Protein 4B1M (pdb70)

Structure (mmCIF, N/CA/C/O backbone):
data_4B1M
#
_entry.id   4B1M
#
_cell.length_a   66.897
_cell.length_b   36.909
_cell.length_c   87.355
_cell.angle_alpha   90.00
_cell.angle_beta   90.61
_cell.angle_gamma   90.00
#
_symmetry.space_group_name_H-M   'P 1 21 1'
#
loop_
_entity.id
_entity.type
_entity.pdbx_description
1 polymer LEVANASE
2 branched beta-D-fructofuranose-(2-6)-beta-D-fructofuranose
3 non-polymer 'SODIUM ION'
4 non-polymer 'SULFATE ION'
5 water water
#
loop_
_atom_site.group_PDB
_atom_site.id
_atom_site.type_symbol
_atom_site.label_atom_id
_atom_site.label_alt_id
_atom_site.label_comp_id
_atom_site.label_asym_id
_atom_site.label_entity_id
_atom_site.label_seq_id
_atom_site.pdbx_PDB_ins_code
_atom_site.Cartn_x
_atom_site.Cartn_y
_atom_site.Cartn_z
_atom_site.occupancy
_atom_site.B_iso_or_equiv
_atom_site.auth_seq_id
_atom_site.auth_comp_id
_atom_site.auth_asym_id
_atom_site.auth_atom_id
_atom_site.pdbx_PDB_model_num
ATOM 1 N N . HIS A 1 21 ? -4.832 19.178 21.317 1.00 21.74 513 HIS A N 1
ATOM 2 C CA . HIS A 1 21 ? -4.786 17.697 21.261 1.00 15.30 513 HIS A CA 1
ATOM 3 C C . HIS A 1 21 ? -3.496 17.269 20.656 1.00 14.67 513 HIS A C 1
ATOM 4 O O . HIS A 1 21 ? -2.910 18.023 19.903 1.00 18.71 513 HIS A O 1
ATOM 11 N N . MET A 1 22 ? -3.035 16.064 20.979 1.00 13.96 514 MET A N 1
ATOM 12 C CA . MET A 1 22 ? -1.793 15.543 20.425 1.00 14.17 514 MET A CA 1
ATOM 13 C C . MET A 1 22 ? -1.885 15.334 18.910 1.00 12.55 514 MET A C 1
ATOM 14 O O . MET A 1 22 ? -2.832 14.715 18.407 1.00 14.91 514 MET A O 1
ATOM 19 N N . THR A 1 23 ? -0.920 15.886 18.206 1.00 12.37 515 THR A N 1
ATOM 20 C CA . THR A 1 23 ? -0.762 15.656 16.770 1.00 12.08 515 THR A CA 1
ATOM 21 C C . THR A 1 23 ? 0.714 15.407 16.487 1.00 11.45 515 THR A C 1
ATOM 22 O O . THR A 1 23 ? 1.585 15.800 17.278 1.00 12.53 515 THR A O 1
ATOM 26 N N . THR A 1 24 ? 0.985 14.720 15.388 1.00 9.67 516 THR A N 1
ATOM 27 C CA . THR A 1 24 ? 2.358 14.545 14.934 1.00 9.80 516 THR A CA 1
ATOM 28 C C . THR A 1 24 ? 2.508 14.960 13.488 1.00 9.59 516 THR A C 1
ATOM 29 O O . THR A 1 24 ? 1.601 14.743 12.703 1.00 10.42 516 THR A O 1
ATOM 33 N N . PRO A 1 25 ? 3.653 15.549 13.129 1.00 9.40 517 PRO A N 1
ATOM 34 C CA . PRO A 1 25 ? 3.870 15.916 11.740 1.00 9.35 517 PRO A CA 1
ATOM 35 C C . PRO A 1 25 ? 4.161 14.714 10.859 1.00 8.55 517 PRO A C 1
ATOM 36 O O . PRO A 1 25 ? 4.216 14.862 9.632 1.00 10.34 517 PRO A O 1
ATOM 40 N N . PHE A 1 26 ? 4.395 13.547 11.455 1.00 8.72 518 PHE A N 1
ATOM 41 C CA . PHE A 1 26 ? 4.583 12.308 10.704 1.00 9.00 518 PHE A CA 1
ATOM 42 C C . PHE A 1 26 ? 3.273 11.820 10.142 1.00 8.69 518 PHE A C 1
ATOM 43 O O . PHE A 1 26 ? 2.324 11.602 10.915 1.00 9.47 518 PHE A O 1
ATOM 51 N N . MET A 1 27 ? 3.247 11.633 8.812 1.00 8.63 519 MET A N 1
ATOM 52 C CA A MET A 1 27 ? 2.023 11.198 8.157 0.50 7.96 519 MET A CA 1
ATOM 53 C CA B MET A 1 27 ? 2.077 11.241 8.047 0.50 8.72 519 MET A CA 1
ATOM 54 C C . MET A 1 27 ? 2.152 9.749 7.758 1.00 8.24 519 MET A C 1
ATOM 55 O O . MET A 1 27 ? 3.092 9.322 7.059 1.00 8.56 519 MET A O 1
ATOM 64 N N . SER A 1 28 ? 1.162 8.970 8.194 1.00 7.97 520 SER A N 1
ATOM 65 C CA . SER A 1 28 ? 1.135 7.538 8.031 1.00 8.25 520 SER A CA 1
ATOM 66 C C . SER A 1 28 ? -0.256 6.991 8.326 1.00 7.86 520 SER A C 1
ATOM 67 O O . SER A 1 28 ? -1.002 7.586 9.123 1.00 12.12 520 SER A O 1
ATOM 70 N N . ASN A 1 29 ? -0.595 5.835 7.781 1.00 7.82 521 ASN A N 1
ATOM 71 C CA . ASN A 1 29 ? -1.802 5.132 8.227 1.00 8.19 521 ASN A CA 1
ATOM 72 C C . ASN A 1 29 ? -1.517 3.968 9.166 1.00 8.27 521 ASN A C 1
ATOM 73 O O . ASN A 1 29 ? -2.365 3.081 9.322 1.00 10.05 521 ASN A O 1
ATOM 78 N N . MET A 1 30 ? -0.333 3.959 9.765 1.00 8.07 522 MET A N 1
ATOM 79 C CA A MET A 1 30 ? 0.119 2.904 10.652 0.50 8.26 522 MET A CA 1
ATOM 80 C CA B MET A 1 30 ? 0.009 2.903 10.703 0.50 9.01 522 MET A CA 1
ATOM 81 C C . MET A 1 30 ? 0.449 3.509 12.015 1.00 9.18 522 MET A C 1
ATOM 82 O O . MET A 1 30 ? 0.899 4.643 12.080 1.00 10.56 522 MET A O 1
ATOM 91 N N . THR A 1 31 ? 0.261 2.739 13.091 1.00 9.87 523 THR A N 1
ATOM 92 C CA . THR A 1 31 ? 0.421 3.210 14.465 1.00 11.55 523 THR A CA 1
ATOM 93 C C . THR A 1 31 ? 1.280 2.232 15.261 1.00 10.50 523 THR A C 1
ATOM 94 O O . THR A 1 31 ? 1.871 1.284 14.742 1.00 10.69 523 THR A O 1
ATOM 98 N N . GLY A 1 32 ? 1.371 2.468 16.561 1.00 11.19 524 GLY A N 1
ATOM 99 C CA . GLY A 1 32 ? 2.026 1.499 17.433 1.00 9.97 524 GLY A CA 1
ATOM 100 C C . GLY A 1 32 ? 3.516 1.384 17.236 1.00 10.11 524 GLY A C 1
ATOM 101 O O . GLY A 1 32 ? 4.086 0.295 17.389 1.00 12.41 524 GLY A O 1
ATOM 102 N N . TRP A 1 33 ? 4.161 2.484 16.854 1.00 9.77 525 TRP A N 1
ATOM 103 C CA . TRP A 1 33 ? 5.589 2.455 16.527 1.00 9.21 525 TRP A CA 1
ATOM 104 C C . TRP A 1 33 ? 6.452 2.197 17.740 1.00 9.43 525 TRP A C 1
ATOM 105 O O . TRP A 1 33 ? 6.398 2.933 18.703 1.00 11.47 525 TRP A O 1
ATOM 116 N N . THR A 1 34 ? 7.219 1.125 17.692 1.00 9.08 526 THR A N 1
ATOM 117 C CA . THR A 1 34 ? 8.043 0.701 18.792 1.00 8.97 526 THR A CA 1
ATOM 118 C C . THR A 1 34 ? 9.504 0.672 18.357 1.00 8.27 526 THR A C 1
ATOM 119 O O . THR A 1 34 ? 9.877 0.003 17.390 1.00 10.16 526 THR A O 1
ATOM 123 N N . THR A 1 35 ? 10.330 1.439 19.050 1.00 9.07 527 THR A N 1
ATOM 124 C CA . THR A 1 35 ? 11.757 1.552 18.756 1.00 11.37 527 THR A CA 1
ATOM 125 C C . THR A 1 35 ? 12.468 0.289 19.184 1.00 12.56 527 THR A C 1
ATOM 126 O O . THR A 1 35 ? 12.422 -0.082 20.363 1.00 18.94 527 THR A O 1
ATOM 130 N N . VAL A 1 36 ? 13.110 -0.391 18.239 1.00 10.16 528 VAL A N 1
ATOM 131 C CA . VAL A 1 36 ? 13.904 -1.568 18.559 1.00 9.62 528 VAL A CA 1
ATOM 132 C C . VAL A 1 36 ? 15.258 -1.117 19.101 1.00 9.46 528 VAL A C 1
ATOM 133 O O . VAL A 1 36 ? 15.717 -1.580 20.152 1.00 10.35 528 VAL A O 1
ATOM 137 N N . ASN A 1 37 ? 15.886 -0.228 18.334 1.00 9.00 529 ASN A N 1
ATOM 138 C CA . ASN A 1 37 ? 17.146 0.381 18.709 1.00 8.87 529 ASN A CA 1
ATOM 139 C C . ASN A 1 37 ? 17.351 1.631 17.861 1.00 8.51 529 ASN A C 1
ATOM 140 O O . ASN A 1 37 ? 16.503 1.972 17.049 1.00 9.84 529 ASN A O 1
ATOM 145 N N . GLY A 1 38 ? 18.456 2.313 18.075 1.00 9.67 530 GLY A N 1
ATOM 146 C CA . GLY A 1 38 ? 18.735 3.582 17.420 1.00 8.92 530 GLY A CA 1
ATOM 147 C C . GLY A 1 38 ? 18.016 4.740 18.064 1.00 8.56 530 GLY A C 1
ATOM 148 O O . GLY A 1 38 ? 17.549 4.640 19.187 1.00 13.10 530 GLY A O 1
ATOM 149 N N . THR A 1 39 ? 17.970 5.852 17.356 1.00 8.41 531 THR A N 1
ATOM 150 C CA . THR A 1 39 ? 17.340 7.084 17.818 1.00 8.37 531 THR A CA 1
ATOM 151 C C . THR A 1 39 ? 16.264 7.422 16.807 1.00 7.87 531 THR A C 1
ATOM 152 O O . THR A 1 39 ? 16.558 7.672 15.633 1.00 9.00 531 THR A O 1
ATOM 156 N N . TRP A 1 40 ? 15.002 7.439 17.251 1.00 8.30 532 TRP A N 1
ATOM 157 C CA . TRP A 1 40 ? 13.843 7.644 16.384 1.00 7.91 532 TRP A CA 1
ATOM 158 C C . TRP A 1 40 ? 12.930 8.692 16.945 1.00 7.42 532 TRP A C 1
ATOM 159 O O . TRP A 1 40 ? 12.597 8.657 18.129 1.00 9.34 532 TRP A O 1
ATOM 170 N N . ALA A 1 41 ? 12.509 9.636 16.118 1.00 7.97 533 ALA A N 1
ATOM 171 C CA . ALA A 1 41 ? 11.692 10.757 16.553 1.00 8.71 533 ALA A CA 1
ATOM 172 C C . ALA A 1 41 ? 10.757 11.189 15.463 1.00 7.85 533 ALA A C 1
ATOM 173 O O . ALA A 1 41 ? 11.027 10.908 14.281 1.00 9.52 533 ALA A O 1
ATOM 175 N N . ASP A 1 42 ? 9.703 11.904 15.802 1.00 7.81 534 ASP A N 1
ATOM 176 C CA . ASP A 1 42 ? 8.871 12.559 14.776 1.00 8.17 534 ASP A CA 1
ATOM 177 C C . ASP A 1 42 ? 9.246 14.014 14.772 1.00 8.40 534 ASP A C 1
ATOM 178 O O . ASP A 1 42 ? 9.145 14.703 15.805 1.00 10.40 534 ASP A O 1
ATOM 183 N N . THR A 1 43 ? 9.733 14.481 13.639 1.00 9.38 535 THR A N 1
ATOM 184 C CA . THR A 1 43 ? 10.127 15.870 13.474 1.00 10.39 535 THR A CA 1
ATOM 185 C C . THR A 1 43 ? 9.180 16.530 12.483 1.00 9.64 535 THR A C 1
ATOM 186 O O . THR A 1 43 ? 8.370 15.864 11.844 1.00 9.99 535 THR A O 1
ATOM 190 N N . ILE A 1 44 ? 9.347 17.832 12.281 1.00 12.13 536 ILE A N 1
ATOM 191 C CA . ILE A 1 44 ? 8.563 18.523 11.267 1.00 10.77 536 ILE A CA 1
ATOM 192 C C . ILE A 1 44 ? 8.714 17.925 9.869 1.00 10.57 536 ILE A C 1
ATOM 193 O O . ILE A 1 44 ? 7.840 18.107 9.015 1.00 12.25 536 ILE A O 1
ATOM 198 N N . GLU A 1 45 ? 9.804 17.207 9.622 1.00 10.11 537 GLU A N 1
ATOM 199 C CA . GLU A 1 45 ? 10.024 16.616 8.302 1.00 10.34 537 GLU A CA 1
ATOM 200 C C . GLU A 1 45 ? 9.464 15.229 8.145 1.00 9.27 537 GLU A C 1
ATOM 201 O O . GLU A 1 45 ? 9.381 14.750 7.009 1.00 10.71 537 GLU A O 1
ATOM 207 N N . GLY A 1 46 ? 9.068 14.583 9.240 1.00 9.29 538 GLY A N 1
ATOM 208 C CA . GLY A 1 46 ? 8.662 13.181 9.196 1.00 9.21 538 GLY A CA 1
ATOM 209 C C . GLY A 1 46 ? 9.275 12.386 10.325 1.00 8.69 538 GLY A C 1
ATOM 210 O O . GLY A 1 46 ? 9.709 12.981 11.304 1.00 12.91 538 GLY A O 1
ATOM 211 N N . LYS A 1 47 ? 9.280 11.068 10.220 1.00 7.91 539 LYS A N 1
ATOM 212 C CA . LYS A 1 47 ? 9.914 10.228 11.223 1.00 8.56 539 LYS A CA 1
ATOM 213 C C . LYS A 1 47 ? 11.395 10.117 10.884 1.00 8.26 539 LYS A C 1
ATOM 214 O O . LYS A 1 47 ? 11.734 9.688 9.779 1.00 8.77 539 LYS A O 1
ATOM 220 N N . GLN A 1 48 ? 12.250 10.534 11.791 1.00 7.99 540 GLN A N 1
ATOM 221 C CA . GLN A 1 48 ? 13.676 10.465 11.607 1.00 7.71 540 GLN A CA 1
ATOM 222 C C . GLN A 1 48 ? 14.243 9.319 12.409 1.00 7.49 540 GLN A C 1
ATOM 223 O O . GLN A 1 48 ? 13.934 9.147 13.589 1.00 9.85 540 GLN A O 1
ATOM 229 N N . GLY A 1 49 ? 15.142 8.575 11.775 1.00 7.55 541 GLY A N 1
ATOM 230 C CA . GLY A 1 49 ? 15.959 7.570 12.440 1.00 7.04 541 GLY A CA 1
ATOM 231 C C . GLY A 1 49 ? 17.436 7.871 12.247 1.00 7.35 541 GLY A C 1
ATOM 232 O O . GLY A 1 49 ? 17.823 8.407 11.196 1.00 7.48 541 GLY A O 1
ATOM 233 N N . ARG A 1 50 ? 18.245 7.495 13.210 1.00 7.23 542 ARG A N 1
ATOM 234 C CA . ARG A 1 50 ? 19.692 7.597 13.067 1.00 7.38 542 ARG A CA 1
ATOM 235 C C . ARG A 1 50 ? 20.387 6.538 13.886 1.00 6.87 542 ARG A C 1
ATOM 236 O O . ARG A 1 50 ? 20.036 6.262 15.018 1.00 7.54 542 ARG A O 1
ATOM 244 N N . SER A 1 51 ? 21.455 6.005 13.296 1.00 7.03 543 SER A N 1
ATOM 245 C CA . SER A 1 51 ? 22.362 5.069 13.923 1.00 6.98 543 SER A CA 1
ATOM 246 C C . SER A 1 51 ? 23.568 4.857 13.005 1.00 6.64 543 SER A C 1
ATOM 247 O O . SER A 1 51 ? 23.518 5.040 11.788 1.00 7.49 543 SER A O 1
ATOM 250 N N . ASP A 1 52 ? 24.662 4.419 13.628 1.00 7.07 544 ASP A N 1
ATOM 251 C CA . ASP A 1 52 ? 25.859 4.043 12.882 1.00 6.84 544 ASP A CA 1
ATOM 252 C C . ASP A 1 52 ? 25.746 2.655 12.300 1.00 6.49 544 ASP A C 1
ATOM 253 O O . ASP A 1 52 ? 26.197 2.435 11.164 1.00 8.45 544 ASP A O 1
ATOM 258 N N . GLY A 1 53 ? 25.180 1.706 13.038 1.00 7.96 545 GLY A N 1
ATOM 259 C CA . GLY A 1 53 ? 24.873 0.390 12.491 1.00 7.66 545 GLY A CA 1
ATOM 260 C C . GLY A 1 53 ? 23.453 0.377 11.971 1.00 7.58 545 GLY A C 1
ATOM 261 O O . GLY A 1 53 ? 22.901 1.415 11.655 1.00 7.50 545 GLY A O 1
ATOM 262 N N . ASP A 1 54 ? 22.883 -0.817 11.862 1.00 7.30 546 ASP A N 1
ATOM 263 C CA . ASP A 1 54 ? 21.480 -0.968 11.541 1.00 7.13 546 ASP A CA 1
ATOM 264 C C . ASP A 1 54 ? 20.621 -0.617 12.759 1.00 7.03 546 ASP A C 1
ATOM 265 O O . ASP A 1 54 ? 20.878 -1.073 13.883 1.00 9.50 546 ASP A O 1
ATOM 270 N N . SER A 1 55 ? 19.509 0.079 12.534 1.00 6.83 547 SER A N 1
ATOM 271 C CA . SER A 1 55 ? 18.519 0.278 13.597 1.00 6.99 547 SER A CA 1
ATOM 272 C C . SER A 1 55 ? 17.143 0.247 13.002 1.00 7.22 547 SER A C 1
ATOM 273 O O . SER A 1 55 ? 16.971 0.379 11.777 1.00 7.50 547 SER A O 1
ATOM 276 N N . PHE A 1 56 ? 16.154 0.013 13.872 1.00 7.48 548 PHE A N 1
ATOM 277 C CA . PHE A 1 56 ? 14.841 -0.388 13.417 1.00 7.92 548 PHE A CA 1
ATOM 278 C C . PHE A 1 56 ? 13.744 0.182 14.318 1.00 7.97 548 PHE A C 1
ATOM 279 O O . PHE A 1 56 ? 13.893 0.291 15.576 1.00 8.70 548 PHE A O 1
ATOM 287 N N . ILE A 1 57 ? 12.604 0.488 13.702 1.00 8.08 549 ILE A N 1
ATOM 288 C CA . ILE A 1 57 ? 11.364 0.779 14.417 1.00 8.63 549 ILE A CA 1
ATOM 289 C C . ILE A 1 57 ? 10.274 -0.027 13.723 1.00 8.32 549 ILE A C 1
ATOM 290 O O . ILE A 1 57 ? 10.289 -0.163 12.470 1.00 9.31 549 ILE A O 1
ATOM 295 N N . LEU A 1 58 ? 9.363 -0.622 14.514 1.00 8.91 550 LEU A N 1
ATOM 296 C CA . LEU A 1 58 ? 8.303 -1.462 13.972 1.00 8.35 550 LEU A CA 1
ATOM 297 C C . LEU A 1 58 ? 6.964 -0.908 14.349 1.00 7.90 550 LEU A C 1
ATOM 298 O O . LEU A 1 58 ? 6.736 -0.572 15.519 1.00 9.01 550 LEU A O 1
ATOM 303 N N . SER A 1 59 ? 6.036 -0.884 13.426 1.00 8.55 551 SER A N 1
ATOM 304 C CA . SER A 1 59 ? 4.637 -0.608 13.694 1.00 8.49 551 SER A CA 1
ATOM 305 C C . SER A 1 59 ? 3.974 -1.877 14.194 1.00 8.36 551 SER A C 1
ATOM 306 O O . SER A 1 59 ? 4.425 -2.993 13.969 1.00 10.39 551 SER A O 1
ATOM 309 N N . SER A 1 60 ? 2.856 -1.695 14.902 1.00 9.96 552 SER A N 1
ATOM 310 C CA . SER A 1 60 ? 2.010 -2.831 15.254 1.00 11.43 552 SER A CA 1
ATOM 311 C C . SER A 1 60 ? 1.299 -3.428 14.034 1.00 10.85 552 SER A C 1
ATOM 312 O O . SER A 1 60 ? 0.790 -4.547 14.107 1.00 13.91 552 SER A O 1
ATOM 315 N N . ALA A 1 61 ? 1.195 -2.662 12.949 1.00 9.83 553 ALA A N 1
ATOM 316 C CA . ALA A 1 61 ? 0.560 -3.142 11.731 1.00 10.58 553 ALA A CA 1
ATOM 317 C C . ALA A 1 61 ? 1.309 -4.359 11.186 1.00 10.71 553 ALA A C 1
ATOM 318 O O . ALA A 1 61 ? 2.533 -4.446 11.270 1.00 10.51 553 ALA A O 1
ATOM 320 N N . SER A 1 62 ? 0.551 -5.294 10.628 1.00 11.70 554 SER A N 1
ATOM 321 C CA . SER A 1 62 ? 1.090 -6.535 10.121 1.00 10.97 554 SER A CA 1
ATOM 322 C C . SER A 1 62 ? 0.326 -6.935 8.883 1.00 11.40 554 SER A C 1
ATOM 323 O O . SER A 1 62 ? -0.770 -6.454 8.600 1.00 13.30 554 SER A O 1
ATOM 326 N N . GLY A 1 63 ? 0.950 -7.798 8.098 1.00 11.48 555 GLY A N 1
ATOM 327 C CA . GLY A 1 63 ? 0.298 -8.251 6.878 1.00 12.05 555 GLY A CA 1
ATOM 328 C C . GLY A 1 63 ? 1.076 -9.316 6.153 1.00 10.87 555 GLY A C 1
ATOM 329 O O . GLY A 1 63 ? 2.177 -9.725 6.574 1.00 12.01 555 GLY A O 1
ATOM 330 N N . SER A 1 64 ? 0.492 -9.757 5.044 1.00 11.54 556 SER A N 1
ATOM 331 C CA . SER A 1 64 ? 1.090 -10.743 4.178 1.00 11.81 556 SER A CA 1
ATOM 332 C C . SER A 1 64 ? 1.340 -10.117 2.812 1.00 9.28 556 SER A C 1
ATOM 333 O O . SER A 1 64 ? 2.496 -9.959 2.411 1.00 9.63 556 SER A O 1
ATOM 336 N N . ASP A 1 65 ? 0.265 -9.751 2.111 1.00 8.69 557 ASP A N 1
ATOM 337 C CA . ASP A 1 65 ? 0.333 -9.154 0.777 1.00 8.12 557 ASP A CA 1
ATOM 338 C C . ASP A 1 65 ? -0.091 -7.699 0.893 1.00 8.39 557 ASP A C 1
ATOM 339 O O . ASP A 1 65 ? -1.066 -7.397 1.586 1.00 10.94 557 ASP A O 1
ATOM 344 N N . PHE A 1 66 ? 0.589 -6.807 0.177 1.00 7.70 558 PHE A N 1
ATOM 345 C CA . PHE A 1 66 ? 0.387 -5.389 0.388 1.00 8.24 558 PHE A CA 1
ATOM 346 C C . PHE A 1 66 ? 1.196 -4.568 -0.573 1.00 7.38 558 PHE A C 1
ATOM 347 O O . PHE A 1 66 ? 2.154 -5.069 -1.231 1.00 8.33 558 PHE A O 1
ATOM 355 N N . THR A 1 67 ? 0.864 -3.298 -0.636 1.00 7.51 559 THR A N 1
ATOM 356 C CA . THR A 1 67 ? 1.728 -2.241 -1.144 1.00 7.65 559 THR A CA 1
ATOM 357 C C . THR A 1 67 ? 2.159 -1.436 0.054 1.00 7.66 559 THR A C 1
ATOM 358 O O . THR A 1 67 ? 1.340 -0.979 0.861 1.00 11.10 559 THR A O 1
ATOM 362 N N . TYR A 1 68 ? 3.461 -1.250 0.182 1.00 7.21 560 TYR A N 1
ATOM 363 C CA . TYR A 1 68 ? 4.044 -0.526 1.318 1.00 7.02 560 TYR A CA 1
ATOM 364 C C . TYR A 1 68 ? 4.970 0.524 0.751 1.00 6.88 560 TYR A C 1
ATOM 365 O O . TYR A 1 68 ? 5.854 0.180 -0.101 1.00 7.97 560 TYR A O 1
ATOM 374 N N . GLU A 1 69 ? 4.851 1.785 1.104 1.00 7.40 561 GLU A N 1
ATOM 375 C CA . GLU A 1 69 ? 5.659 2.819 0.487 1.00 7.93 561 GLU A CA 1
ATOM 376 C C . GLU A 1 69 ? 5.961 3.943 1.420 1.00 7.01 561 GLU A C 1
ATOM 377 O O . GLU A 1 69 ? 5.288 4.113 2.475 1.00 8.21 561 GLU A O 1
ATOM 383 N N . SER A 1 70 ? 6.970 4.735 1.057 1.00 7.16 562 SER A N 1
ATOM 384 C CA . SER A 1 70 ? 7.365 5.871 1.874 1.00 7.09 562 SER A CA 1
ATOM 385 C C . SER A 1 70 ? 8.180 6.822 1.004 1.00 6.54 562 SER A C 1
ATOM 386 O O . SER A 1 70 ? 8.874 6.378 0.048 1.00 7.89 562 SER A O 1
ATOM 389 N N . ASP A 1 71 ? 8.161 8.096 1.338 1.00 6.96 563 ASP A N 1
ATOM 390 C CA . ASP A 1 71 ? 9.257 8.984 0.970 1.00 7.01 563 ASP A CA 1
ATOM 391 C C . ASP A 1 71 ? 10.433 8.753 1.908 1.00 7.08 563 ASP A C 1
ATOM 392 O O . ASP A 1 71 ? 10.241 8.588 3.142 1.00 7.75 563 ASP A O 1
ATOM 397 N N . ILE A 1 72 ? 11.655 8.732 1.360 1.00 7.21 564 ILE A N 1
ATOM 398 C CA . ILE A 1 72 ? 12.872 8.530 2.132 1.00 6.92 564 ILE A CA 1
ATOM 399 C C . ILE A 1 72 ? 13.878 9.576 1.693 1.00 6.70 564 ILE A C 1
ATOM 400 O O . ILE A 1 72 ? 14.157 9.709 0.491 1.00 7.60 564 ILE A O 1
ATOM 405 N N . THR A 1 73 ? 14.366 10.337 2.661 1.00 7.10 565 THR A N 1
ATOM 406 C CA . THR A 1 73 ? 15.420 11.312 2.430 1.00 8.16 565 THR A CA 1
ATOM 407 C C . THR A 1 73 ? 16.594 11.033 3.366 1.00 7.91 565 THR A C 1
ATOM 408 O O . THR A 1 73 ? 16.426 11.076 4.606 1.00 9.38 565 THR A O 1
ATOM 412 N N . ILE A 1 74 ? 17.765 10.732 2.807 1.00 7.86 566 ILE A N 1
ATOM 413 C CA . ILE A 1 74 ? 18.957 10.521 3.626 1.00 8.16 566 ILE A CA 1
ATOM 414 C C . ILE A 1 74 ? 19.559 11.888 3.905 1.00 8.34 566 ILE A C 1
ATOM 415 O O . ILE A 1 74 ? 19.689 12.702 2.980 1.00 11.03 566 ILE A O 1
ATOM 420 N N . LYS A 1 75 ? 19.888 12.155 5.162 1.00 8.71 567 LYS A N 1
ATOM 421 C CA . LYS A 1 75 ? 20.465 13.428 5.536 1.00 9.50 567 LYS A CA 1
ATOM 422 C C . LYS A 1 75 ? 21.993 13.337 5.684 1.00 12.17 567 LYS A C 1
ATOM 423 O O . LYS A 1 75 ? 22.590 12.323 5.354 1.00 12.12 567 LYS A O 1
ATOM 429 N N . ASP A 1 76 ? 22.612 14.420 6.135 1.00 13.78 568 ASP A N 1
ATOM 430 C CA . ASP A 1 76 ? 24.090 14.532 6.151 1.00 16.57 568 ASP A CA 1
ATOM 431 C C . ASP A 1 76 ? 24.814 13.704 7.217 1.00 15.92 568 ASP A C 1
ATOM 432 O O . ASP A 1 76 ? 26.027 13.484 7.135 1.00 19.40 568 ASP A O 1
ATOM 437 N N . GLY A 1 77 ? 24.092 13.288 8.244 1.00 15.47 569 GLY A N 1
ATOM 438 C CA . GLY A 1 77 ? 24.712 12.704 9.440 1.00 13.91 569 GLY A CA 1
ATOM 439 C C . GLY A 1 77 ? 25.265 11.299 9.285 1.00 11.67 569 GLY A C 1
ATOM 440 O O . GLY A 1 77 ? 25.071 10.615 8.273 1.00 11.70 569 GLY A O 1
ATOM 441 N N . ASN A 1 78 ? 25.954 10.854 10.329 1.00 10.49 570 ASN A N 1
ATOM 442 C CA . ASN A 1 78 ? 26.471 9.486 10.403 1.00 10.78 570 ASN A CA 1
ATOM 443 C C . ASN A 1 78 ? 27.320 9.207 9.142 1.00 9.55 570 ASN A C 1
ATOM 444 O O . ASN A 1 78 ? 28.138 10.048 8.778 1.00 13.69 570 ASN A O 1
ATOM 449 N N . GLY A 1 79 ? 27.148 8.065 8.488 1.00 9.44 571 GLY A N 1
ATOM 450 C CA . GLY A 1 79 ? 27.969 7.737 7.343 1.00 9.30 571 GLY A CA 1
ATOM 451 C C . GLY A 1 79 ? 27.262 7.892 6.022 1.00 8.47 571 GLY A C 1
ATOM 452 O O . GLY A 1 79 ? 27.740 7.340 5.031 1.00 10.35 571 GLY A O 1
ATOM 453 N N . ARG A 1 80 ? 26.118 8.624 5.993 1.00 8.99 572 ARG A N 1
ATOM 454 C CA . ARG A 1 80 ? 25.405 8.845 4.704 1.00 8.30 572 ARG A CA 1
ATOM 455 C C . ARG A 1 80 ? 25.122 7.511 4.014 1.00 8.01 572 ARG A C 1
ATOM 456 O O . ARG A 1 80 ? 25.294 7.348 2.803 1.00 9.14 572 ARG A O 1
ATOM 464 N N . GLY A 1 81 ? 24.565 6.591 4.813 1.00 7.36 573 GLY A N 1
ATOM 465 C CA . GLY A 1 81 ? 24.334 5.223 4.410 1.00 7.05 573 GLY A CA 1
ATOM 466 C C . GLY A 1 81 ? 23.024 4.984 3.713 1.00 6.74 573 GLY A C 1
ATOM 467 O O . GLY A 1 81 ? 22.811 5.445 2.591 1.00 8.88 573 GLY A O 1
ATOM 468 N N . ALA A 1 82 ? 22.076 4.317 4.406 1.00 6.48 574 ALA A N 1
ATOM 469 C CA . ALA A 1 82 ? 20.848 3.862 3.776 1.00 6.85 574 ALA A CA 1
ATOM 470 C C . ALA A 1 82 ? 19.643 4.091 4.653 1.00 6.57 574 ALA A C 1
ATOM 471 O O . ALA A 1 82 ? 19.715 4.124 5.916 1.00 6.64 574 ALA A O 1
ATOM 473 N N . GLY A 1 83 ? 18.483 4.217 4.016 1.00 6.37 575 GLY A N 1
ATOM 474 C CA . GLY A 1 83 ? 17.163 4.202 4.680 1.00 6.50 575 GLY A CA 1
ATOM 475 C C . GLY A 1 83 ? 16.290 3.166 4.013 1.00 6.70 575 GLY A C 1
ATOM 476 O O . GLY A 1 83 ? 16.368 3.012 2.766 1.00 7.53 575 GLY A O 1
ATOM 477 N N . ALA A 1 84 ? 15.474 2.455 4.822 1.00 7.09 576 ALA A N 1
ATOM 478 C CA . ALA A 1 84 ? 14.792 1.284 4.306 1.00 7.57 576 ALA A CA 1
ATOM 479 C C . ALA A 1 84 ? 13.388 1.140 4.822 1.00 7.13 576 ALA A C 1
ATOM 480 O O . ALA A 1 84 ? 13.048 1.461 5.998 1.00 7.39 576 ALA A O 1
ATOM 482 N N . LEU A 1 85 ? 12.536 0.544 3.995 1.00 7.67 577 LEU A N 1
ATOM 483 C CA . LEU A 1 85 ? 11.276 -0.121 4.408 1.00 7.07 577 LEU A CA 1
ATOM 484 C C . LEU A 1 85 ? 11.595 -1.512 4.910 1.00 7.60 577 LEU A C 1
ATOM 485 O O . LEU A 1 85 ? 12.401 -2.212 4.290 1.00 8.20 577 LEU A O 1
ATOM 490 N N . MET A 1 86 ? 10.995 -1.928 6.031 1.00 6.95 578 MET A N 1
ATOM 491 C CA . MET A 1 86 ? 11.096 -3.299 6.484 1.00 6.80 578 MET A CA 1
ATOM 492 C C . MET A 1 86 ? 9.699 -3.911 6.547 1.00 7.30 578 MET A C 1
ATOM 493 O O . MET A 1 86 ? 8.730 -3.209 6.905 1.00 7.35 578 MET A O 1
ATOM 498 N N . PHE A 1 87 ? 9.577 -5.162 6.192 1.00 6.73 579 PHE A N 1
ATOM 499 C CA . PHE A 1 87 ? 8.263 -5.792 6.087 1.00 7.19 579 PHE A CA 1
ATOM 500 C C . PHE A 1 87 ? 8.361 -7.287 6.271 1.00 7.09 579 PHE A C 1
ATOM 501 O O . PHE A 1 87 ? 9.412 -7.886 6.247 1.00 7.83 579 PHE A O 1
ATOM 509 N N . ARG A 1 88 ? 7.210 -7.884 6.545 1.00 7.89 580 ARG A N 1
ATOM 510 C CA . ARG A 1 88 ? 7.104 -9.273 6.982 1.00 7.96 580 ARG A CA 1
ATOM 511 C C . ARG A 1 88 ? 8.115 -9.584 8.103 1.00 8.07 580 ARG A C 1
ATOM 512 O O . ARG A 1 88 ? 8.753 -10.609 8.122 1.00 9.06 580 ARG A O 1
ATOM 520 N N . SER A 1 89 ? 8.159 -8.681 9.092 1.00 8.54 581 SER A N 1
ATOM 521 C CA . SER A 1 89 ? 9.133 -8.755 10.177 1.00 8.60 581 SER A CA 1
ATOM 522 C C . SER A 1 89 ? 8.603 -9.443 11.416 1.00 9.83 581 SER A C 1
ATOM 523 O O . SER A 1 89 ? 7.399 -9.380 11.728 1.00 10.82 581 SER A O 1
ATOM 526 N N . ASP A 1 90 ? 9.511 -10.075 12.145 1.00 9.78 582 ASP A N 1
ATOM 527 C CA . ASP A 1 90 ? 9.214 -10.484 13.504 1.00 11.72 582 ASP A CA 1
ATOM 528 C C . ASP A 1 90 ? 9.371 -9.303 14.456 1.00 11.74 582 ASP A C 1
ATOM 529 O O . ASP A 1 90 ? 9.706 -8.183 14.081 1.00 12.20 582 ASP A O 1
ATOM 534 N N . LYS A 1 91 ? 9.066 -9.543 15.719 1.00 16.23 583 LYS A N 1
ATOM 535 C CA . LYS A 1 91 ? 8.831 -8.433 16.669 1.00 15.79 583 LYS A CA 1
ATOM 536 C C . LYS A 1 91 ? 10.037 -7.566 17.002 1.00 14.95 583 LYS A C 1
ATOM 537 O O . LYS A 1 91 ? 9.896 -6.389 17.369 1.00 18.05 583 LYS A O 1
ATOM 543 N N . ASP A 1 92 ? 11.219 -8.168 16.920 1.00 12.11 584 ASP A N 1
ATOM 544 C CA . ASP A 1 92 ? 12.459 -7.470 17.206 1.00 11.64 584 ASP A CA 1
ATOM 545 C C . ASP A 1 92 ? 13.312 -7.235 15.970 1.00 10.68 584 ASP A C 1
ATOM 546 O O . ASP A 1 92 ? 14.485 -6.937 16.112 1.00 11.20 584 ASP A O 1
ATOM 551 N N . ALA A 1 93 ? 12.732 -7.356 14.783 1.00 10.14 585 ALA A N 1
ATOM 552 C CA . ALA A 1 93 ? 13.414 -7.057 13.539 1.00 9.78 585 ALA A CA 1
ATOM 553 C C . ALA A 1 93 ? 14.647 -7.925 13.277 1.00 9.01 585 ALA A C 1
ATOM 554 O O . ALA A 1 93 ? 15.597 -7.508 12.573 1.00 11.94 585 ALA A O 1
ATOM 556 N N . LYS A 1 94 ? 14.626 -9.152 13.779 1.00 8.85 586 LYS A N 1
ATOM 557 C CA . LYS A 1 94 ? 15.703 -10.118 13.526 1.00 9.41 586 LYS A CA 1
ATOM 558 C C . LYS A 1 94 ? 15.481 -10.971 12.277 1.00 8.84 586 LYS A C 1
ATOM 559 O O . LYS A 1 94 ? 16.407 -11.584 11.752 1.00 9.32 586 LYS A O 1
ATOM 565 N N . ASN A 1 95 ? 14.240 -11.019 11.837 1.00 8.83 587 ASN A N 1
ATOM 566 C CA . ASN A 1 95 ? 13.819 -11.783 10.693 1.00 8.87 587 ASN A CA 1
ATOM 567 C C . ASN A 1 95 ? 12.842 -10.940 9.918 1.00 9.04 587 ASN A C 1
ATOM 568 O O . ASN A 1 95 ? 11.863 -10.487 10.451 1.00 12.75 587 ASN A O 1
ATOM 573 N N . GLY A 1 96 ? 13.129 -10.707 8.639 1.00 8.56 588 GLY A N 1
ATOM 574 C CA . GLY A 1 96 ? 12.210 -9.962 7.805 1.00 8.16 588 GLY A CA 1
ATOM 575 C C . GLY A 1 96 ? 12.886 -9.512 6.521 1.00 7.67 588 GLY A C 1
ATOM 576 O O . GLY A 1 96 ? 14.075 -9.830 6.276 1.00 9.23 588 GLY A O 1
ATOM 577 N N . TYR A 1 97 ? 12.143 -8.812 5.681 1.00 7.70 589 TYR A N 1
ATOM 578 C CA . TYR A 1 97 ? 12.649 -8.278 4.407 1.00 7.56 589 TYR A CA 1
ATOM 579 C C . TYR A 1 97 ? 12.853 -6.801 4.523 1.00 7.20 589 TYR A C 1
ATOM 580 O O . TYR A 1 97 ? 12.114 -6.114 5.249 1.00 7.51 589 TYR A O 1
ATOM 589 N N . LEU A 1 98 ? 13.776 -6.264 3.724 1.00 7.58 590 LEU A N 1
ATOM 590 C CA . LEU A 1 98 ? 13.949 -4.834 3.596 1.00 7.33 590 LEU A CA 1
ATOM 591 C C . LEU A 1 98 ? 14.125 -4.439 2.150 1.00 7.23 590 LEU A C 1
ATOM 592 O O . LEU A 1 98 ? 14.718 -5.209 1.324 1.00 7.72 590 LEU A O 1
ATOM 597 N N . ALA A 1 99 ? 13.670 -3.236 1.837 1.00 6.99 591 ALA A N 1
ATOM 598 C CA . ALA A 1 99 ? 13.944 -2.591 0.548 1.00 6.90 591 ALA A CA 1
ATOM 599 C C . ALA A 1 99 ? 14.471 -1.229 0.883 1.00 6.68 591 ALA A C 1
ATOM 600 O O . ALA A 1 99 ? 13.875 -0.495 1.693 1.00 7.10 591 ALA A O 1
ATOM 602 N N . ASN A 1 100 ? 15.642 -0.868 0.326 1.00 7.06 592 ASN A N 1
ATOM 603 C CA . ASN A 1 100 ? 16.277 0.374 0.717 1.00 7.20 592 ASN A CA 1
ATOM 604 C C . ASN A 1 100 ? 16.747 1.246 -0.426 1.00 7.15 592 ASN A C 1
ATOM 605 O O . ASN A 1 100 ? 16.760 0.830 -1.625 1.00 7.38 592 ASN A O 1
ATOM 610 N N . VAL A 1 101 ? 17.090 2.465 -0.057 1.00 6.81 593 VAL A N 1
ATOM 611 C CA . VAL A 1 101 ? 17.945 3.306 -0.903 1.00 7.21 593 VAL A CA 1
ATOM 612 C C . VAL A 1 101 ? 19.230 3.519 -0.125 1.00 7.10 593 VAL A C 1
ATOM 613 O O . VAL A 1 101 ? 19.204 3.898 1.091 1.00 7.25 593 VAL A O 1
ATOM 617 N N . ASP A 1 102 ? 20.372 3.258 -0.793 1.00 6.93 594 ASP A N 1
ATOM 618 C CA . ASP A 1 102 ? 21.676 3.255 -0.127 1.00 6.93 594 ASP A CA 1
ATOM 619 C C . ASP A 1 102 ? 22.577 4.235 -0.841 1.00 6.93 594 ASP A C 1
ATOM 620 O O . ASP A 1 102 ? 23.031 3.944 -1.985 1.00 7.23 594 ASP A O 1
ATOM 625 N N . ALA A 1 103 ? 22.827 5.392 -0.257 1.00 6.42 595 ALA A N 1
ATOM 626 C CA . ALA A 1 103 ? 23.636 6.443 -0.880 1.00 7.13 595 ALA A CA 1
ATOM 627 C C . ALA A 1 103 ? 25.101 6.070 -0.864 1.00 7.80 595 ALA A C 1
ATOM 628 O O . ALA A 1 103 ? 25.829 6.395 -1.814 1.00 9.20 595 ALA A O 1
ATOM 630 N N . LYS A 1 104 ? 25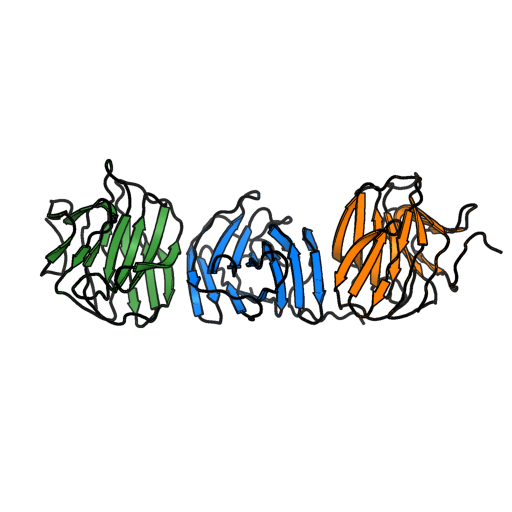.552 5.387 0.184 1.00 7.78 596 LYS A N 1
ATOM 631 C CA . LYS A 1 104 ? 26.961 5.018 0.288 1.00 7.83 596 LYS A CA 1
ATOM 632 C C . LYS A 1 104 ? 27.385 4.060 -0.825 1.00 7.95 596 LYS A C 1
ATOM 633 O O . LYS A 1 104 ? 28.458 4.225 -1.435 1.00 9.44 596 LYS A O 1
ATOM 639 N N . HIS A 1 105 ? 26.537 3.088 -1.108 1.00 7.70 597 HIS A N 1
ATOM 640 C CA . HIS A 1 105 ? 26.841 2.041 -2.100 1.00 8.12 597 HIS A CA 1
ATOM 641 C C . HIS A 1 105 ? 26.163 2.214 -3.440 1.00 8.23 597 HIS A C 1
ATOM 642 O O . HIS A 1 105 ? 26.403 1.431 -4.356 1.00 8.91 597 HIS A O 1
ATOM 649 N N . ASP A 1 106 ? 25.332 3.235 -3.584 1.00 8.04 598 ASP A N 1
ATOM 650 C CA . ASP A 1 106 ? 24.671 3.553 -4.856 1.00 8.32 598 ASP A CA 1
ATOM 651 C C . ASP A 1 106 ? 23.848 2.393 -5.381 1.00 8.02 598 ASP A C 1
ATOM 652 O O . ASP A 1 106 ? 24.096 1.828 -6.457 1.00 8.35 598 ASP A O 1
ATOM 657 N N . LEU A 1 107 ? 22.844 2.031 -4.580 1.00 8.74 599 LEU A N 1
ATOM 658 C CA . LEU A 1 107 ? 21.899 1.042 -5.013 1.00 9.27 599 LEU A CA 1
ATOM 659 C C . LEU A 1 107 ? 20.603 1.067 -4.272 1.00 7.37 599 LEU A C 1
ATOM 660 O O . LEU A 1 107 ? 20.485 1.706 -3.214 1.00 8.03 599 LEU A O 1
ATOM 665 N N . VAL A 1 108 ? 19.669 0.361 -4.867 1.00 7.78 600 VAL A N 1
ATOM 666 C CA . VAL A 1 108 ? 18.414 -0.060 -4.211 1.00 7.75 600 VAL A CA 1
ATOM 667 C C . VAL A 1 108 ? 18.583 -1.527 -3.935 1.00 7.11 600 VAL A C 1
ATOM 668 O O . VAL A 1 108 ? 18.823 -2.321 -4.876 1.00 7.62 600 VAL A O 1
ATOM 672 N N . LYS A 1 109 ? 18.505 -1.896 -2.642 1.00 7.89 601 LYS A N 1
ATOM 673 C CA . LYS A 1 109 ? 18.709 -3.259 -2.239 1.00 7.71 601 LYS A CA 1
ATOM 674 C C . LYS A 1 109 ? 17.413 -3.893 -1.725 1.00 7.38 601 LYS A C 1
ATOM 675 O O . LYS A 1 109 ? 16.658 -3.277 -0.931 1.00 10.47 601 LYS A O 1
ATOM 681 N N . PHE A 1 110 ? 17.139 -5.113 -2.126 1.00 7.55 602 PHE A N 1
ATOM 682 C CA . PHE A 1 110 ? 16.110 -5.976 -1.542 1.00 6.84 602 PHE A CA 1
ATOM 683 C C . PHE A 1 110 ? 16.873 -7.081 -0.832 1.00 6.76 602 PHE A C 1
ATOM 684 O O . PHE A 1 110 ? 17.650 -7.835 -1.481 1.00 7.50 602 PHE A O 1
ATOM 692 N N . PHE A 1 111 ? 16.687 -7.185 0.492 1.00 6.98 603 PHE A N 1
ATOM 693 C CA . PHE A 1 111 ? 17.441 -8.141 1.241 1.00 6.95 603 PHE A CA 1
ATOM 694 C C . PHE A 1 111 ? 16.610 -8.677 2.405 1.00 7.06 603 PHE A C 1
ATOM 695 O O . PHE A 1 111 ? 15.499 -8.228 2.645 1.00 7.94 603 PHE A O 1
ATOM 703 N N . LYS A 1 112 ? 17.148 -9.642 3.105 1.00 7.75 604 LYS A N 1
ATOM 704 C CA . LYS A 1 112 ? 16.507 -10.233 4.263 1.00 8.44 604 LYS A CA 1
ATOM 705 C C . LYS A 1 112 ? 17.488 -10.281 5.419 1.00 7.98 604 LYS A C 1
ATOM 706 O O . LYS A 1 112 ? 18.704 -10.343 5.248 1.00 9.30 604 LYS A O 1
ATOM 712 N N . PHE A 1 113 ? 16.921 -10.240 6.616 1.00 8.54 605 PHE A N 1
ATOM 713 C CA . PHE A 1 113 ? 17.584 -10.680 7.837 1.00 8.59 605 PHE A CA 1
ATOM 714 C C . PHE A 1 113 ? 17.026 -12.034 8.237 1.00 8.52 605 PHE A C 1
ATOM 715 O O . PHE A 1 113 ? 15.822 -12.219 8.190 1.00 9.80 605 PHE A O 1
ATOM 723 N N . GLU A 1 114 ? 17.916 -12.960 8.553 1.00 9.16 606 GLU A N 1
ATOM 724 C CA . GLU A 1 114 ? 17.549 -14.231 9.128 1.00 10.04 606 GLU A CA 1
ATOM 725 C C . GLU A 1 114 ? 18.356 -14.359 10.393 1.00 10.39 606 GLU A C 1
ATOM 726 O O . GLU A 1 114 ? 19.577 -14.388 10.363 1.00 11.45 606 GLU A O 1
ATOM 732 N N . ASN A 1 115 ? 17.668 -14.376 11.516 1.00 9.84 607 ASN A N 1
ATOM 733 C CA . ASN A 1 115 ? 18.292 -14.401 12.845 1.00 10.23 607 ASN A CA 1
ATOM 734 C C . ASN A 1 115 ? 19.404 -13.365 12.969 1.00 10.17 607 ASN A C 1
ATOM 735 O O . ASN A 1 115 ? 20.508 -13.638 13.433 1.00 12.32 607 ASN A O 1
ATOM 740 N N . GLY A 1 116 ? 19.112 -12.155 12.505 1.00 10.29 608 GLY A N 1
ATOM 741 C CA . GLY A 1 116 ? 20.005 -11.034 12.673 1.00 10.80 608 GLY A CA 1
ATOM 742 C C . GLY A 1 116 ? 21.132 -10.940 11.651 1.00 11.07 608 GLY A C 1
ATOM 743 O O . GLY A 1 116 ? 21.933 -10.014 11.721 1.00 14.55 608 GLY A O 1
ATOM 744 N N . ALA A 1 117 ? 21.184 -11.862 10.698 1.00 10.28 609 ALA A N 1
ATOM 745 C CA . ALA A 1 117 ? 22.218 -11.876 9.652 1.00 11.08 609 ALA A CA 1
ATOM 746 C C . ALA A 1 117 ? 21.608 -11.509 8.309 1.00 9.68 609 ALA A C 1
ATOM 747 O O . ALA A 1 117 ? 20.613 -12.087 7.917 1.00 10.93 609 ALA A O 1
ATOM 749 N N . ALA A 1 118 ? 22.209 -10.555 7.601 1.00 10.30 610 ALA A N 1
ATOM 750 C CA . ALA A 1 118 ? 21.702 -10.068 6.327 1.00 10.53 610 ALA A CA 1
ATOM 751 C C . ALA A 1 118 ? 22.193 -10.863 5.141 1.00 10.81 610 ALA A C 1
ATOM 752 O O . ALA A 1 118 ? 23.348 -11.255 5.106 1.00 13.02 610 ALA A O 1
ATOM 754 N N . SER A 1 119 ? 21.327 -11.039 4.159 1.00 10.23 611 SER A N 1
ATOM 755 C CA A SER A 1 119 ? 21.743 -11.532 2.862 0.50 11.87 611 SER A CA 1
ATOM 756 C CA B SER A 1 119 ? 21.624 -11.642 2.872 0.50 10.21 611 SER A CA 1
ATOM 757 C C . SER A 1 119 ? 20.921 -10.846 1.805 1.00 9.40 611 SER A C 1
ATOM 758 O O . SER A 1 119 ? 19.741 -10.629 1.899 1.00 9.24 611 SER A O 1
ATOM 763 N N . VAL A 1 120 ? 21.596 -10.497 0.725 1.00 9.13 612 VAL A N 1
ATOM 764 C CA . VAL A 1 120 ? 20.998 -9.782 -0.388 1.00 8.37 612 VAL A CA 1
ATOM 765 C C . VAL A 1 120 ? 20.193 -10.758 -1.243 1.00 7.95 612 VAL A C 1
ATOM 766 O O . VAL A 1 120 ? 20.580 -11.904 -1.454 1.00 10.27 612 VAL A O 1
ATOM 770 N N . ILE A 1 121 ? 19.038 -10.300 -1.695 1.00 7.10 613 ILE A N 1
ATOM 771 C CA . ILE A 1 121 ? 18.188 -11.018 -2.635 1.00 6.77 613 ILE A CA 1
ATOM 772 C C . ILE A 1 121 ? 18.305 -10.415 -4.047 1.00 6.97 613 ILE A C 1
ATOM 773 O O . ILE A 1 121 ? 18.496 -11.157 -5.033 1.00 8.35 613 ILE A O 1
ATOM 778 N N . ALA A 1 122 ? 18.164 -9.108 -4.184 1.00 8.03 614 ALA A N 1
ATOM 779 C CA . ALA A 1 122 ? 18.236 -8.477 -5.489 1.00 7.49 614 ALA A CA 1
ATOM 780 C C . ALA A 1 122 ? 18.706 -7.053 -5.314 1.00 7.65 614 ALA A C 1
ATOM 781 O O . ALA A 1 122 ? 18.573 -6.482 -4.203 1.00 8.02 614 ALA A O 1
ATOM 783 N N . GLU A 1 123 ? 19.278 -6.474 -6.383 1.00 7.43 615 GLU A N 1
ATOM 784 C CA A GLU A 1 123 ? 19.738 -5.092 -6.390 0.70 7.34 615 GLU A CA 1
ATOM 785 C CA B GLU A 1 123 ? 19.572 -5.065 -6.344 0.30 6.60 615 GLU A CA 1
ATOM 786 C C . GLU A 1 123 ? 19.409 -4.423 -7.701 1.00 6.60 615 GLU A C 1
ATOM 787 O O . GLU A 1 123 ? 19.390 -5.100 -8.739 1.00 7.51 615 GLU A O 1
ATOM 798 N N . TYR A 1 124 ? 19.286 -3.110 -7.657 1.00 7.21 616 TYR A N 1
ATOM 799 C CA . TYR A 1 124 ? 19.345 -2.242 -8.821 1.00 6.84 616 TYR A CA 1
ATOM 800 C C . TYR A 1 124 ? 20.417 -1.197 -8.508 1.00 6.66 616 TYR A C 1
ATOM 801 O O . TYR A 1 124 ? 20.346 -0.558 -7.454 1.00 8.21 616 TYR A O 1
ATOM 810 N N . LYS A 1 125 ? 21.393 -1.045 -9.418 1.00 7.26 617 LYS A N 1
ATOM 811 C CA . LYS A 1 125 ? 22.540 -0.182 -9.166 1.00 8.23 617 LYS A CA 1
ATOM 812 C C . LYS A 1 125 ? 22.294 1.150 -9.835 1.00 8.18 617 LYS A C 1
ATOM 813 O O . LYS A 1 125 ? 22.036 1.198 -11.030 1.00 11.07 617 LYS A O 1
ATOM 819 N N . THR A 1 126 ? 22.369 2.226 -9.068 1.00 8.52 618 THR A N 1
ATOM 820 C CA . THR A 1 126 ? 22.164 3.560 -9.575 1.00 9.76 618 THR A CA 1
ATOM 821 C C . THR A 1 126 ? 22.717 4.548 -8.561 1.00 8.61 618 THR A C 1
ATOM 822 O O . THR A 1 126 ? 22.685 4.287 -7.386 1.00 8.79 618 THR A O 1
ATOM 826 N N . PRO A 1 127 ? 23.235 5.696 -9.018 1.00 9.09 619 PRO A N 1
ATOM 827 C CA . PRO A 1 127 ? 23.661 6.665 -8.006 1.00 8.31 619 PRO A CA 1
ATOM 828 C C . PRO A 1 127 ? 22.516 7.157 -7.102 1.00 8.51 619 PRO A C 1
ATOM 829 O O . PRO A 1 127 ? 21.499 7.585 -7.606 1.00 10.00 619 PRO A O 1
ATOM 833 N N . ILE A 1 128 ? 22.710 7.066 -5.785 1.00 8.11 620 ILE A N 1
ATOM 834 C CA . ILE A 1 128 ? 21.737 7.492 -4.769 1.00 7.85 620 ILE A CA 1
ATOM 835 C C . ILE A 1 128 ? 22.391 8.568 -3.923 1.00 8.02 620 ILE A C 1
ATOM 836 O O . ILE A 1 128 ? 23.541 8.437 -3.509 1.00 8.23 620 ILE A O 1
ATOM 841 N N . ASP A 1 129 ? 21.648 9.644 -3.701 1.00 8.37 621 ASP A N 1
ATOM 842 C CA . ASP A 1 129 ? 22.171 10.853 -3.097 1.00 8.87 621 ASP A CA 1
ATOM 843 C C . ASP A 1 129 ? 21.649 11.092 -1.724 1.00 8.05 621 ASP A C 1
ATOM 844 O O . ASP A 1 129 ? 20.539 10.677 -1.385 1.00 9.38 621 ASP A O 1
ATOM 849 N N . VAL A 1 130 ? 22.397 11.859 -0.955 1.00 8.40 622 VAL A N 1
ATOM 850 C CA A VAL A 1 130 ? 21.951 12.484 0.271 0.50 8.70 622 VAL A CA 1
ATOM 851 C CA C VAL A 1 130 ? 21.832 12.444 0.270 0.50 8.71 622 VAL A CA 1
ATOM 852 C C . VAL A 1 130 ? 21.173 13.765 -0.079 1.00 8.24 622 VAL A C 1
ATOM 853 O O . VAL A 1 130 ? 21.458 14.385 -1.103 1.00 10.02 622 VAL A O 1
ATOM 860 N N . ASN A 1 131 ? 20.233 14.155 0.783 1.00 9.36 623 ASN A N 1
ATOM 861 C CA . ASN A 1 131 ? 19.424 15.393 0.623 1.00 10.28 623 ASN A CA 1
ATOM 862 C C . ASN A 1 131 ? 18.616 15.450 -0.659 1.00 11.48 623 ASN A C 1
ATOM 863 O O . ASN A 1 131 ? 18.463 16.491 -1.268 1.00 14.04 623 ASN A O 1
ATOM 868 N N . LYS A 1 132 ? 18.078 14.305 -1.036 1.00 10.00 624 LYS A N 1
ATOM 869 C CA . LYS A 1 132 ? 17.189 14.167 -2.156 1.00 10.43 624 LYS A CA 1
ATOM 870 C C . LYS A 1 132 ? 16.054 13.222 -1.740 1.00 9.79 624 LYS A C 1
ATOM 871 O O . LYS A 1 132 ? 16.288 12.097 -1.318 1.00 11.14 624 LYS A O 1
ATOM 877 N N . LYS A 1 133 ? 14.824 13.674 -1.878 1.00 9.17 625 LYS A N 1
ATOM 878 C CA . LYS A 1 133 ? 13.669 12.843 -1.552 1.00 9.33 625 LYS A CA 1
ATOM 879 C C . LYS A 1 133 ? 13.509 11.768 -2.615 1.00 9.89 625 LYS A C 1
ATOM 880 O O . LYS A 1 133 ? 13.475 12.060 -3.812 1.00 13.35 625 LYS A O 1
ATOM 886 N N . TYR A 1 134 ? 13.456 10.530 -2.163 1.00 7.88 626 TYR A N 1
ATOM 887 C CA . TYR A 1 134 ? 13.122 9.394 -2.999 1.00 8.12 626 TYR A CA 1
ATOM 888 C C . TYR A 1 134 ? 11.768 8.849 -2.583 1.00 7.97 626 TYR A C 1
ATOM 889 O O . TYR A 1 134 ? 11.436 8.901 -1.415 1.00 10.07 626 TYR A O 1
ATOM 898 N N . HIS A 1 135 ? 11.026 8.306 -3.527 1.00 7.75 627 HIS A N 1
ATOM 899 C CA . HIS A 1 135 ? 9.845 7.548 -3.214 1.00 7.85 627 HIS A CA 1
ATOM 900 C C . HIS A 1 135 ? 10.129 6.104 -3.453 1.00 7.46 627 HIS A C 1
ATOM 901 O O . HIS A 1 135 ? 10.583 5.741 -4.549 1.00 10.66 627 HIS A O 1
ATOM 908 N N . LEU A 1 136 ? 9.927 5.259 -2.447 1.00 7.37 628 LEU A N 1
ATOM 909 C CA . LEU A 1 136 ? 10.186 3.825 -2.577 1.00 7.69 628 LEU A CA 1
ATOM 910 C C . LEU A 1 136 ? 8.914 3.084 -2.290 1.00 6.92 628 LEU A C 1
ATOM 911 O O . LEU A 1 136 ? 8.270 3.327 -1.253 1.00 8.35 628 LEU A O 1
ATOM 916 N N . LYS A 1 137 ? 8.556 2.176 -3.161 1.00 7.80 629 LYS A N 1
ATOM 917 C CA . LYS A 1 137 ? 7.348 1.396 -3.061 1.00 8.22 629 LYS A CA 1
ATOM 918 C C . LYS A 1 137 ? 7.621 -0.073 -3.235 1.00 7.38 629 LYS A C 1
ATOM 919 O O . LYS A 1 137 ? 8.316 -0.426 -4.211 1.00 8.75 629 LYS A O 1
ATOM 925 N N . THR A 1 138 ? 7.151 -0.927 -2.315 1.00 7.96 630 THR A N 1
ATOM 926 C CA . THR A 1 138 ? 7.199 -2.361 -2.450 1.00 8.21 630 THR A CA 1
ATOM 927 C C . THR A 1 138 ? 5.812 -2.953 -2.614 1.00 7.47 630 THR A C 1
ATOM 928 O O . THR A 1 138 ? 4.917 -2.630 -1.815 1.00 8.67 630 THR A O 1
ATOM 932 N N . GLU A 1 139 ? 5.599 -3.792 -3.605 1.00 7.72 631 GLU A N 1
ATOM 933 C CA A GLU A 1 139 ? 4.394 -4.593 -3.712 0.70 7.68 631 GLU A CA 1
ATOM 934 C CA B GLU A 1 139 ? 4.399 -4.609 -3.741 0.30 7.51 631 GLU A CA 1
ATOM 935 C C . GLU A 1 139 ? 4.827 -6.023 -3.429 1.00 7.28 631 GLU A C 1
ATOM 936 O O . GLU A 1 139 ? 5.629 -6.596 -4.199 1.00 8.73 631 GLU A O 1
ATOM 947 N N . ALA A 1 140 ? 4.333 -6.582 -2.325 1.00 7.43 632 ALA A N 1
ATOM 948 C CA . ALA A 1 140 ? 4.650 -7.931 -1.870 1.00 7.81 632 ALA A CA 1
ATOM 949 C C . ALA A 1 140 ? 3.401 -8.769 -2.131 1.00 7.66 632 ALA A C 1
ATOM 950 O O . ALA A 1 140 ? 2.330 -8.490 -1.574 1.00 8.38 632 ALA A O 1
ATOM 952 N N . GLU A 1 141 ? 3.514 -9.757 -2.998 1.00 7.45 633 GLU A N 1
ATOM 953 C CA . GLU A 1 141 ? 2.360 -10.578 -3.403 1.00 7.17 633 GLU A CA 1
ATOM 954 C C . GLU A 1 141 ? 2.819 -12.020 -3.375 1.00 7.14 633 GLU A C 1
ATOM 955 O O . GLU A 1 141 ? 3.568 -12.481 -4.283 1.00 7.67 633 GLU A O 1
ATOM 961 N N . GLY A 1 142 ? 2.461 -12.753 -2.337 1.00 8.04 634 GLY A N 1
ATOM 962 C CA . GLY A 1 142 ? 2.937 -14.106 -2.222 1.00 8.31 634 GLY A CA 1
ATOM 963 C C . GLY A 1 142 ? 4.454 -14.106 -2.084 1.00 7.97 634 GLY A C 1
ATOM 964 O O . GLY A 1 142 ? 4.985 -13.429 -1.224 1.00 11.66 634 GLY A O 1
ATOM 965 N N . ASP A 1 143 ? 5.127 -14.847 -2.954 1.00 8.04 635 ASP A N 1
ATOM 966 C CA . ASP A 1 143 ? 6.586 -14.927 -2.963 1.00 8.52 635 ASP A CA 1
ATOM 967 C C . ASP A 1 143 ? 7.240 -13.961 -3.938 1.00 7.95 635 ASP A C 1
ATOM 968 O O . ASP A 1 143 ? 8.413 -14.135 -4.260 1.00 9.67 635 ASP A O 1
ATOM 973 N N . ARG A 1 144 ? 6.514 -12.985 -4.451 1.00 7.87 636 ARG A N 1
ATOM 974 C CA . ARG A 1 144 ? 7.047 -12.074 -5.449 1.00 7.76 636 ARG A CA 1
ATOM 975 C C . ARG A 1 144 ? 7.014 -10.656 -4.941 1.00 7.64 636 ARG A C 1
ATOM 976 O O . ARG A 1 144 ? 6.009 -10.215 -4.354 1.00 8.98 636 ARG A O 1
ATOM 984 N N . PHE A 1 145 ? 8.101 -9.930 -5.215 1.00 7.73 637 PHE A N 1
ATOM 985 C CA . PHE A 1 145 ? 8.332 -8.599 -4.666 1.00 8.01 637 PHE A CA 1
ATOM 986 C C . PHE A 1 145 ? 8.716 -7.654 -5.779 1.00 7.75 637 PHE A C 1
ATOM 987 O O . PHE A 1 145 ? 9.730 -7.887 -6.507 1.00 9.10 637 PHE A O 1
ATOM 995 N N . LYS A 1 146 ? 7.918 -6.631 -6.019 1.00 7.59 638 LYS A N 1
ATOM 996 C CA . LYS A 1 146 ? 8.204 -5.574 -7.008 1.00 7.43 638 LYS A CA 1
ATOM 997 C C . LYS A 1 146 ? 8.546 -4.295 -6.292 1.00 7.54 638 LYS A C 1
ATOM 998 O O . LYS A 1 146 ? 7.769 -3.867 -5.408 1.00 9.62 638 LYS A O 1
ATOM 1004 N N . ILE A 1 147 ? 9.707 -3.713 -6.571 1.00 7.64 639 ILE A N 1
ATOM 1005 C CA . ILE A 1 147 ? 10.155 -2.509 -5.877 1.00 7.42 639 ILE A CA 1
ATOM 1006 C C . ILE A 1 147 ? 10.331 -1.414 -6.917 1.00 7.53 639 ILE A C 1
ATOM 1007 O O . ILE A 1 147 ? 10.934 -1.632 -7.992 1.00 7.34 639 ILE A O 1
ATOM 1012 N N . TYR A 1 148 ? 9.737 -0.263 -6.629 1.00 7.43 640 TYR A N 1
ATOM 1013 C CA . TYR A 1 148 ? 9.714 0.883 -7.493 1.00 7.39 640 TYR A CA 1
ATOM 1014 C C . TYR A 1 148 ? 10.464 2.022 -6.835 1.00 7.30 640 TYR A C 1
ATOM 1015 O O . TYR A 1 148 ? 10.241 2.299 -5.643 1.00 8.92 640 TYR A O 1
ATOM 1024 N N . LEU A 1 149 ? 11.309 2.688 -7.606 1.00 7.98 641 LEU A N 1
ATOM 1025 C CA . LEU A 1 149 ? 12.026 3.867 -7.180 1.00 7.88 641 LEU A CA 1
ATOM 1026 C C . LEU A 1 149 ? 11.498 5.030 -7.988 1.00 8.20 641 LEU A C 1
ATOM 1027 O O . LEU A 1 149 ? 11.594 5.008 -9.239 1.00 9.23 641 LEU A O 1
ATOM 1032 N N . ASP A 1 150 ? 10.911 6.023 -7.315 1.00 9.49 642 ASP A N 1
ATOM 1033 C CA . ASP A 1 150 ? 10.339 7.188 -8.028 1.00 9.92 642 ASP A CA 1
ATOM 1034 C C . ASP A 1 150 ? 9.444 6.742 -9.202 1.00 10.92 642 ASP A C 1
ATOM 1035 O O . ASP A 1 150 ? 9.501 7.256 -10.302 1.00 11.56 642 ASP A O 1
ATOM 1040 N N . ASP A 1 151 ? 8.622 5.757 -8.896 1.00 10.61 643 ASP A N 1
ATOM 1041 C CA . ASP A 1 151 ? 7.568 5.246 -9.772 1.00 11.75 643 ASP A CA 1
ATOM 1042 C C . ASP A 1 151 ? 8.032 4.433 -10.957 1.00 10.52 643 ASP A C 1
ATOM 1043 O O . ASP A 1 151 ? 7.252 4.125 -11.832 1.00 14.80 643 ASP A O 1
ATOM 1048 N N . ARG A 1 152 ? 9.282 4.023 -10.939 1.00 8.59 644 ARG A N 1
ATOM 1049 C CA . ARG A 1 152 ? 9.810 3.123 -11.956 1.00 9.17 644 ARG A CA 1
ATOM 1050 C C . ARG A 1 152 ? 10.189 1.798 -11.345 1.00 8.51 644 ARG A C 1
ATOM 1051 O O . ARG A 1 152 ? 10.889 1.768 -10.352 1.00 8.23 644 ARG A O 1
ATOM 1059 N N . LEU A 1 153 ? 9.761 0.706 -11.961 1.00 7.97 645 LEU A N 1
ATOM 1060 C CA . LEU A 1 153 ? 10.052 -0.627 -11.482 1.00 8.48 645 LEU A CA 1
ATOM 1061 C C . LEU A 1 153 ? 11.550 -0.902 -11.617 1.00 7.70 645 LEU A C 1
ATOM 1062 O O . LEU A 1 153 ? 12.114 -0.766 -12.730 1.00 7.93 645 LEU A O 1
ATOM 1067 N N . VAL A 1 154 ? 12.199 -1.339 -10.548 1.00 7.50 646 VAL A N 1
ATOM 1068 C CA . VAL A 1 154 ? 13.638 -1.612 -10.572 1.00 7.73 646 VAL A CA 1
ATOM 1069 C C . VAL A 1 154 ? 14.012 -3.010 -10.126 1.00 7.60 646 VAL A C 1
ATOM 1070 O O . VAL A 1 154 ? 15.129 -3.460 -10.473 1.00 8.02 646 VAL A O 1
ATOM 1074 N N . ILE A 1 155 ? 13.152 -3.672 -9.332 1.00 7.66 647 ILE A N 1
ATOM 1075 C CA . ILE A 1 155 ? 13.370 -5.014 -8.825 1.00 7.58 647 ILE A CA 1
ATOM 1076 C C . ILE A 1 155 ? 12.103 -5.790 -8.984 1.00 7.52 647 ILE A C 1
ATOM 1077 O O . ILE A 1 155 ? 11.022 -5.264 -8.643 1.00 7.95 647 ILE A O 1
ATOM 1082 N N . ASP A 1 156 ? 12.160 -7.013 -9.474 1.00 8.08 648 ASP A N 1
ATOM 1083 C CA . ASP A 1 156 ? 10.992 -7.899 -9.516 1.00 7.92 648 ASP A CA 1
ATOM 1084 C C . ASP A 1 156 ? 11.483 -9.327 -9.301 1.00 7.78 648 ASP A C 1
ATOM 1085 O O . ASP A 1 156 ? 11.901 -10.002 -10.247 1.00 9.44 648 ASP A O 1
ATOM 1090 N N . ALA A 1 157 ? 11.528 -9.731 -8.035 1.00 8.62 649 ALA A N 1
ATOM 1091 C CA . ALA A 1 157 ? 12.246 -10.905 -7.615 1.00 8.98 649 ALA A CA 1
ATOM 1092 C C . ALA A 1 157 ? 11.348 -11.833 -6.835 1.00 8.08 649 ALA A C 1
ATOM 1093 O O . ALA A 1 157 ? 10.310 -11.422 -6.318 1.00 9.37 649 ALA A O 1
ATOM 1095 N N . HIS A 1 158 ? 11.709 -13.082 -6.727 1.00 8.13 650 HIS A N 1
ATOM 1096 C CA . HIS A 1 158 ? 11.016 -14.042 -5.903 1.00 8.22 650 HIS A CA 1
ATOM 1097 C C . HIS A 1 158 ? 11.823 -14.474 -4.700 1.00 8.07 650 HIS A C 1
ATOM 1098 O O . HIS A 1 158 ? 13.048 -14.551 -4.770 1.00 9.30 650 HIS A O 1
ATOM 1105 N N . ASP A 1 159 ? 11.149 -14.730 -3.585 1.00 8.69 651 ASP A N 1
ATOM 1106 C CA . ASP A 1 159 ? 11.782 -15.283 -2.394 1.00 8.57 651 ASP A CA 1
ATOM 1107 C C . ASP A 1 159 ? 10.706 -15.908 -1.515 1.00 8.99 651 ASP A C 1
ATOM 1108 O O . ASP A 1 159 ? 9.635 -15.346 -1.405 1.00 10.37 651 ASP A O 1
ATOM 1113 N N . SER A 1 160 ? 11.013 -17.070 -0.939 1.00 9.56 652 SER A N 1
ATOM 1114 C CA . SER A 1 160 ? 10.023 -17.860 -0.225 1.00 11.11 652 SER A CA 1
ATOM 1115 C C . SER A 1 160 ? 10.185 -17.905 1.280 1.00 9.99 652 SER A C 1
ATOM 1116 O O . SER A 1 160 ? 9.438 -18.603 1.943 1.00 12.08 652 SER A O 1
ATOM 1119 N N . VAL A 1 161 ? 11.143 -17.199 1.845 1.00 8.62 653 VAL A N 1
ATOM 1120 C CA . VAL A 1 161 ? 11.512 -17.399 3.253 1.00 8.85 653 VAL A CA 1
ATOM 1121 C C . VAL A 1 161 ? 10.433 -16.928 4.246 1.00 8.96 653 VAL A C 1
ATOM 1122 O O . VAL A 1 161 ? 10.107 -17.660 5.157 1.00 10.74 653 VAL A O 1
ATOM 1126 N N . PHE A 1 162 ? 9.921 -15.710 4.085 1.00 8.96 654 PHE A N 1
ATOM 1127 C CA . PHE A 1 162 ? 8.946 -15.114 5.015 1.00 9.27 654 PHE A CA 1
ATOM 1128 C C . PHE A 1 162 ? 7.643 -14.833 4.300 1.00 9.36 654 PHE A C 1
ATOM 1129 O O . PHE A 1 162 ? 7.634 -14.279 3.194 1.00 10.18 654 PHE A O 1
ATOM 1137 N N . SER A 1 163 ? 6.550 -15.146 4.979 1.00 11.39 655 SER A N 1
ATOM 1138 C CA . SER A 1 163 ? 5.234 -14.979 4.396 1.00 11.86 655 SER A CA 1
ATOM 1139 C C . SER A 1 163 ? 4.405 -13.850 5.032 1.00 11.08 655 SER A C 1
ATOM 1140 O O . SER A 1 163 ? 3.476 -13.344 4.381 1.00 13.11 655 SER A O 1
ATOM 1143 N N . GLU A 1 164 ? 4.678 -13.468 6.278 1.00 11.18 656 GLU A N 1
ATOM 1144 C CA . GLU A 1 164 ? 3.852 -12.469 6.970 1.00 11.05 656 GLU A CA 1
ATOM 1145 C C . GLU A 1 164 ? 4.643 -11.821 8.102 1.00 10.40 656 GLU A C 1
ATOM 1146 O O . GLU A 1 164 ? 5.683 -12.341 8.503 1.00 12.67 656 GLU A O 1
ATOM 1152 N N . GLY A 1 165 ? 4.214 -10.646 8.511 1.00 9.65 657 GLY A N 1
ATOM 1153 C CA . GLY A 1 165 ? 4.732 -10.031 9.715 1.00 9.23 657 GLY A CA 1
ATOM 1154 C C . GLY A 1 165 ? 4.516 -8.555 9.760 1.00 8.90 657 GLY A C 1
ATOM 1155 O O . GLY A 1 165 ? 3.698 -8.014 9.041 1.00 9.57 657 GLY A O 1
ATOM 1156 N N . GLN A 1 166 ? 5.257 -7.910 10.651 1.00 8.66 658 GLN A N 1
ATOM 1157 C CA . GLN A 1 166 ? 5.113 -6.495 10.895 1.00 8.92 658 GLN A CA 1
ATOM 1158 C C . GLN A 1 166 ? 5.808 -5.624 9.849 1.00 8.19 658 GLN A C 1
ATOM 1159 O O . GLN A 1 166 ? 6.785 -6.045 9.227 1.00 9.31 658 GLN A O 1
ATOM 1165 N N . PHE A 1 167 ? 5.310 -4.407 9.721 1.00 7.89 659 PHE A N 1
ATOM 1166 C CA . PHE A 1 167 ? 5.919 -3.346 8.925 1.00 7.96 659 PHE A CA 1
ATOM 1167 C C . PHE A 1 167 ? 6.790 -2.485 9.811 1.00 8.61 659 PHE A C 1
ATOM 1168 O O . PHE A 1 167 ? 6.482 -2.255 10.983 1.00 10.61 659 PHE A O 1
ATOM 1176 N N . GLY A 1 168 ? 7.889 -1.974 9.261 1.00 8.38 660 GLY A N 1
ATOM 1177 C CA . GLY A 1 168 ? 8.670 -1.024 9.983 1.00 8.86 660 GLY A CA 1
ATOM 1178 C C . GLY A 1 168 ? 9.604 -0.260 9.082 1.00 7.47 660 GLY A C 1
ATOM 1179 O O . GLY A 1 168 ? 9.464 -0.261 7.829 1.00 7.93 660 GLY A O 1
ATOM 1180 N N . LEU A 1 169 ? 10.578 0.380 9.690 1.00 7.53 661 LEU A N 1
ATOM 1181 C CA . LEU A 1 169 ? 11.560 1.236 9.005 1.00 6.99 661 LEU A CA 1
ATOM 1182 C C . LEU A 1 169 ? 12.917 0.954 9.602 1.00 6.79 661 LEU A C 1
ATOM 1183 O O . LEU A 1 169 ? 13.042 0.507 10.755 1.00 7.63 661 LEU A O 1
ATOM 1188 N N . ASN A 1 170 ? 13.968 1.198 8.802 1.00 6.83 662 ASN A N 1
ATOM 1189 C CA . ASN A 1 170 ? 15.330 0.983 9.210 1.00 6.70 662 ASN A CA 1
ATOM 1190 C C . ASN A 1 170 ? 16.211 2.085 8.680 1.00 6.59 662 ASN A C 1
ATOM 1191 O O . ASN A 1 170 ? 15.929 2.697 7.620 1.00 6.54 662 ASN A O 1
ATOM 1196 N N . VAL A 1 171 ? 17.303 2.325 9.375 1.00 6.73 663 VAL A N 1
ATOM 1197 C CA . VAL A 1 171 ? 18.420 3.084 8.790 1.00 6.60 663 VAL A CA 1
ATOM 1198 C C . VAL A 1 171 ? 19.664 2.290 9.038 1.00 5.97 663 VAL A C 1
ATOM 1199 O O . VAL A 1 171 ? 19.767 1.500 10.005 1.00 7.09 663 VAL A O 1
ATOM 1203 N N . TRP A 1 172 ? 20.658 2.456 8.128 1.00 6.34 664 TRP A N 1
ATOM 1204 C CA . TRP A 1 172 ? 21.984 1.884 8.304 1.00 6.43 664 TRP A CA 1
ATOM 1205 C C . TRP A 1 172 ? 23.013 2.965 8.123 1.00 6.65 664 TRP A C 1
ATOM 1206 O O . TRP A 1 172 ? 23.087 3.567 7.063 1.00 7.11 664 TRP A O 1
ATOM 1217 N N . ASP A 1 173 ? 23.788 3.243 9.138 1.00 6.90 665 ASP A N 1
ATOM 1218 C CA . ASP A 1 173 ? 24.873 4.219 9.095 1.00 6.90 665 ASP A CA 1
ATOM 1219 C C . ASP A 1 173 ? 24.432 5.533 8.469 1.00 6.95 665 ASP A C 1
ATOM 1220 O O . ASP A 1 173 ? 25.091 6.092 7.590 1.00 7.47 665 ASP A O 1
ATOM 1225 N N . ALA A 1 174 ? 23.312 6.052 8.954 1.00 7.45 666 ALA A N 1
ATOM 1226 C CA . ALA A 1 174 ? 22.633 7.199 8.333 1.00 7.16 666 ALA A CA 1
ATOM 1227 C C . ALA A 1 174 ? 21.726 7.859 9.352 1.00 6.69 666 ALA A C 1
ATOM 1228 O O . ALA A 1 174 ? 21.301 7.237 10.329 1.00 7.77 666 ALA A O 1
ATOM 1230 N N . THR A 1 175 ? 21.439 9.104 9.071 1.00 6.67 667 THR A N 1
ATOM 1231 C CA . THR A 1 175 ? 20.225 9.775 9.529 1.00 7.29 667 THR A CA 1
ATOM 1232 C C . THR A 1 175 ? 19.306 9.854 8.324 1.00 7.11 667 THR A C 1
ATOM 1233 O O . THR A 1 175 ? 19.741 10.308 7.251 1.00 7.91 667 THR A O 1
ATOM 1237 N N . ALA A 1 176 ? 18.068 9.415 8.457 1.00 7.57 668 ALA A N 1
ATOM 1238 C CA . ALA A 1 176 ? 17.138 9.486 7.313 1.00 7.32 668 ALA A CA 1
ATOM 1239 C C . ALA A 1 176 ? 15.758 9.833 7.823 1.00 7.31 668 ALA A C 1
ATOM 1240 O O . ALA A 1 176 ? 15.415 9.523 8.995 1.00 9.03 668 ALA A O 1
ATOM 1242 N N . VAL A 1 177 ? 14.987 10.522 6.998 1.00 7.88 669 VAL A N 1
ATOM 1243 C CA . VAL A 1 177 ? 13.613 10.928 7.306 1.00 8.28 669 VAL A CA 1
ATOM 1244 C C . VAL A 1 177 ? 12.632 10.223 6.368 1.00 7.45 669 VAL A C 1
ATOM 1245 O O . VAL A 1 177 ? 12.822 10.186 5.132 1.00 7.90 669 VAL A O 1
ATOM 1249 N N . PHE A 1 178 ? 11.576 9.684 6.975 1.00 7.24 670 PHE A N 1
ATOM 1250 C CA . PHE A 1 178 ? 10.534 8.940 6.307 1.00 7.09 670 PHE A CA 1
ATOM 1251 C C . PHE A 1 178 ? 9.254 9.737 6.437 1.00 7.14 670 PHE A C 1
ATOM 1252 O O . PHE A 1 178 ? 8.912 10.216 7.543 1.00 7.94 670 PHE A O 1
ATOM 1260 N N . GLN A 1 179 ? 8.535 9.899 5.346 1.00 7.27 671 GLN A N 1
ATOM 1261 C CA . GLN A 1 179 ? 7.282 10.661 5.386 1.00 7.28 671 GLN A CA 1
ATOM 1262 C C . GLN A 1 179 ? 6.276 9.990 4.474 1.00 7.02 671 GLN A C 1
ATOM 1263 O O . GLN A 1 179 ? 6.666 9.441 3.410 1.00 7.70 671 GLN A O 1
ATOM 1269 N N . ASN A 1 180 ? 4.980 10.088 4.796 1.00 7.20 672 ASN A N 1
ATOM 1270 C CA . ASN A 1 180 ? 3.905 9.416 4.040 1.00 7.60 672 ASN A CA 1
ATOM 1271 C C . ASN A 1 180 ? 4.191 7.916 3.969 1.00 6.93 672 ASN A C 1
ATOM 1272 O O . ASN A 1 180 ? 4.283 7.318 2.903 1.00 7.78 672 ASN A O 1
ATOM 1277 N N . VAL A 1 181 ? 4.296 7.320 5.150 1.00 7.36 673 VAL A N 1
ATOM 1278 C CA . VAL A 1 181 ? 4.601 5.903 5.273 1.00 7.69 673 VAL A CA 1
ATOM 1279 C C . VAL A 1 181 ? 3.265 5.166 5.308 1.00 6.77 673 VAL A C 1
ATOM 1280 O O . VAL A 1 181 ? 2.487 5.332 6.272 1.00 7.86 673 VAL A O 1
ATOM 1284 N N . THR A 1 182 ? 2.968 4.360 4.305 1.00 6.81 674 THR A N 1
ATOM 1285 C CA . THR A 1 182 ? 1.638 3.792 4.167 1.00 7.27 674 THR A CA 1
ATOM 1286 C C . THR A 1 182 ? 1.657 2.371 3.725 1.00 7.08 674 THR A C 1
ATOM 1287 O O . THR A 1 182 ? 2.550 1.930 2.969 1.00 7.84 674 THR A O 1
ATOM 1291 N N . LYS A 1 183 ? 0.643 1.619 4.126 1.00 8.37 675 LYS A N 1
ATOM 1292 C CA . LYS A 1 183 ? 0.429 0.285 3.627 1.00 9.20 675 LYS A CA 1
ATOM 1293 C C . LYS A 1 183 ? -1.026 0.160 3.188 1.00 9.50 675 LYS A C 1
ATOM 1294 O O . LYS A 1 183 ? -1.953 0.747 3.789 1.00 11.56 675 LYS A O 1
ATOM 1300 N N . GLU A 1 184 ? -1.233 -0.668 2.178 1.00 11.09 676 GLU A N 1
ATOM 1301 C CA . GLU A 1 184 ? -2.570 -1.014 1.678 1.00 11.73 676 GLU A CA 1
ATOM 1302 C C . GLU A 1 184 ? -2.560 -2.507 1.481 1.00 9.38 676 GLU A C 1
ATOM 1303 O O . GLU A 1 184 ? -1.746 -3.022 0.725 1.00 12.23 676 GLU A O 1
ATOM 1309 N N . SER A 1 185 ? -3.487 -3.216 2.112 1.00 12.14 677 SER A N 1
ATOM 1310 C CA . SER A 1 185 ? -3.560 -4.657 1.956 1.00 14.39 677 SER A CA 1
ATOM 1311 C C . SER A 1 185 ? -4.824 -5.048 1.219 1.00 13.88 677 SER A C 1
ATOM 1312 O O . SER A 1 185 ? -5.595 -4.201 0.772 1.00 17.87 677 SER A O 1
ATOM 1316 N N . THR B 1 23 ? 4.660 23.873 55.967 1.00 28.20 515 THR B N 1
ATOM 1317 C CA . THR B 1 23 ? 6.092 23.807 55.565 1.00 19.08 515 THR B CA 1
ATOM 1318 C C . THR B 1 23 ? 6.406 22.453 54.947 1.00 15.28 515 THR B C 1
ATOM 1319 O O . THR B 1 23 ? 5.736 21.454 55.201 1.00 18.43 515 THR B O 1
ATOM 1323 N N . THR B 1 24 ? 7.443 22.432 54.130 1.00 13.28 516 THR B N 1
ATOM 1324 C CA . THR B 1 24 ? 7.844 21.220 53.451 1.00 13.22 516 THR B CA 1
ATOM 1325 C C . THR B 1 24 ? 9.357 21.116 53.356 1.00 10.99 516 THR B C 1
ATOM 1326 O O . THR B 1 24 ? 10.050 22.121 53.189 1.00 12.67 516 THR B O 1
ATOM 1330 N N . PRO B 1 25 ? 9.881 19.890 53.390 1.00 11.74 517 PRO B N 1
ATOM 1331 C CA . PRO B 1 25 ? 11.290 19.653 53.062 1.00 11.05 517 PRO B CA 1
ATOM 1332 C C . PRO B 1 25 ? 11.588 19.643 51.571 1.00 9.64 517 PRO B C 1
ATOM 1333 O O . PRO B 1 25 ? 12.743 19.525 51.197 1.00 11.47 517 PRO B O 1
ATOM 1337 N N . PHE B 1 26 ? 10.558 19.708 50.745 1.00 10.09 518 PHE B N 1
ATOM 1338 C CA . PHE B 1 26 ? 10.726 19.685 49.292 1.00 9.25 518 PHE B CA 1
ATOM 1339 C C . PHE B 1 26 ? 11.088 21.082 48.822 1.00 10.04 518 PHE B C 1
ATOM 1340 O O . PHE B 1 26 ? 10.329 22.044 49.017 1.00 12.23 518 PHE B O 1
ATOM 1348 N N . MET B 1 27 ? 12.242 21.177 48.161 1.00 9.59 519 MET B N 1
ATOM 1349 C CA . MET B 1 27 ? 12.729 22.412 47.558 1.00 9.35 519 MET B CA 1
ATOM 1350 C C . MET B 1 27 ? 12.522 22.460 46.066 1.00 9.71 519 MET B C 1
ATOM 1351 O O . MET B 1 27 ? 13.002 21.628 45.337 1.00 10.49 519 MET B O 1
ATOM 1356 N N . SER B 1 28 ? 11.731 23.443 45.662 1.00 9.71 520 SER B N 1
ATOM 1357 C CA . SER B 1 28 ? 11.431 23.674 44.254 1.00 9.32 520 SER B CA 1
ATOM 1358 C C . SER B 1 28 ? 11.072 25.144 44.040 1.00 9.45 520 SER B C 1
ATOM 1359 O O . SER B 1 28 ? 10.597 25.800 44.958 1.00 11.56 520 SER B O 1
ATOM 1362 N N . ASN B 1 29 ? 11.268 25.664 42.838 1.00 9.12 521 ASN B N 1
ATOM 1363 C CA . ASN B 1 29 ? 10.811 26.997 42.501 1.00 9.85 521 ASN B CA 1
ATOM 1364 C C . ASN B 1 29 ? 9.479 27.007 41.783 1.00 10.18 521 ASN B C 1
ATOM 1365 O O . ASN B 1 29 ? 9.098 28.005 41.174 1.00 12.50 521 ASN B O 1
ATOM 1370 N N . MET B 1 30 ? 8.780 25.891 41.887 1.00 9.18 522 MET B N 1
ATOM 1371 C CA A MET B 1 30 ? 7.493 25.701 41.274 0.70 9.71 522 MET B CA 1
ATOM 1372 C CA B MET B 1 30 ? 7.477 25.698 41.273 0.30 9.62 522 MET B CA 1
ATOM 1373 C C . MET B 1 30 ? 6.452 25.267 42.305 1.00 10.00 522 MET B C 1
ATOM 1374 O O . MET B 1 30 ? 6.797 24.599 43.280 1.00 10.89 522 MET B O 1
ATOM 1383 N N . THR B 1 31 ? 5.185 25.594 42.032 1.00 11.03 523 THR B N 1
ATOM 1384 C CA . THR B 1 31 ? 4.091 25.278 42.927 1.00 11.18 523 THR B CA 1
ATOM 1385 C C . THR B 1 31 ? 3.016 24.474 42.193 1.00 10.35 523 THR B C 1
ATOM 1386 O O . THR B 1 31 ? 3.155 24.094 41.024 1.00 12.29 523 THR B O 1
ATOM 1390 N N . GLY B 1 32 ? 1.919 24.224 42.904 1.00 10.82 524 GLY B N 1
ATOM 1391 C CA . GLY B 1 32 ? 0.800 23.447 42.378 1.00 11.55 524 GLY B CA 1
ATOM 1392 C C . GLY B 1 32 ? 1.054 21.962 42.184 1.00 11.11 524 GLY B C 1
ATOM 1393 O O . GLY B 1 32 ? 0.387 21.324 41.390 1.00 11.83 524 GLY B O 1
ATOM 1394 N N . TRP B 1 33 ? 2.026 21.414 42.909 1.00 10.91 525 TRP B N 1
ATOM 1395 C CA . TRP B 1 33 ? 2.368 20.005 42.807 1.00 10.25 525 TRP B CA 1
ATOM 1396 C C . TRP B 1 33 ? 1.193 19.163 43.216 1.00 10.66 525 TRP B C 1
ATOM 1397 O O . TRP B 1 33 ? 0.750 19.250 44.372 1.00 14.61 525 TRP B O 1
ATOM 1408 N N . THR B 1 34 ? 0.703 18.327 42.298 1.00 10.94 526 THR B N 1
ATOM 1409 C CA . THR B 1 34 ? -0.553 17.585 42.453 1.00 11.14 526 THR B CA 1
ATOM 1410 C C . THR B 1 34 ? -0.419 16.180 41.854 1.00 10.53 526 THR B C 1
ATOM 1411 O O . THR B 1 34 ? -0.102 16.017 40.665 1.00 11.04 526 THR B O 1
ATOM 1415 N N . THR B 1 35 ? -0.644 15.163 42.672 1.00 11.05 527 THR B N 1
ATOM 1416 C CA . THR B 1 35 ? -0.599 13.776 42.229 1.00 10.54 527 THR B CA 1
ATOM 1417 C C . THR B 1 35 ? -1.560 13.516 41.092 1.00 10.98 527 THR B C 1
ATOM 1418 O O . THR B 1 35 ? -2.724 13.886 41.142 1.00 12.71 527 THR B O 1
ATOM 1422 N N . VAL B 1 36 ? -1.063 12.906 40.020 1.00 10.35 528 VAL B N 1
ATOM 1423 C CA . VAL B 1 36 ? -1.916 12.319 38.998 1.00 10.19 528 VAL B CA 1
ATOM 1424 C C . VAL B 1 36 ? -2.244 10.868 39.397 1.00 10.46 528 VAL B C 1
ATOM 1425 O O . VAL B 1 36 ? -3.433 10.500 39.540 1.00 11.88 528 VAL B O 1
ATOM 1429 N N . ASN B 1 37 ? -1.225 10.073 39.663 1.00 10.16 529 ASN B N 1
ATOM 1430 C CA . ASN B 1 37 ? -1.374 8.702 40.134 1.00 9.79 529 ASN B CA 1
ATOM 1431 C C . ASN B 1 37 ? -0.088 8.301 40.845 1.00 9.62 529 ASN B C 1
ATOM 1432 O O . ASN B 1 37 ? 0.804 9.129 41.054 1.00 10.39 529 ASN B O 1
ATOM 1437 N N . GLY B 1 38 ? -0.047 7.057 41.332 1.00 9.83 530 GLY B N 1
ATOM 1438 C CA . GLY B 1 38 ? 1.022 6.629 42.221 1.00 8.97 530 GLY B CA 1
ATOM 1439 C C . GLY B 1 38 ? 0.842 7.239 43.606 1.00 9.22 530 GLY B C 1
ATOM 1440 O O . GLY B 1 38 ? -0.251 7.686 43.988 1.00 10.92 530 GLY B O 1
ATOM 1441 N N . THR B 1 39 ? 1.957 7.297 44.323 1.00 9.67 531 THR B N 1
ATOM 1442 C CA . THR B 1 39 ? 2.000 7.828 45.686 1.00 10.06 531 THR B CA 1
ATOM 1443 C C . THR B 1 39 ? 3.150 8.819 45.766 1.00 9.92 531 THR B C 1
ATOM 1444 O O . THR B 1 39 ? 4.294 8.449 45.523 1.00 12.22 531 THR B O 1
ATOM 1448 N N . TRP B 1 40 ? 2.833 10.072 46.086 1.00 9.7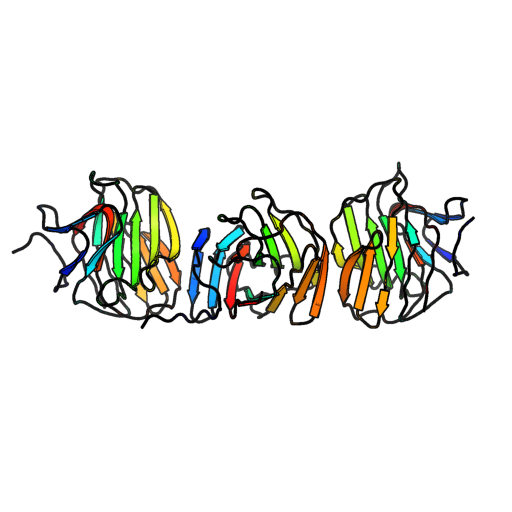5 532 TRP B N 1
ATOM 1449 C CA . TRP B 1 40 ? 3.818 11.138 46.191 1.00 9.71 532 TRP B CA 1
ATOM 1450 C C . TRP B 1 40 ? 3.692 11.741 47.553 1.00 10.68 532 TRP B C 1
ATOM 1451 O O . TRP B 1 40 ? 2.599 12.134 47.983 1.00 14.70 532 TRP B O 1
ATOM 1462 N N . ALA B 1 41 ? 4.803 11.811 48.277 1.00 10.79 533 ALA B N 1
ATOM 1463 C CA . ALA B 1 41 ? 4.802 12.304 49.659 1.00 12.41 533 ALA B CA 1
ATOM 1464 C C . ALA B 1 41 ? 6.146 12.941 49.982 1.00 11.46 533 ALA B C 1
ATOM 1465 O O . ALA B 1 41 ? 7.182 12.434 49.561 1.00 12.99 533 ALA B O 1
ATOM 1467 N N . ASP B 1 42 ? 6.130 14.034 50.750 1.00 11.69 534 ASP B N 1
ATOM 1468 C CA . ASP B 1 42 ? 7.380 14.606 51.214 1.00 12.21 534 ASP B CA 1
ATOM 1469 C C . ASP B 1 42 ? 7.992 13.684 52.269 1.00 13.01 534 ASP B C 1
ATOM 1470 O O . ASP B 1 42 ? 7.277 13.077 53.091 1.00 17.95 534 ASP B O 1
ATOM 1475 N N . THR B 1 43 ? 9.315 13.622 52.273 1.00 12.71 535 THR B N 1
ATOM 1476 C CA . THR B 1 43 ? 10.056 12.866 53.244 1.00 12.89 535 THR B CA 1
ATOM 1477 C C . THR B 1 43 ? 11.179 13.762 53.752 1.00 13.02 535 THR B C 1
ATOM 1478 O O . THR B 1 43 ? 11.355 14.879 53.259 1.00 13.83 535 THR B O 1
ATOM 1482 N N . ILE B 1 44 ? 11.949 13.237 54.700 1.00 14.48 536 ILE B N 1
ATOM 1483 C CA . ILE B 1 44 ? 13.146 13.879 55.223 1.00 16.52 536 ILE B CA 1
ATOM 1484 C C . ILE B 1 44 ? 14.108 14.352 54.143 1.00 14.12 536 ILE B C 1
ATOM 1485 O O . ILE B 1 44 ? 14.870 15.276 54.384 1.00 13.52 536 ILE B O 1
ATOM 1490 N N . GLU B 1 45 ? 14.086 13.707 52.983 1.00 12.97 537 GLU B N 1
ATOM 1491 C CA . GLU B 1 45 ? 15.028 13.938 51.905 1.00 12.99 537 GLU B CA 1
ATOM 1492 C C . GLU B 1 45 ? 14.534 14.800 50.738 1.00 12.15 537 GLU B C 1
ATOM 1493 O O . GLU B 1 45 ? 15.314 15.189 49.871 1.00 12.65 537 GLU B O 1
ATOM 1499 N N . GLY B 1 46 ? 13.232 15.080 50.685 1.00 10.86 538 GLY B N 1
ATOM 1500 C CA . GLY B 1 46 ? 12.662 15.751 49.508 1.00 10.32 538 GLY B CA 1
ATOM 1501 C C . GLY B 1 46 ? 11.264 15.259 49.233 1.00 10.01 538 GLY B C 1
ATOM 1502 O O . GLY B 1 46 ? 10.512 15.084 50.149 1.00 13.52 538 GLY B O 1
ATOM 1503 N N . LYS B 1 47 ? 10.907 15.073 47.972 1.00 9.61 539 LYS B N 1
ATOM 1504 C CA . LYS B 1 47 ? 9.616 14.510 47.586 1.00 10.37 539 LYS B CA 1
ATOM 1505 C C . LYS B 1 47 ? 9.844 13.118 47.028 1.00 8.82 539 LYS B C 1
ATOM 1506 O O . LYS B 1 47 ? 10.625 12.944 46.073 1.00 10.94 539 LYS B O 1
ATOM 1512 N N . GLN B 1 48 ? 9.164 12.127 47.580 1.00 9.60 540 GLN B N 1
ATOM 1513 C CA . GLN B 1 48 ? 9.277 10.749 47.139 1.00 9.13 540 GLN B CA 1
ATOM 1514 C C . GLN B 1 48 ? 8.101 10.303 46.302 1.00 9.43 540 GLN B C 1
ATOM 1515 O O . GLN B 1 48 ? 6.947 10.562 46.664 1.00 10.61 540 GLN B O 1
ATOM 1521 N N . GLY B 1 49 ? 8.370 9.631 45.193 1.00 8.55 541 GLY B N 1
ATOM 1522 C CA . GLY B 1 49 ? 7.361 8.948 44.402 1.00 8.54 541 GLY B CA 1
ATOM 1523 C C . GLY B 1 49 ? 7.573 7.465 44.480 1.00 8.60 541 GLY B C 1
ATOM 1524 O O . GLY B 1 49 ? 8.714 7.023 44.642 1.00 9.72 541 GLY B O 1
ATOM 1525 N N . ARG B 1 50 ? 6.492 6.704 44.357 1.00 8.91 542 ARG B N 1
ATOM 1526 C CA . ARG B 1 50 ? 6.572 5.257 44.405 1.00 9.65 542 ARG B CA 1
ATOM 1527 C C . ARG B 1 50 ? 5.416 4.649 43.636 1.00 9.83 542 ARG B C 1
ATOM 1528 O O . ARG B 1 50 ? 4.262 4.994 43.871 1.00 10.60 542 ARG B O 1
ATOM 1536 N N . SER B 1 51 ? 5.732 3.730 42.729 1.00 9.49 543 SER B N 1
ATOM 1537 C CA . SER B 1 51 ? 4.716 2.963 42.006 1.00 9.15 543 SER B CA 1
ATOM 1538 C C . SER B 1 51 ? 5.339 1.732 41.368 1.00 9.13 543 SER B C 1
ATOM 1539 O O . SER B 1 51 ? 6.514 1.740 41.040 1.00 11.06 543 SER B O 1
ATOM 1542 N N . ASP B 1 52 ? 4.534 0.714 41.102 1.00 12.27 544 ASP B N 1
ATOM 1543 C CA . ASP B 1 52 ? 5.001 -0.455 40.349 1.00 12.96 544 ASP B CA 1
ATOM 1544 C C . ASP B 1 52 ? 5.125 -0.285 38.830 1.00 14.73 544 ASP B C 1
ATOM 1545 O O . ASP B 1 52 ? 5.977 -0.885 38.185 1.00 18.24 544 ASP B O 1
ATOM 1550 N N . GLY B 1 53 ? 4.263 0.524 38.259 1.00 16.19 545 GLY B N 1
ATOM 1551 C CA . GLY B 1 53 ? 4.373 0.917 36.842 1.00 12.67 545 GLY B CA 1
ATOM 1552 C C . GLY B 1 53 ? 4.713 2.384 36.821 1.00 10.50 545 GLY B C 1
ATOM 1553 O O . GLY B 1 53 ? 5.407 2.865 37.707 1.00 10.06 545 GLY B O 1
ATOM 1554 N N . ASP B 1 54 ? 4.241 3.097 35.802 1.00 9.80 546 ASP B N 1
ATOM 1555 C CA . ASP B 1 54 ? 4.499 4.536 35.666 1.00 9.36 546 ASP B CA 1
ATOM 1556 C C . ASP B 1 54 ? 3.538 5.319 36.554 1.00 8.96 546 ASP B C 1
ATOM 1557 O O . ASP B 1 54 ? 2.329 5.054 36.556 1.00 11.36 546 ASP B O 1
ATOM 1562 N N . SER B 1 55 ? 4.060 6.329 37.216 1.00 8.97 547 SER B N 1
ATOM 1563 C CA . SER B 1 55 ? 3.198 7.274 37.918 1.00 9.20 547 SER B CA 1
ATOM 1564 C C . SER B 1 55 ? 3.752 8.677 37.777 1.00 8.17 547 SER B C 1
ATOM 1565 O O . SER B 1 55 ? 4.948 8.855 37.433 1.00 8.60 547 SER B O 1
ATOM 1568 N N . PHE B 1 56 ? 2.920 9.666 38.070 1.00 8.39 548 PHE B N 1
ATOM 1569 C CA . PHE B 1 56 ? 3.163 11.038 37.695 1.00 8.37 548 PHE B CA 1
ATOM 1570 C C . PHE B 1 56 ? 2.636 12.015 38.734 1.00 8.05 548 PHE B C 1
ATOM 1571 O O . PHE B 1 56 ? 1.550 11.794 39.324 1.00 9.05 548 PHE B O 1
ATOM 1579 N N . ILE B 1 57 ? 3.348 13.111 38.911 1.00 8.94 549 ILE B N 1
ATOM 1580 C CA . ILE B 1 57 ? 2.904 14.288 39.636 1.00 8.95 549 ILE B CA 1
ATOM 1581 C C . ILE B 1 57 ? 3.167 15.511 38.782 1.00 8.15 549 ILE B C 1
ATOM 1582 O O . ILE B 1 57 ? 4.189 15.562 38.047 1.00 9.01 549 ILE B O 1
ATOM 1587 N N . LEU B 1 58 ? 2.241 16.450 38.706 1.00 8.77 550 LEU B N 1
ATOM 1588 C CA . LEU B 1 58 ? 2.377 17.640 37.859 1.00 8.31 550 LEU B CA 1
ATOM 1589 C C . LEU B 1 58 ? 2.412 18.887 38.701 1.00 8.57 550 LEU B C 1
ATOM 1590 O O . LEU B 1 58 ? 1.752 18.951 39.735 1.00 10.90 550 LEU B O 1
ATOM 1595 N N . SER B 1 59 ? 3.127 19.891 38.232 1.00 9.10 551 SER B N 1
ATOM 1596 C CA . SER B 1 59 ? 3.129 21.247 38.752 1.00 9.08 551 SER B CA 1
ATOM 1597 C C . SER B 1 59 ? 2.221 22.080 37.851 1.00 10.41 551 SER B C 1
ATOM 1598 O O . SER B 1 59 ? 1.952 21.697 36.699 1.00 12.10 551 SER B O 1
ATOM 1601 N N . SER B 1 60 ? 1.773 23.219 38.374 1.00 11.21 552 SER B N 1
ATOM 1602 C CA . SER B 1 60 ? 1.056 24.213 37.589 1.00 12.29 552 SER B CA 1
ATOM 1603 C C . SER B 1 60 ? 1.987 24.946 36.636 1.00 12.16 552 SER B C 1
ATOM 1604 O O . SER B 1 60 ? 1.514 25.585 35.681 1.00 15.61 552 SER B O 1
ATOM 1607 N N . ALA B 1 61 ? 3.289 24.923 36.913 1.00 11.64 553 ALA B N 1
ATOM 1608 C CA . ALA B 1 61 ? 4.246 25.608 36.057 1.00 12.17 553 ALA B CA 1
ATOM 1609 C C . ALA B 1 61 ? 4.160 25.033 34.645 1.00 11.66 553 ALA B C 1
ATOM 1610 O O . ALA B 1 61 ? 3.978 23.844 34.461 1.00 11.31 553 ALA B O 1
ATOM 1612 N N . SER B 1 62 ? 4.315 25.900 33.652 1.00 12.30 554 SER B N 1
ATOM 1613 C CA . SER B 1 62 ? 4.223 25.503 32.248 1.00 11.85 554 SER B CA 1
ATOM 1614 C C . SER B 1 62 ? 5.169 26.340 31.418 1.00 13.03 554 SER B C 1
ATOM 1615 O O . SER B 1 62 ? 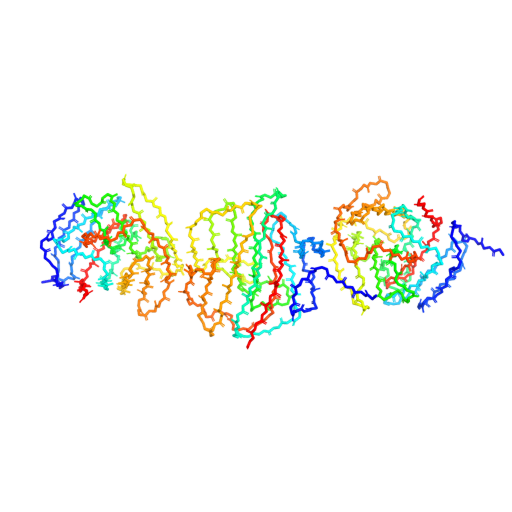5.647 27.412 31.814 1.00 16.59 554 SER B O 1
ATOM 1618 N N . GLY B 1 63 ? 5.434 25.858 30.228 1.00 12.08 555 GLY B N 1
ATOM 1619 C CA . GLY B 1 63 ? 6.313 26.584 29.356 1.00 12.15 555 GLY B CA 1
ATOM 1620 C C . GLY B 1 63 ? 6.545 25.877 28.069 1.00 11.76 555 GLY B C 1
ATOM 1621 O O . GLY B 1 63 ? 6.005 24.803 27.806 1.00 12.10 555 GLY B O 1
ATOM 1622 N N . SER B 1 64 ? 7.380 26.512 27.264 1.00 11.73 556 SER B N 1
ATOM 1623 C CA . SER B 1 64 ? 7.803 26.003 25.964 1.00 11.67 556 SER B CA 1
ATOM 1624 C C . SER B 1 64 ? 9.306 25.758 25.969 1.00 11.48 556 SER B C 1
ATOM 1625 O O . SER B 1 64 ? 9.751 24.614 25.950 1.00 11.60 556 SER B O 1
ATOM 1628 N N . ASP B 1 65 ? 10.092 26.832 25.983 1.00 10.42 557 ASP B N 1
ATOM 1629 C CA . ASP B 1 65 ? 11.548 26.735 26.061 1.00 10.04 557 ASP B CA 1
ATOM 1630 C C . ASP B 1 65 ? 11.997 26.998 27.485 1.00 9.19 557 ASP B C 1
ATOM 1631 O O . ASP B 1 65 ? 11.496 27.918 28.160 1.00 11.14 557 ASP B O 1
ATOM 1636 N N . PHE B 1 66 ? 12.950 26.218 27.967 1.00 9.31 558 PHE B N 1
ATOM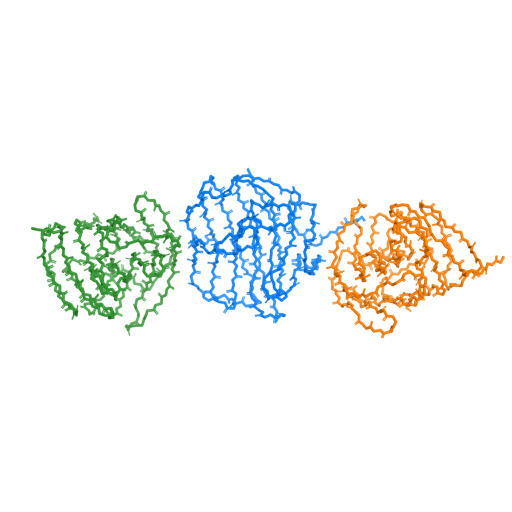 1637 C CA . PHE B 1 66 ? 13.300 26.262 29.396 1.00 9.13 558 PHE B CA 1
ATOM 1638 C C . PHE B 1 66 ? 14.513 25.397 29.698 1.00 9.10 558 PHE B C 1
ATOM 1639 O O . PHE B 1 66 ? 14.930 24.610 28.854 1.00 10.66 558 PHE B O 1
ATOM 1647 N N . THR B 1 67 ? 15.071 25.594 30.887 1.00 9.13 559 THR B N 1
ATOM 1648 C CA A THR B 1 67 ? 15.903 24.592 31.538 0.50 8.92 559 THR B CA 1
ATOM 1649 C CA B THR B 1 67 ? 15.881 24.584 31.520 0.50 9.10 559 THR B CA 1
ATOM 1650 C C . THR B 1 67 ? 15.072 24.018 32.685 1.00 8.96 559 THR B C 1
ATOM 1651 O O . THR B 1 67 ? 14.352 24.773 33.367 1.00 11.91 559 THR B O 1
ATOM 1658 N N . TYR B 1 68 ? 15.161 22.708 32.899 1.00 8.30 560 TYR B N 1
ATOM 1659 C CA . TYR B 1 68 ? 14.415 22.025 33.968 1.00 7.70 560 TYR B CA 1
ATOM 1660 C C . TYR B 1 68 ? 15.314 20.983 34.547 1.00 7.76 560 TYR B C 1
ATOM 1661 O O . TYR B 1 68 ? 15.933 20.212 33.814 1.00 8.79 560 TYR B O 1
ATOM 1670 N N . GLU B 1 69 ? 15.411 20.926 35.876 1.00 8.29 561 GLU B N 1
ATOM 1671 C CA . GLU B 1 69 ? 16.355 20.024 36.480 1.00 7.88 561 GLU B CA 1
ATOM 1672 C C . GLU B 1 69 ? 15.928 19.570 37.859 1.00 7.91 561 GLU B C 1
ATOM 1673 O O . GLU B 1 69 ? 15.079 20.188 38.538 1.00 8.36 561 GLU B O 1
ATOM 1679 N N . SER B 1 70 ? 16.537 18.490 38.305 1.00 7.75 562 SER B N 1
ATOM 1680 C CA . SER B 1 70 ? 16.279 17.919 39.622 1.00 7.29 562 SER B CA 1
ATOM 1681 C C . SER B 1 70 ? 17.415 17.023 40.050 1.00 7.53 562 SER B C 1
ATOM 1682 O O . SER B 1 70 ? 18.068 16.381 39.217 1.00 8.76 562 SER B O 1
ATOM 1685 N N . ASP B 1 71 ? 17.604 16.911 41.358 1.00 7.83 563 ASP B N 1
ATOM 1686 C CA . ASP B 1 71 ? 18.318 15.772 41.917 1.00 7.98 563 ASP B CA 1
ATOM 1687 C C . ASP B 1 71 ? 17.356 14.590 41.947 1.00 7.91 563 ASP B C 1
ATOM 1688 O O . ASP B 1 71 ? 16.152 14.772 42.291 1.00 8.52 563 ASP B O 1
ATOM 1693 N N . ILE B 1 72 ? 17.819 13.395 41.621 1.00 8.41 564 ILE B N 1
ATOM 1694 C CA . ILE B 1 72 ? 17.010 12.189 41.577 1.00 8.30 564 ILE B CA 1
ATOM 1695 C C . ILE B 1 72 ? 17.826 11.074 42.170 1.00 8.76 564 ILE B C 1
ATOM 1696 O O . ILE B 1 72 ? 18.988 10.872 41.768 1.00 8.96 564 ILE B O 1
ATOM 1701 N N . THR B 1 73 ? 17.263 10.385 43.165 1.00 8.74 565 THR B N 1
ATOM 1702 C CA . THR B 1 73 ? 17.878 9.221 43.788 1.00 9.72 565 THR B CA 1
ATOM 1703 C C . THR B 1 73 ? 16.875 8.075 43.708 1.00 8.95 565 THR B C 1
ATOM 1704 O O . THR B 1 73 ? 15.760 8.183 44.213 1.00 10.27 565 THR B O 1
ATOM 1708 N N . ILE B 1 74 ? 17.244 6.955 43.124 1.00 9.09 566 ILE B N 1
ATOM 1709 C CA . ILE B 1 74 ? 16.432 5.757 43.108 1.00 9.79 566 ILE B CA 1
ATOM 1710 C C . ILE B 1 74 ? 16.726 5.002 44.408 1.00 9.87 566 ILE B C 1
ATOM 1711 O O . ILE B 1 74 ? 17.877 4.709 44.704 1.00 13.04 566 ILE B O 1
ATOM 1716 N N . LYS B 1 75 ? 15.695 4.686 45.172 1.00 10.55 567 LYS B N 1
ATOM 1717 C CA . LYS B 1 75 ? 15.854 4.026 46.463 1.00 12.73 567 LYS B CA 1
ATOM 1718 C C . LYS B 1 75 ? 15.655 2.510 46.294 1.00 16.19 567 LYS B C 1
ATOM 1719 O O . LYS B 1 75 ? 15.449 2.028 45.188 1.00 16.25 567 LYS B O 1
ATOM 1725 N N . ASP B 1 76 ? 15.669 1.763 47.398 1.00 20.28 568 ASP B N 1
ATOM 1726 C CA . ASP B 1 76 ? 15.551 0.281 47.345 1.00 24.11 568 ASP B CA 1
ATOM 1727 C C . ASP B 1 76 ? 14.166 -0.347 47.063 1.00 26.36 568 ASP B C 1
ATOM 1728 O O . ASP B 1 76 ? 14.098 -1.552 46.788 1.00 32.89 568 ASP B O 1
ATOM 1733 N N . GLY B 1 77 ? 13.084 0.430 47.118 1.00 28.11 569 GLY B N 1
ATOM 1734 C CA . GLY B 1 77 ? 11.710 -0.125 47.016 1.00 26.29 569 GLY B CA 1
ATOM 1735 C C . GLY B 1 77 ? 11.255 -0.551 45.621 1.00 28.27 569 GLY B C 1
ATOM 1736 O O . GLY B 1 77 ? 11.992 -0.393 44.656 1.00 29.69 569 GLY B O 1
ATOM 1737 N N . ASN B 1 78 ? 10.036 -1.088 45.526 1.00 27.49 570 ASN B N 1
ATOM 1738 C CA . ASN B 1 78 ? 9.459 -1.545 44.248 1.00 27.06 570 ASN B CA 1
ATOM 1739 C C . ASN B 1 78 ? 10.495 -2.286 43.387 1.00 26.31 570 ASN B C 1
ATOM 1740 O O . ASN B 1 78 ? 11.211 -3.144 43.910 1.00 35.90 570 ASN B O 1
ATOM 1745 N N . GLY B 1 79 ? 10.606 -1.972 42.100 1.00 23.53 571 GLY B N 1
ATOM 1746 C CA . GLY B 1 79 ? 11.540 -2.685 41.270 1.00 18.61 571 GLY B CA 1
ATOM 1747 C C . GLY B 1 79 ? 12.863 -1.994 40.992 1.00 15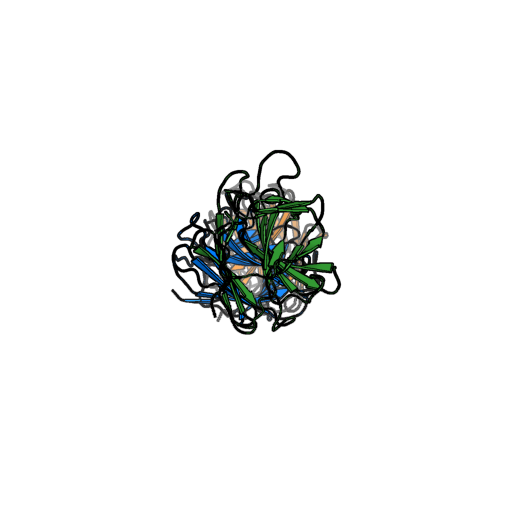.55 571 GLY B C 1
ATOM 1748 O O . GLY B 1 79 ? 13.508 -2.363 40.044 1.00 17.74 571 GLY B O 1
ATOM 1749 N N . ARG B 1 80 ? 13.286 -1.020 41.804 1.00 14.66 572 ARG B N 1
ATOM 1750 C CA . ARG B 1 80 ? 14.584 -0.351 41.553 1.00 15.40 572 ARG B CA 1
ATOM 1751 C C . ARG B 1 80 ? 14.713 0.128 40.077 1.00 14.48 572 ARG B C 1
ATOM 1752 O O . ARG B 1 80 ? 15.745 0.012 39.425 1.00 15.40 572 ARG B O 1
ATOM 1760 N N . GLY B 1 81 ? 13.653 0.771 39.635 1.00 11.70 573 GLY B N 1
ATOM 1761 C CA . GLY B 1 81 ? 13.448 1.224 38.288 1.00 9.76 573 GLY B CA 1
ATOM 1762 C C . GLY B 1 81 ? 13.972 2.615 38.016 1.00 9.20 573 GLY B C 1
ATOM 1763 O O . GLY B 1 81 ? 15.189 2.864 38.089 1.00 10.55 573 GLY B O 1
ATOM 1764 N N . ALA B 1 82 ? 13.070 3.521 37.652 1.00 8.66 574 ALA B N 1
ATOM 1765 C CA . ALA B 1 82 ? 13.464 4.828 37.119 1.00 8.45 574 ALA B CA 1
ATOM 1766 C C . ALA B 1 82 ? 12.758 5.988 37.807 1.00 7.98 574 ALA B C 1
ATOM 1767 O O . ALA B 1 82 ? 11.641 5.840 38.345 1.00 8.48 574 ALA B O 1
ATOM 1769 N N . GLY B 1 83 ? 13.386 7.145 37.738 1.00 8.22 575 GLY B N 1
ATOM 1770 C CA . GLY B 1 83 ? 12.795 8.413 38.134 1.00 8.11 575 GLY B CA 1
ATOM 1771 C C . GLY B 1 83 ? 13.024 9.438 37.042 1.00 7.02 575 GLY B C 1
ATOM 1772 O O . GLY B 1 83 ? 14.128 9.442 36.391 1.00 7.80 575 GLY B O 1
ATOM 1773 N N . ALA B 1 84 ? 12.080 10.312 36.769 1.00 7.20 576 ALA B N 1
ATOM 1774 C CA . ALA B 1 84 ? 12.102 11.125 35.573 1.00 7.28 576 ALA B CA 1
ATOM 1775 C C . ALA B 1 84 ? 11.615 12.550 35.799 1.00 6.90 576 ALA B C 1
ATOM 1776 O O . ALA B 1 84 ? 10.691 12.799 36.631 1.00 7.44 576 ALA B O 1
ATOM 1778 N N . LEU B 1 85 ? 12.158 13.455 34.979 1.00 7.26 577 LEU B N 1
ATOM 1779 C CA . LEU B 1 85 ? 11.554 14.717 34.665 1.00 7.20 577 LEU B CA 1
ATOM 1780 C C . LEU B 1 85 ? 10.511 14.524 33.598 1.00 6.76 577 LEU B C 1
ATOM 1781 O O . LEU B 1 85 ? 10.736 13.790 32.639 1.00 8.16 577 LEU B O 1
ATOM 1786 N N . MET B 1 86 ? 9.374 15.205 33.729 1.00 7.18 578 MET B N 1
ATOM 1787 C CA . MET B 1 86 ? 8.357 15.275 32.679 1.00 7.34 578 MET B CA 1
ATOM 1788 C C . MET B 1 86 ? 8.147 16.727 32.319 1.00 6.70 578 MET B C 1
ATOM 1789 O O . MET B 1 86 ? 8.153 17.610 33.159 1.00 7.43 578 MET B O 1
ATOM 1794 N N . PHE B 1 87 ? 7.933 16.989 31.031 1.00 7.11 579 PHE B N 1
ATOM 1795 C CA . PHE B 1 87 ? 7.823 18.375 30.587 1.00 7.17 579 PHE B CA 1
ATOM 1796 C C . PHE B 1 87 ? 7.034 18.444 29.268 1.00 7.32 579 PHE B C 1
ATOM 1797 O O . PHE B 1 87 ? 6.828 17.434 28.588 1.00 7.59 579 PHE B O 1
ATOM 1805 N N . ARG B 1 88 ? 6.520 19.632 29.000 1.00 7.72 580 ARG B N 1
ATOM 1806 C CA . ARG B 1 88 ? 5.546 19.894 27.901 1.00 7.64 580 ARG B CA 1
ATOM 1807 C C . ARG B 1 88 ? 4.371 18.942 27.992 1.00 7.76 580 ARG B C 1
ATOM 1808 O O . ARG B 1 88 ? 3.882 18.435 26.993 1.00 9.02 580 ARG B O 1
ATOM 1816 N N . SER B 1 89 ? 3.919 18.723 29.230 1.00 8.11 581 SER B N 1
ATOM 1817 C CA . SER B 1 89 ? 2.869 17.775 29.472 1.00 8.12 581 SER B CA 1
ATOM 1818 C C . SER B 1 89 ? 1.468 18.386 29.336 1.00 8.48 581 SER B C 1
ATOM 1819 O O . SER B 1 89 ? 1.244 19.542 29.674 1.00 9.56 581 SER B O 1
ATOM 1822 N N . ASP B 1 90 ? 0.515 17.558 28.940 1.00 8.69 582 ASP B N 1
ATOM 1823 C CA . ASP B 1 90 ? -0.883 17.929 29.089 1.00 9.70 582 ASP B CA 1
ATOM 1824 C C . ASP B 1 90 ? -1.319 17.801 30.541 1.00 10.49 582 ASP B C 1
ATOM 1825 O O . ASP B 1 90 ? -0.551 17.390 31.424 1.00 10.86 582 ASP B O 1
ATOM 1830 N N . LYS B 1 91 ? -2.565 18.186 30.794 1.00 11.24 583 LYS B N 1
ATOM 1831 C CA . LYS B 1 91 ? -3.024 18.362 32.160 1.00 11.01 583 LYS B CA 1
ATOM 1832 C C . LYS B 1 91 ? -3.144 17.046 32.951 1.00 11.63 583 LYS B C 1
ATOM 1833 O O . LYS B 1 91 ? -3.297 17.096 34.185 1.00 13.70 583 LYS B O 1
ATOM 1839 N N . ASP B 1 92 ? -3.170 15.893 32.284 1.00 12.55 584 ASP B N 1
ATOM 1840 C CA A ASP B 1 92 ? -3.185 14.648 33.072 0.50 13.18 584 ASP B CA 1
ATOM 1841 C CA B ASP B 1 92 ? -3.350 14.548 32.826 0.50 12.78 584 ASP B CA 1
ATOM 1842 C C . ASP B 1 92 ? -2.097 13.659 32.742 1.00 10.96 584 ASP B C 1
ATOM 1843 O O . ASP B 1 92 ? -2.182 12.471 33.058 1.00 12.64 584 ASP B O 1
ATOM 1852 N N . ALA B 1 93 ? -1.004 14.199 32.220 1.00 10.12 585 ALA B N 1
ATOM 1853 C CA . ALA B 1 93 ? 0.236 13.436 32.019 1.00 10.89 585 ALA B CA 1
ATOM 1854 C C . ALA B 1 93 ? 0.053 12.254 31.069 1.00 10.42 585 ALA B C 1
ATOM 1855 O O . ALA B 1 93 ? 0.790 11.271 31.148 1.00 13.66 585 ALA B O 1
ATOM 1857 N N . LYS B 1 94 ? -0.894 12.376 30.130 1.00 10.64 586 LYS B N 1
ATOM 1858 C CA . LYS B 1 94 ? -1.060 11.389 29.066 1.00 10.18 586 LYS B CA 1
ATOM 1859 C C . LYS B 1 94 ? -0.228 11.718 27.813 1.00 9.49 586 LYS B C 1
ATOM 1860 O O . LYS B 1 94 ? -0.040 10.881 26.941 1.00 10.17 586 LYS B O 1
ATOM 1866 N N . ASN B 1 95 ? 0.242 12.952 27.747 1.00 9.21 587 ASN B N 1
ATOM 1867 C CA . ASN B 1 95 ? 0.998 13.450 26.618 1.00 8.65 587 ASN B CA 1
ATOM 1868 C C . ASN B 1 95 ? 2.114 14.305 27.145 1.00 9.08 587 ASN B C 1
ATOM 1869 O O . ASN B 1 95 ? 1.858 15.177 27.962 1.00 11.40 587 ASN B O 1
ATOM 1874 N N . GLY B 1 96 ? 3.340 14.059 26.678 1.00 8.24 588 GLY B N 1
ATOM 1875 C CA . GLY B 1 96 ? 4.475 14.863 27.096 1.00 8.02 588 GLY B CA 1
ATOM 1876 C C . GLY B 1 96 ? 5.775 14.152 26.889 1.00 7.59 588 GLY B C 1
ATOM 1877 O O . GLY B 1 96 ? 5.785 13.005 26.437 1.00 8.43 588 GLY B O 1
ATOM 1878 N N . TYR B 1 97 ? 6.855 14.829 27.265 1.00 6.95 589 TYR B N 1
ATOM 1879 C CA . TYR B 1 97 ? 8.207 14.278 27.158 1.00 6.83 589 TYR B CA 1
ATOM 1880 C C . TYR B 1 97 ? 8.694 13.911 28.552 1.00 6.96 589 TYR B C 1
ATOM 1881 O O . TYR B 1 97 ? 8.359 14.562 29.541 1.00 7.56 589 TYR B O 1
ATOM 1890 N N . LEU B 1 98 ? 9.577 12.936 28.619 1.00 7.44 590 LEU B N 1
ATOM 1891 C CA . LEU B 1 98 ? 10.263 12.555 29.852 1.00 7.32 590 LEU B CA 1
ATOM 1892 C C . LEU B 1 98 ? 11.749 12.322 29.581 1.00 7.27 590 LEU B C 1
ATOM 1893 O O . LEU B 1 98 ? 12.152 11.846 28.479 1.00 7.58 590 LEU B O 1
ATOM 1898 N N . ALA B 1 99 ? 12.556 12.657 30.555 1.00 7.28 591 ALA B N 1
ATOM 1899 C CA . ALA B 1 99 ? 13.967 12.309 30.606 1.00 7.05 591 ALA B CA 1
ATOM 1900 C C . ALA B 1 99 ? 14.184 11.634 31.951 1.00 7.09 591 ALA B C 1
ATOM 1901 O O . ALA B 1 99 ? 13.784 12.197 32.984 1.00 7.90 591 ALA B O 1
ATOM 1903 N N . ASN B 1 100 ? 14.795 10.465 31.988 1.00 7.47 592 ASN B N 1
ATOM 1904 C CA . ASN B 1 100 ? 14.941 9.727 33.232 1.00 7.17 592 ASN B CA 1
ATOM 1905 C C . ASN B 1 100 ? 16.345 9.254 33.535 1.00 7.05 592 ASN B C 1
ATOM 1906 O O . ASN B 1 100 ? 17.277 9.330 32.690 1.00 7.70 592 ASN B O 1
ATOM 1911 N N . VAL B 1 101 ? 16.509 8.786 34.757 1.00 7.56 593 VAL B N 1
ATOM 1912 C CA . VAL B 1 101 ? 17.612 7.886 35.138 1.00 7.55 593 VAL B CA 1
ATOM 1913 C C . VAL B 1 101 ? 16.961 6.546 35.499 1.00 7.19 593 VAL B C 1
ATOM 1914 O O . VAL B 1 101 ? 15.984 6.505 36.293 1.00 8.11 593 VAL B O 1
ATOM 1918 N N . ASP B 1 102 ? 17.452 5.457 34.927 1.00 7.98 594 ASP B N 1
ATOM 1919 C CA . ASP B 1 102 ? 16.844 4.144 35.059 1.00 7.89 594 ASP B CA 1
ATOM 1920 C C . ASP B 1 102 ? 17.899 3.203 35.576 1.00 8.09 594 ASP B C 1
ATOM 1921 O O . ASP B 1 102 ? 18.844 2.847 34.858 1.00 8.84 594 ASP B O 1
ATOM 1926 N N . ALA B 1 103 ? 17.784 2.865 36.862 1.00 9.06 595 ALA B N 1
ATOM 1927 C CA . ALA B 1 103 ? 18.764 2.013 37.524 1.00 9.27 595 ALA B CA 1
ATOM 1928 C C . ALA B 1 103 ? 18.675 0.566 37.047 1.00 9.85 595 ALA B C 1
ATOM 1929 O O . ALA B 1 103 ? 19.720 -0.084 36.872 1.00 14.08 595 ALA B O 1
ATOM 1931 N N . LYS B 1 104 ? 17.454 0.076 36.822 1.00 10.01 596 LYS B N 1
ATOM 1932 C CA . LYS B 1 104 ? 17.256 -1.274 36.388 1.00 11.01 596 LYS B CA 1
ATOM 1933 C C . LYS B 1 104 ? 17.976 -1.530 35.055 1.00 10.22 596 LYS B C 1
ATOM 1934 O O . LYS B 1 104 ? 18.615 -2.570 34.854 1.00 12.90 596 LYS B O 1
ATOM 1940 N N . HIS B 1 105 ? 17.831 -0.578 34.133 1.00 9.41 597 HIS B N 1
ATOM 1941 C CA . HIS B 1 105 ? 18.319 -0.737 32.765 1.00 9.76 597 HIS B CA 1
ATOM 1942 C C . HIS B 1 105 ? 19.646 -0.059 32.487 1.00 9.38 597 HIS B C 1
ATOM 1943 O O . HIS B 1 105 ? 20.176 -0.202 31.396 1.00 11.18 597 HIS B O 1
ATOM 1950 N N . ASP B 1 106 ? 20.189 0.670 33.467 1.00 9.38 598 ASP B N 1
ATOM 1951 C CA . ASP B 1 106 ? 21.409 1.460 33.270 1.00 9.47 598 ASP B CA 1
ATOM 1952 C C . ASP B 1 106 ? 21.306 2.374 32.048 1.00 9.27 598 ASP B C 1
ATOM 1953 O O . ASP B 1 106 ? 22.115 2.277 31.082 1.00 9.84 598 ASP B O 1
ATOM 1958 N N . LEU B 1 107 ? 20.343 3.294 32.113 1.00 9.25 599 LEU B N 1
ATOM 1959 C CA . LEU B 1 107 ? 20.026 4.201 30.989 1.00 9.19 599 LEU B CA 1
ATOM 1960 C C . LEU B 1 107 ? 19.708 5.565 31.517 1.00 7.71 599 LEU B C 1
ATOM 1961 O O . LEU B 1 107 ? 19.080 5.684 32.586 1.00 8.56 599 LEU B O 1
ATOM 1966 N N . VAL B 1 108 ? 20.001 6.573 30.725 1.00 7.63 600 VAL B N 1
ATOM 1967 C CA . VAL B 1 108 ? 19.244 7.799 30.680 1.00 7.84 600 VAL B CA 1
ATOM 1968 C C . VAL B 1 108 ? 18.380 7.674 29.435 1.00 7.87 600 VAL B C 1
ATOM 1969 O O . VAL B 1 108 ? 18.925 7.474 28.331 1.00 8.58 600 VAL B O 1
ATOM 1973 N N . LYS B 1 109 ? 17.065 7.760 29.591 1.00 7.69 601 LYS B N 1
ATOM 1974 C CA . LYS B 1 109 ? 16.133 7.645 28.493 1.00 8.09 601 LYS B CA 1
ATOM 1975 C C . LYS B 1 109 ? 15.383 8.931 28.240 1.00 7.71 601 LYS B C 1
ATOM 1976 O O . LYS B 1 109 ? 14.941 9.613 29.161 1.00 9.67 601 LYS B O 1
ATOM 1982 N N . PHE B 1 110 ? 15.295 9.285 26.941 1.00 8.07 602 PHE B N 1
ATOM 1983 C CA . PHE B 1 110 ? 14.428 10.380 26.469 1.00 7.62 602 PHE B CA 1
ATOM 1984 C C . PHE B 1 110 ? 13.283 9.768 25.706 1.00 7.68 602 PHE B C 1
ATOM 1985 O O . PHE B 1 110 ? 13.487 8.997 24.740 1.00 7.89 602 PHE B O 1
ATOM 1993 N N . PHE B 1 111 ? 12.059 10.045 26.162 1.00 7.59 603 PHE B N 1
ATOM 1994 C CA . PHE B 1 111 ? 10.904 9.410 25.591 1.00 8.08 603 PHE B CA 1
ATOM 1995 C C . PHE B 1 111 ? 9.689 10.314 25.683 1.00 7.72 603 PHE B C 1
ATOM 1996 O O . PHE B 1 111 ? 9.751 11.414 26.224 1.00 8.06 603 PHE B O 1
ATOM 2004 N N . LYS B 1 112 ? 8.586 9.841 25.132 1.00 8.71 604 LYS B N 1
ATOM 2005 C CA . LYS B 1 112 ? 7.339 10.569 25.214 1.00 9.09 604 LYS B CA 1
ATOM 2006 C C . LYS B 1 112 ? 6.189 9.631 25.540 1.00 8.82 604 LYS B C 1
ATOM 2007 O O . LYS B 1 112 ? 6.288 8.422 25.328 1.00 9.02 604 LYS B O 1
ATOM 2013 N N . PHE B 1 113 ? 5.115 10.213 26.065 1.00 7.99 605 PHE B N 1
ATOM 2014 C CA . PHE B 1 113 ? 3.813 9.571 26.033 1.00 7.54 605 PHE B CA 1
ATOM 2015 C C . PHE B 1 113 ? 2.937 10.311 25.033 1.00 8.58 605 PHE B C 1
ATOM 2016 O O . PHE B 1 113 ? 2.973 11.531 24.928 1.00 8.98 605 PHE B O 1
ATOM 2024 N N . GLU B 1 114 ? 2.199 9.521 24.258 1.00 9.15 606 GLU B N 1
ATOM 2025 C CA A GLU B 1 114 ? 1.255 10.062 23.302 0.50 9.50 606 GLU B CA 1
ATOM 2026 C CA B GLU B 1 114 ? 1.254 10.034 23.285 0.50 9.60 606 GLU B CA 1
ATOM 2027 C C . GLU B 1 114 ? -0.056 9.331 23.524 1.00 10.99 606 GLU B C 1
ATOM 2028 O O . GLU B 1 114 ? -0.136 8.130 23.374 1.00 11.35 606 GLU B O 1
ATOM 2039 N N . ASN B 1 115 ? -1.054 10.087 23.955 1.00 12.44 607 ASN B N 1
ATOM 2040 C CA . ASN B 1 115 ? -2.321 9.529 24.379 1.00 14.98 607 ASN B CA 1
ATOM 2041 C C . ASN B 1 115 ? -2.123 8.258 25.226 1.00 13.68 607 ASN B C 1
ATOM 2042 O O . ASN B 1 115 ? -2.736 7.215 24.999 1.00 16.95 607 ASN B O 1
ATOM 2047 N N . GLY B 1 116 ? -1.219 8.389 26.201 1.00 12.19 608 GLY B N 1
ATOM 2048 C CA . GLY B 1 116 ? -0.938 7.381 27.208 1.00 12.50 608 GLY B CA 1
ATOM 2049 C C . GLY B 1 116 ? -0.017 6.237 26.852 1.00 13.57 608 GLY B C 1
ATOM 2050 O O . GLY B 1 116 ? 0.230 5.379 27.680 1.00 14.71 608 GLY B O 1
ATOM 2051 N N . ALA B 1 117 ? 0.511 6.235 25.627 1.00 11.89 609 ALA B N 1
ATOM 2052 C CA . ALA B 1 117 ? 1.410 5.187 25.141 1.00 12.66 609 ALA B CA 1
ATOM 2053 C C . ALA B 1 117 ? 2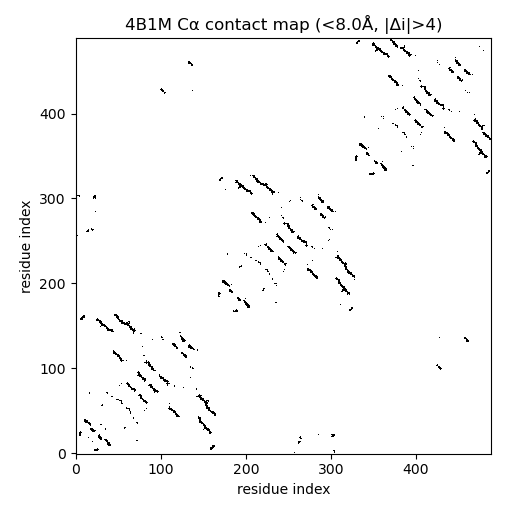.828 5.730 25.007 1.00 10.52 609 ALA B C 1
ATOM 2054 O O . ALA B 1 117 ? 3.052 6.769 24.426 1.00 10.31 609 ALA B O 1
ATOM 2056 N N . ALA B 1 118 ? 3.798 5.002 25.543 1.00 11.08 610 ALA B N 1
ATOM 2057 C CA . ALA B 1 118 ? 5.209 5.408 25.477 1.00 9.66 610 ALA B CA 1
ATOM 2058 C C . ALA B 1 118 ? 5.801 5.154 24.097 1.00 10.11 610 ALA B C 1
ATOM 2059 O O . ALA B 1 118 ? 5.502 4.158 23.443 1.00 10.84 610 ALA B O 1
ATOM 2061 N N . SER B 1 119 ? 6.698 6.058 23.704 1.00 8.37 611 SER B N 1
ATOM 2062 C CA . SER B 1 119 ? 7.536 5.934 22.504 1.00 8.97 611 SER B CA 1
ATOM 2063 C C . SER B 1 119 ? 8.918 6.427 22.893 1.00 9.29 611 SER B C 1
ATOM 2064 O O . SER B 1 119 ? 9.052 7.566 23.353 1.00 10.77 611 SER B O 1
ATOM 2067 N N . VAL B 1 120 ? 9.942 5.585 22.715 1.00 8.65 612 VAL B N 1
ATOM 2068 C CA . VAL B 1 120 ? 11.308 5.966 23.065 1.00 8.49 612 VAL B CA 1
ATOM 2069 C C . VAL B 1 120 ? 11.939 6.759 21.923 1.00 8.60 612 VAL B C 1
ATOM 2070 O O . VAL B 1 120 ? 11.819 6.399 20.734 1.00 10.48 612 VAL B O 1
ATOM 2074 N N . ILE B 1 121 ? 12.596 7.848 22.278 1.00 8.27 613 ILE B N 1
ATOM 2075 C CA . ILE B 1 121 ? 13.349 8.664 21.313 1.00 7.78 613 ILE B CA 1
ATOM 2076 C C . ILE B 1 121 ? 14.821 8.282 21.322 1.00 8.30 613 ILE B C 1
ATOM 2077 O O . ILE B 1 121 ? 15.388 7.951 20.264 1.00 8.65 613 ILE B O 1
ATOM 2082 N N . ALA B 1 122 ? 15.468 8.363 22.469 1.00 8.24 614 ALA B N 1
ATOM 2083 C CA . ALA B 1 122 ? 16.904 8.112 22.556 1.00 7.85 614 ALA B CA 1
ATOM 2084 C C . ALA B 1 122 ? 17.219 7.464 23.890 1.00 8.19 614 ALA B C 1
ATOM 2085 O O . ALA B 1 122 ? 16.516 7.686 24.924 1.00 9.22 614 ALA B O 1
ATOM 2087 N N . GLU B 1 123 ? 18.331 6.718 23.919 1.00 8.79 615 GLU B N 1
ATOM 2088 C CA . GLU B 1 123 ? 18.831 6.059 25.149 1.00 10.01 615 GLU B CA 1
ATOM 2089 C C . GLU B 1 123 ? 20.332 6.292 25.219 1.00 8.57 615 GLU B C 1
ATOM 2090 O O . GLU B 1 123 ? 21.032 6.118 24.226 1.00 12.95 615 GLU B O 1
ATOM 2096 N N . TYR B 1 124 ? 20.839 6.593 26.402 1.00 7.99 616 TYR B N 1
ATOM 2097 C CA . TYR B 1 124 ? 22.265 6.684 26.679 1.00 7.67 616 TYR B CA 1
ATOM 2098 C C . TYR B 1 124 ? 22.571 5.652 27.723 1.00 7.50 616 TYR B C 1
ATOM 2099 O O . TYR B 1 124 ? 21.975 5.659 28.822 1.00 8.78 616 TYR B O 1
ATOM 2108 N N . LYS B 1 125 ? 23.480 4.738 27.433 1.00 7.73 617 LYS B N 1
ATOM 2109 C CA . LYS B 1 125 ? 23.789 3.631 28.332 1.00 7.89 617 LYS B CA 1
ATOM 2110 C C . LYS B 1 125 ? 24.884 4.034 29.278 1.00 7.96 617 LYS B C 1
ATOM 2111 O O . LYS B 1 125 ? 25.977 4.434 28.858 1.00 8.62 617 LYS B O 1
ATOM 2117 N N . THR B 1 126 ? 24.632 3.910 30.578 1.00 8.37 618 THR B N 1
ATOM 2118 C CA . THR B 1 126 ? 25.591 4.314 31.570 1.00 9.23 618 THR B CA 1
ATOM 2119 C C . THR B 1 126 ? 25.164 3.699 32.897 1.00 9.24 618 THR B C 1
ATOM 2120 O O . THR B 1 126 ? 23.973 3.507 33.124 1.00 9.73 618 THR B O 1
ATOM 2124 N N . PRO B 1 127 ? 26.111 3.383 33.804 1.00 9.80 619 PRO B N 1
ATOM 2125 C CA . PRO B 1 127 ? 25.662 2.869 35.120 1.00 10.26 619 PRO B CA 1
ATOM 2126 C C . PRO B 1 127 ? 24.813 3.868 35.879 1.00 10.06 619 PRO B C 1
ATOM 2127 O O . PRO B 1 127 ? 25.173 5.015 36.062 1.00 11.13 619 PRO B O 1
ATOM 2131 N N . ILE B 1 128 ? 23.664 3.392 36.331 1.00 9.65 620 ILE B N 1
ATOM 2132 C CA . ILE B 1 128 ? 22.783 4.131 37.222 1.00 9.64 620 ILE B CA 1
ATOM 2133 C C . ILE B 1 128 ? 22.569 3.245 38.438 1.00 9.93 620 ILE B C 1
ATOM 2134 O O . ILE B 1 128 ? 21.964 2.189 38.321 1.00 10.96 620 ILE B O 1
ATOM 2139 N N . ASP B 1 129 ? 23.140 3.672 39.556 1.00 10.58 621 ASP B N 1
ATOM 2140 C CA . ASP B 1 129 ? 23.131 2.898 40.790 1.00 11.52 621 ASP B CA 1
ATOM 2141 C C . ASP B 1 129 ? 21.999 3.328 41.704 1.00 11.09 621 ASP B C 1
ATOM 2142 O O . ASP B 1 129 ? 21.695 4.512 41.833 1.00 13.40 621 ASP B O 1
ATOM 2147 N N . VAL B 1 130 ? 21.423 2.373 42.413 1.00 12.07 622 VAL B N 1
ATOM 2148 C CA . VAL B 1 130 ? 20.499 2.714 43.476 1.00 11.78 622 VAL B CA 1
ATOM 2149 C C . VAL B 1 130 ? 21.237 3.440 44.600 1.00 11.35 622 VAL B C 1
ATOM 2150 O O . VAL B 1 130 ? 22.409 3.195 44.856 1.00 13.71 622 VAL B O 1
ATOM 2154 N N . ASN B 1 131 ? 20.503 4.312 45.285 1.00 12.04 623 ASN B N 1
ATOM 2155 C CA . ASN B 1 131 ? 20.983 5.091 46.437 1.00 12.68 623 ASN B CA 1
ATOM 2156 C C . ASN B 1 131 ? 22.142 6.017 46.099 1.00 13.15 623 ASN B C 1
ATOM 2157 O O . ASN B 1 131 ? 22.937 6.351 46.960 1.00 19.05 623 ASN B O 1
ATOM 2162 N N . LYS B 1 132 ? 22.253 6.425 44.848 1.00 13.09 624 LYS B N 1
ATOM 2163 C CA . LYS B 1 132 ? 23.222 7.425 44.422 1.00 12.65 624 LYS B CA 1
ATOM 2164 C C . LYS B 1 132 ? 22.472 8.612 43.848 1.00 11.44 624 LYS B C 1
ATOM 2165 O O . LYS B 1 132 ? 21.605 8.467 43.006 1.00 12.09 624 LYS B O 1
ATOM 2171 N N . LYS B 1 133 ? 22.773 9.795 44.323 1.00 10.89 625 LYS B N 1
ATOM 2172 C CA . LYS B 1 133 ? 22.106 10.973 43.818 1.00 11.10 625 LYS B CA 1
ATOM 2173 C C . LYS B 1 133 ? 22.659 11.371 42.463 1.00 10.76 625 LYS B C 1
ATOM 2174 O O . LYS B 1 133 ? 23.873 11.544 42.298 1.00 13.59 625 LYS B O 1
ATOM 2180 N N . TYR B 1 134 ? 21.771 11.541 41.491 1.00 9.71 626 TYR B N 1
ATOM 2181 C CA . TYR B 1 134 ? 22.097 12.044 40.176 1.00 9.26 626 TYR B CA 1
ATOM 2182 C C . TYR B 1 134 ? 21.465 13.389 39.992 1.00 9.18 626 TYR B C 1
ATOM 2183 O O . TYR B 1 134 ? 20.411 13.652 40.524 1.00 11.86 626 TYR B O 1
ATOM 2192 N N . HIS B 1 135 ? 22.092 14.276 39.240 1.00 9.16 627 HIS B N 1
ATOM 2193 C CA . HIS B 1 135 ? 21.488 15.504 38.795 1.00 8.87 627 HIS B CA 1
ATOM 2194 C C . HIS B 1 135 ? 21.146 15.408 37.343 1.00 8.67 627 HIS B C 1
ATOM 2195 O O . HIS B 1 135 ? 22.016 15.166 36.531 1.00 10.91 627 HIS B O 1
ATOM 2202 N N . LEU B 1 136 ? 19.896 15.566 37.002 1.00 7.94 628 LEU B N 1
ATOM 2203 C CA . LEU B 1 136 ? 19.418 15.446 35.647 1.00 7.35 628 LEU B CA 1
ATOM 2204 C C . LEU B 1 136 ? 18.837 16.777 35.224 1.00 7.52 628 LEU B C 1
ATOM 2205 O O . LEU B 1 136 ? 18.043 17.371 35.988 1.00 8.43 628 LEU B O 1
ATOM 2210 N N . LYS B 1 137 ? 19.234 17.274 34.045 1.00 7.93 629 LYS B N 1
ATOM 2211 C CA . LYS B 1 137 ? 18.795 18.553 33.557 1.00 8.14 629 LYS B CA 1
ATOM 2212 C C . LYS B 1 137 ? 18.411 18.436 32.088 1.00 8.04 629 LYS B C 1
ATOM 2213 O O . LYS B 1 137 ? 19.128 17.769 31.304 1.00 9.01 629 LYS B O 1
ATOM 2219 N N . THR B 1 138 ? 17.310 19.053 31.703 1.00 8.09 630 THR B N 1
ATOM 2220 C CA A THR B 1 138 ? 16.922 19.190 30.307 0.50 7.78 630 THR B CA 1
ATOM 2221 C CA B THR B 1 138 ? 16.989 19.177 30.279 0.50 8.05 630 THR B CA 1
ATOM 2222 C C . THR B 1 138 ? 16.894 20.649 29.904 1.00 7.44 630 THR B C 1
ATOM 2223 O O . THR B 1 138 ? 16.315 21.477 30.620 1.00 10.70 630 THR B O 1
ATOM 2230 N N . GLU B 1 139 ? 17.505 20.961 28.765 1.00 8.05 631 GLU B N 1
ATOM 2231 C CA . GLU B 1 139 ? 17.366 22.242 28.123 1.00 8.45 631 GLU B CA 1
ATOM 2232 C C . GLU B 1 139 ? 16.563 22.004 26.872 1.00 8.81 631 GLU B C 1
ATOM 2233 O O . GLU B 1 139 ? 16.994 21.284 25.979 1.00 10.78 631 GLU B O 1
ATOM 2239 N N . ALA B 1 140 ? 15.377 22.594 26.831 1.00 9.42 632 ALA B N 1
ATOM 2240 C CA . ALA B 1 140 ? 14.448 22.453 25.712 1.00 10.03 632 ALA B CA 1
ATOM 2241 C C . ALA B 1 140 ? 14.438 23.770 24.957 1.00 10.52 632 ALA B C 1
ATOM 2242 O O . ALA B 1 140 ? 14.121 24.795 25.588 1.00 12.45 632 ALA B O 1
ATOM 2244 N N . GLU B 1 141 ? 14.736 23.740 23.660 1.00 10.01 633 GLU B N 1
ATOM 2245 C CA . GLU B 1 141 ? 14.694 24.932 22.846 1.00 11.68 633 GLU B CA 1
ATOM 2246 C C . GLU B 1 141 ? 14.114 24.568 21.500 1.00 9.81 633 GLU B C 1
ATOM 2247 O O . GLU B 1 141 ? 14.750 23.848 20.732 1.00 11.22 633 GLU B O 1
ATOM 2253 N N . GLY B 1 142 ? 12.884 25.027 21.269 1.00 10.39 634 GLY B N 1
ATOM 2254 C CA . GLY B 1 142 ? 12.145 24.643 20.088 1.00 11.28 634 GLY B CA 1
ATOM 2255 C C . GLY B 1 142 ? 11.981 23.146 20.103 1.00 9.37 634 GLY B C 1
ATOM 2256 O O . GLY B 1 142 ? 11.473 22.609 21.086 1.00 10.52 634 GLY B O 1
ATOM 2257 N N . ASP B 1 143 ? 12.405 22.457 19.043 1.00 9.08 635 ASP B N 1
ATOM 2258 C CA . ASP B 1 143 ? 12.291 21.004 19.027 1.00 8.70 635 ASP B CA 1
ATOM 2259 C C . ASP B 1 143 ? 13.588 20.276 19.371 1.00 8.55 635 ASP B C 1
ATOM 2260 O O . ASP B 1 143 ? 13.704 19.086 19.139 1.00 9.56 635 ASP B O 1
ATOM 2265 N N . ARG B 1 144 ? 14.531 20.996 19.951 1.00 8.40 636 ARG B N 1
ATOM 2266 C CA . ARG B 1 144 ? 15.808 20.398 20.341 1.00 8.26 636 ARG B CA 1
ATOM 2267 C C . ARG B 1 144 ? 15.871 20.227 21.861 1.00 8.24 636 ARG B C 1
ATOM 2268 O O . ARG B 1 144 ? 15.606 21.180 22.597 1.00 9.11 636 ARG B O 1
ATOM 2276 N N . PHE B 1 145 ? 16.303 19.048 22.283 1.00 7.90 637 PHE B N 1
ATOM 2277 C CA . PHE B 1 145 ? 16.362 18.682 23.702 1.00 8.11 637 PHE B CA 1
ATOM 2278 C C . PHE B 1 145 ? 17.781 18.216 24.016 1.00 7.96 637 PHE B C 1
ATOM 2279 O O . PHE B 1 145 ? 18.296 17.286 23.386 1.00 9.93 637 PHE B O 1
ATOM 2287 N N . LYS B 1 146 ? 18.402 18.916 24.951 1.00 8.02 638 LYS B N 1
ATOM 2288 C CA . LYS B 1 146 ? 19.725 18.572 25.436 1.00 8.36 638 LYS B CA 1
ATOM 2289 C C . LYS B 1 146 ? 19.567 18.095 26.876 1.00 8.29 638 LYS B C 1
ATOM 2290 O O . LYS B 1 146 ? 19.033 18.830 27.734 1.00 9.31 638 LYS B O 1
ATOM 2296 N N . ILE B 1 147 ? 19.964 16.876 27.155 1.00 7.29 639 ILE B N 1
ATOM 2297 C CA . ILE B 1 147 ? 19.788 16.279 28.461 1.00 7.34 639 ILE B CA 1
ATOM 2298 C C . ILE B 1 147 ? 21.152 16.030 29.057 1.00 7.28 639 ILE B C 1
ATOM 2299 O O . ILE B 1 147 ? 22.039 15.447 28.388 1.00 7.94 639 ILE B O 1
ATOM 2304 N N . TYR B 1 148 ? 21.363 16.484 30.285 1.00 7.55 640 TYR B N 1
ATOM 2305 C CA . TYR B 1 148 ? 22.631 16.423 30.977 1.00 7.92 640 TYR B CA 1
ATOM 2306 C C . TYR B 1 148 ? 22.486 15.556 32.225 1.00 7.72 640 TYR B C 1
ATOM 2307 O O . TYR B 1 148 ? 21.496 15.692 32.998 1.00 9.38 640 TYR B O 1
ATOM 2316 N N . LEU B 1 149 ? 23.478 14.707 32.463 1.00 7.70 641 LEU B N 1
ATOM 2317 C CA . LEU B 1 149 ? 23.558 13.874 33.667 1.00 7.53 641 LEU B CA 1
ATOM 2318 C C . LEU B 1 149 ? 24.795 14.329 34.404 1.00 8.40 641 LEU B C 1
ATOM 2319 O O . LEU B 1 149 ? 25.918 14.256 33.832 1.00 9.19 641 LEU B O 1
ATOM 2324 N N . ASP B 1 150 ? 24.665 14.806 35.631 1.00 8.74 642 ASP B N 1
ATOM 2325 C CA . ASP B 1 150 ? 25.789 15.288 36.399 1.00 9.39 642 ASP B CA 1
ATOM 2326 C C . ASP B 1 150 ? 26.670 16.225 35.548 1.00 9.71 642 ASP B C 1
ATOM 2327 O O . ASP B 1 150 ? 27.916 16.133 35.548 1.00 11.67 642 ASP B O 1
ATOM 2332 N N . ASP B 1 151 ? 25.995 17.147 34.857 1.00 9.98 643 ASP B N 1
ATOM 2333 C CA . ASP B 1 151 ? 26.586 18.222 34.079 1.00 12.13 643 ASP B CA 1
ATOM 2334 C C . ASP B 1 151 ? 27.289 17.798 32.795 1.00 11.60 643 ASP B C 1
ATOM 2335 O O . ASP B 1 151 ? 27.895 18.630 32.152 1.00 16.95 643 ASP B O 1
ATOM 2340 N N . ARG B 1 152 ? 27.148 16.544 32.390 1.00 8.73 644 ARG B N 1
ATOM 2341 C CA . ARG B 1 152 ? 27.652 16.039 31.104 1.00 9.43 644 ARG B CA 1
ATOM 2342 C C . ARG B 1 152 ? 26.518 15.965 30.118 1.00 8.83 644 ARG B C 1
ATOM 2343 O O . ARG B 1 152 ? 25.485 15.406 30.456 1.00 8.47 644 ARG B O 1
ATOM 2351 N N . LEU B 1 153 ? 26.660 16.485 28.902 1.00 8.37 645 LEU B N 1
ATOM 2352 C CA . LEU B 1 153 ? 25.634 16.343 27.899 1.00 8.13 645 LEU B CA 1
ATOM 2353 C C . LEU B 1 153 ? 25.594 14.897 27.456 1.00 7.91 645 LEU B C 1
ATOM 2354 O O . LEU B 1 153 ? 26.621 14.365 27.001 1.00 10.41 645 LEU B O 1
ATOM 2359 N N . VAL B 1 154 ? 24.441 14.243 27.587 1.00 7.68 646 VAL B N 1
ATOM 2360 C CA . VAL B 1 154 ? 24.337 12.835 27.268 1.00 7.87 646 VAL B CA 1
ATOM 2361 C C . VAL B 1 154 ? 23.401 12.487 26.117 1.00 7.83 646 VAL B C 1
ATOM 2362 O O . VAL B 1 154 ? 23.602 11.468 25.441 1.00 9.15 646 VAL B O 1
ATOM 2366 N N . ILE B 1 155 ? 22.403 13.321 25.881 1.00 7.87 647 ILE B N 1
ATOM 2367 C CA . ILE B 1 155 ? 21.477 13.180 24.764 1.00 7.75 647 ILE B CA 1
ATOM 2368 C C . ILE B 1 155 ? 21.226 14.549 24.168 1.00 7.93 647 ILE B C 1
ATOM 2369 O O . ILE B 1 155 ? 21.054 15.523 24.897 1.00 8.05 647 ILE B O 1
ATOM 2374 N N . ASP B 1 156 ? 21.275 14.624 22.832 1.00 8.23 648 ASP B N 1
ATOM 2375 C CA . ASP B 1 156 ? 20.983 15.852 22.126 1.00 8.09 648 ASP B CA 1
ATOM 2376 C C . ASP B 1 156 ? 20.142 15.399 20.938 1.00 8.38 648 ASP B C 1
ATOM 2377 O O . ASP B 1 156 ? 20.669 14.867 19.945 1.00 9.69 648 ASP B O 1
ATOM 2382 N N . ALA B 1 157 ? 18.837 15.617 20.991 1.00 8.42 649 ALA B N 1
ATOM 2383 C CA . ALA B 1 157 ? 17.909 15.009 20.083 1.00 8.70 649 ALA B CA 1
ATOM 2384 C C . ALA B 1 157 ? 16.775 15.964 19.731 1.00 8.61 649 ALA B C 1
ATOM 2385 O O . ALA B 1 157 ? 16.406 16.804 20.532 1.00 10.82 649 ALA B O 1
ATOM 2387 N N . HIS B 1 158 ? 16.201 15.780 18.547 1.00 8.60 650 HIS B N 1
ATOM 2388 C CA . HIS B 1 158 ? 15.055 16.550 18.083 1.00 8.99 650 HIS B CA 1
ATOM 2389 C C . HIS B 1 158 ? 13.793 15.717 18.023 1.00 9.36 650 HIS B C 1
ATOM 2390 O O . HIS B 1 158 ? 13.806 14.556 17.588 1.00 10.58 650 HIS B O 1
ATOM 2397 N N . ASP B 1 159 ? 12.689 16.333 18.413 1.00 8.11 651 ASP B N 1
ATOM 2398 C CA . ASP B 1 159 ? 11.351 15.775 18.242 1.00 8.35 651 ASP B CA 1
ATOM 2399 C C . ASP B 1 159 ? 10.397 16.947 18.273 1.00 7.84 651 ASP B C 1
ATOM 2400 O O . ASP B 1 159 ? 10.534 17.815 19.130 1.00 9.24 651 ASP B O 1
ATOM 2405 N N . SER B 1 160 ? 9.406 16.952 17.383 1.00 8.26 652 SER B N 1
ATOM 2406 C CA A SER B 1 160 ? 8.553 18.127 17.255 0.50 8.50 652 SER B CA 1
ATOM 2407 C CA B SER B 1 160 ? 8.537 18.079 17.152 0.50 8.12 652 SER B CA 1
ATOM 2408 C C . SER B 1 160 ? 7.093 17.879 17.658 1.00 8.05 652 SER B C 1
ATOM 2409 O O . SER B 1 160 ? 6.245 18.727 17.419 1.00 10.24 652 SER B O 1
ATOM 2414 N N . VAL B 1 161 ? 6.815 16.764 18.340 1.00 8.02 653 VAL B N 1
ATOM 2415 C CA . VAL B 1 161 ? 5.405 16.432 18.685 1.00 8.52 653 VAL B CA 1
ATOM 2416 C C . VAL B 1 161 ? 4.775 17.427 19.678 1.00 8.64 653 VAL B C 1
ATOM 2417 O O . VAL B 1 161 ? 3.663 17.876 19.436 1.00 10.20 653 VAL B O 1
ATOM 2421 N N . PHE B 1 162 ? 5.497 17.794 20.729 1.00 8.35 654 PHE B N 1
ATOM 2422 C CA . PHE B 1 162 ? 4.936 18.701 21.737 1.00 9.17 654 PHE B CA 1
ATOM 2423 C C . PHE B 1 162 ? 5.735 19.987 21.811 1.00 9.59 654 PHE B C 1
ATOM 2424 O O . PHE B 1 162 ? 6.964 19.957 21.926 1.00 9.43 654 PHE B O 1
ATOM 2432 N N . SER B 1 163 ? 5.030 21.111 21.798 1.00 10.01 655 SER B N 1
ATOM 2433 C CA . SER B 1 163 ? 5.682 22.410 21.866 1.00 10.87 655 SER B CA 1
ATOM 2434 C C . SER B 1 163 ? 5.585 23.118 23.216 1.00 10.24 655 SER B C 1
ATOM 2435 O O . SER B 1 163 ? 6.370 24.028 23.480 1.00 12.83 655 SER B O 1
ATOM 2438 N N . GLU B 1 164 ? 4.617 22.762 24.071 1.00 10.61 656 GLU B N 1
ATOM 2439 C CA . GLU B 1 164 ? 4.390 23.471 25.310 1.00 10.92 656 GLU B CA 1
ATOM 2440 C C . GLU B 1 164 ? 3.674 22.564 26.284 1.00 9.82 656 GLU B C 1
ATOM 2441 O O . GLU B 1 164 ? 3.055 21.589 25.874 1.00 11.56 656 GLU B O 1
ATOM 2447 N N . GLY B 1 165 ? 3.731 22.924 27.554 1.00 9.64 657 GLY B N 1
ATOM 2448 C CA . GLY B 1 165 ? 2.883 22.289 28.544 1.00 9.45 657 GLY B CA 1
ATOM 2449 C C . GLY B 1 165 ? 3.473 22.342 29.937 1.00 8.88 657 GLY B C 1
ATOM 2450 O O . GLY B 1 165 ? 4.419 23.105 30.191 1.00 10.23 657 GLY B O 1
ATOM 2451 N N . GLN B 1 166 ? 2.896 21.534 30.827 1.00 8.81 658 GLN B N 1
ATOM 2452 C CA . GLN B 1 166 ? 3.263 21.508 32.251 1.00 8.38 658 GLN B CA 1
ATOM 2453 C C . GLN B 1 166 ? 4.527 20.708 32.505 1.00 8.60 658 GLN B C 1
ATOM 2454 O O . GLN B 1 166 ? 4.873 19.789 31.758 1.00 8.57 658 GLN B O 1
ATOM 2460 N N . PHE B 1 167 ? 5.151 21.060 33.613 1.00 8.37 659 PHE B N 1
ATOM 2461 C CA . PHE B 1 167 ? 6.285 20.343 34.170 1.00 7.62 659 PHE B CA 1
ATOM 2462 C C . PHE B 1 167 ? 5.772 19.340 35.199 1.00 7.59 659 PHE B C 1
ATOM 2463 O O . PHE B 1 167 ? 4.767 19.618 35.917 1.00 10.14 659 PHE B O 1
ATOM 2471 N N . GLY B 1 168 ? 6.429 18.216 35.344 1.00 7.65 660 GLY B N 1
ATOM 2472 C CA . GLY B 1 168 ? 6.133 17.255 36.368 1.00 8.00 660 GLY B CA 1
ATOM 2473 C C . GLY B 1 168 ? 7.251 16.307 36.648 1.00 7.38 660 GLY B C 1
ATOM 2474 O O . GLY B 1 168 ? 8.399 16.533 36.179 1.00 8.12 660 GLY B O 1
ATOM 2475 N N . LEU B 1 169 ? 6.959 15.210 37.335 1.00 7.29 661 LEU B N 1
ATOM 2476 C CA . LEU B 1 169 ? 7.946 14.202 37.687 1.00 7.50 661 LEU B CA 1
ATOM 2477 C C . LEU B 1 169 ? 7.290 12.845 37.513 1.00 7.54 661 LEU B C 1
ATOM 2478 O O . LEU B 1 169 ? 6.048 12.738 37.596 1.00 8.38 661 LEU B O 1
ATOM 2483 N N . ASN B 1 170 ? 8.063 11.790 37.369 1.00 7.91 662 ASN B N 1
ATOM 2484 C CA . ASN B 1 170 ? 7.561 10.451 37.202 1.00 7.58 662 ASN B CA 1
ATOM 2485 C C . ASN B 1 170 ? 8.458 9.467 37.885 1.00 7.29 662 ASN B C 1
ATOM 2486 O O . ASN B 1 170 ? 9.648 9.723 38.074 1.00 7.55 662 ASN B O 1
ATOM 2491 N N . VAL B 1 171 ? 7.862 8.352 38.305 1.00 7.84 663 VAL B N 1
ATOM 2492 C CA . VAL B 1 171 ? 8.634 7.179 38.655 1.00 9.10 663 VAL B CA 1
ATOM 2493 C C . VAL B 1 171 ? 8.092 5.995 37.891 1.00 8.55 663 VAL B C 1
ATOM 2494 O O . VAL B 1 171 ? 6.924 5.987 37.495 1.00 9.26 663 VAL B O 1
ATOM 2498 N N . TRP B 1 172 ? 8.946 4.994 37.692 1.00 8.65 664 TRP B N 1
ATOM 2499 C CA . TRP B 1 172 ? 8.581 3.770 37.013 1.00 9.03 664 TRP B CA 1
ATOM 2500 C C . TRP B 1 172 ? 9.149 2.611 37.795 1.00 8.38 664 TRP B C 1
ATOM 2501 O O . TRP B 1 172 ? 10.353 2.504 37.966 1.00 9.10 664 TRP B O 1
ATOM 2512 N N . ASP B 1 173 ? 8.279 1.751 38.343 1.00 9.31 665 ASP B N 1
ATOM 2513 C CA . ASP B 1 173 ? 8.720 0.561 39.060 1.00 9.69 665 ASP B CA 1
ATOM 2514 C C . ASP B 1 173 ? 9.837 0.877 40.049 1.00 9.27 665 ASP B C 1
ATOM 2515 O O . ASP B 1 173 ? 10.845 0.173 40.127 1.00 11.30 665 ASP B O 1
ATOM 2520 N N . ALA B 1 174 ? 9.595 1.878 40.891 1.00 9.88 666 ALA B N 1
ATOM 2521 C CA . ALA B 1 174 ? 10.626 2.413 41.751 1.00 9.81 666 ALA B CA 1
ATOM 2522 C C . ALA B 1 174 ? 10.000 3.177 42.905 1.00 9.78 666 ALA B C 1
ATOM 2523 O O . ALA B 1 174 ? 8.853 3.637 42.812 1.00 10.82 666 ALA B O 1
ATOM 2525 N N . THR B 1 175 ? 10.817 3.332 43.933 1.00 10.01 667 THR B N 1
ATOM 2526 C CA . THR B 1 175 ? 10.731 4.437 44.855 1.00 9.84 667 THR B CA 1
ATOM 2527 C C . THR B 1 175 ? 11.880 5.390 44.525 1.00 9.52 667 THR B C 1
ATOM 2528 O O . THR B 1 175 ? 13.027 4.959 44.429 1.00 10.58 667 THR B O 1
ATOM 2532 N N . ALA B 1 176 ? 11.588 6.672 44.349 1.00 8.65 668 ALA B N 1
ATOM 2533 C CA . ALA B 1 176 ? 12.632 7.660 44.028 1.00 8.94 668 ALA B CA 1
ATOM 2534 C C . ALA B 1 176 ? 12.384 8.958 44.763 1.00 8.38 668 ALA B C 1
ATOM 2535 O O . ALA B 1 176 ? 11.234 9.355 44.985 1.00 9.64 668 ALA B O 1
ATOM 2537 N N . VAL B 1 177 ? 13.449 9.626 45.151 1.00 8.74 669 VAL B N 1
ATOM 2538 C CA . VAL B 1 177 ? 13.378 10.912 45.798 1.00 8.97 669 VAL B CA 1
ATOM 2539 C C . VAL B 1 177 ? 13.895 12.009 44.885 1.00 8.04 669 VAL B C 1
ATOM 2540 O O . VAL B 1 177 ? 15.008 11.906 44.304 1.00 9.37 669 VAL B O 1
ATOM 2544 N N . PHE B 1 178 ? 13.129 13.067 44.791 1.00 8.30 670 PHE B N 1
ATOM 2545 C CA . PHE B 1 178 ? 13.427 14.232 43.976 1.00 7.42 670 PHE B CA 1
ATOM 2546 C C . PHE B 1 178 ? 13.632 15.431 44.892 1.00 7.41 670 PHE B C 1
ATOM 2547 O O . PHE B 1 178 ? 12.903 15.625 45.892 1.00 8.81 670 PHE B O 1
ATOM 2555 N N . GLN B 1 179 ? 14.604 16.264 44.573 1.00 7.62 671 GLN B N 1
ATOM 2556 C CA . GLN B 1 179 ? 14.863 17.449 45.355 1.00 7.60 671 GLN B CA 1
ATOM 2557 C C . GLN B 1 179 ? 15.474 18.515 44.489 1.00 7.52 671 GLN B C 1
ATOM 2558 O O . GLN B 1 179 ? 16.186 18.220 43.510 1.00 8.43 671 GLN B O 1
ATOM 2564 N N . ASN B 1 180 ? 15.245 19.769 44.871 1.00 8.13 672 ASN B N 1
ATOM 2565 C CA . ASN B 1 180 ? 15.790 20.899 44.102 1.00 8.55 672 ASN B CA 1
ATOM 2566 C C . ASN B 1 180 ? 15.285 20.884 42.672 1.00 8.39 672 ASN B C 1
ATOM 2567 O O . ASN B 1 180 ? 16.041 20.899 41.684 1.00 9.66 672 ASN B O 1
ATOM 2572 N N . VAL B 1 181 ? 13.969 20.829 42.561 1.00 8.24 673 VAL B N 1
ATOM 2573 C CA . VAL B 1 181 ? 13.300 20.755 41.271 1.00 7.65 673 VAL B CA 1
ATOM 2574 C C . VAL B 1 181 ? 13.052 22.171 40.809 1.00 7.75 673 VAL B C 1
ATOM 2575 O O . VAL B 1 181 ? 12.245 22.915 41.391 1.00 9.39 673 VAL B O 1
ATOM 2579 N N . THR B 1 182 ? 13.798 22.573 39.767 1.00 8.53 674 THR B N 1
ATOM 2580 C CA A THR B 1 182 ? 13.744 23.964 39.336 0.50 8.49 674 THR B CA 1
ATOM 2581 C CA B THR B 1 182 ? 13.884 23.956 39.342 0.50 8.74 674 THR B CA 1
ATOM 2582 C C . THR B 1 182 ? 13.670 24.102 37.839 1.00 8.63 674 THR B C 1
ATOM 2583 O O . THR B 1 182 ? 14.272 23.348 37.068 1.00 9.46 674 THR B O 1
ATOM 2590 N N . LYS B 1 183 ? 12.897 25.091 37.441 1.00 9.12 675 LYS B N 1
ATOM 2591 C CA . LYS B 1 183 ? 12.785 25.428 36.024 1.00 9.83 675 LYS B CA 1
ATOM 2592 C C . LYS B 1 183 ? 13.120 26.889 35.842 1.00 9.51 675 LYS B C 1
ATOM 2593 O O . LYS B 1 183 ? 12.925 27.708 36.725 1.00 11.27 675 LYS B O 1
ATOM 2599 N N . GLU B 1 184 ? 13.640 27.199 34.665 1.00 10.78 676 GLU B N 1
ATOM 2600 C CA . GLU B 1 184 ? 13.933 28.577 34.267 1.00 11.79 676 GLU B CA 1
ATOM 2601 C C . GLU B 1 184 ? 13.520 28.743 32.836 1.00 11.46 676 GLU B C 1
ATOM 2602 O O . GLU B 1 184 ? 13.953 27.984 31.986 1.00 12.60 676 GLU B O 1
ATOM 2608 N N . SER B 1 185 ? 12.673 29.722 32.555 1.00 14.49 677 SER B N 1
ATOM 2609 C CA . SER B 1 185 ? 12.336 30.059 31.175 1.00 17.32 677 SER B CA 1
ATOM 2610 C C . SER B 1 185 ? 12.827 31.441 30.858 1.00 21.13 677 SER B C 1
ATOM 2611 O O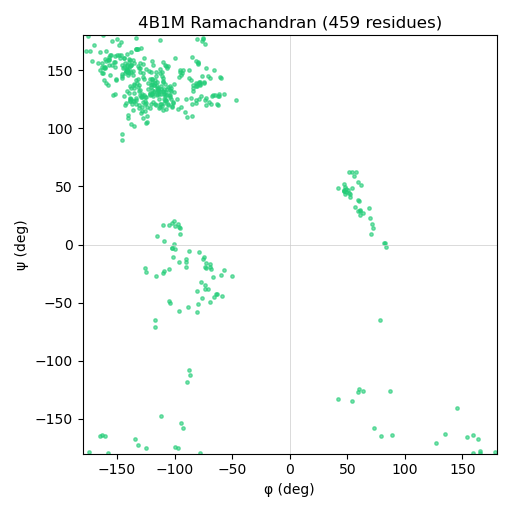 . SER B 1 185 ? 13.388 32.106 31.718 1.00 22.01 677 SER B O 1
ATOM 2615 N N . PRO C 1 25 ? 25.089 -29.971 -34.361 1.00 24.01 517 PRO C N 1
ATOM 2616 C CA . PRO C 1 25 ? 25.480 -30.062 -32.963 1.00 19.49 517 PRO C CA 1
ATOM 2617 C C . PRO C 1 25 ? 25.046 -28.842 -32.155 1.00 18.76 517 PRO C C 1
ATOM 2618 O O . PRO C 1 25 ? 24.545 -29.002 -31.042 1.00 22.86 517 PRO C O 1
ATOM 2622 N N . PHE C 1 26 ? 25.252 -27.644 -32.698 1.00 14.24 518 PHE C N 1
ATOM 2623 C CA . PHE C 1 26 ? 24.802 -26.402 -32.046 1.00 13.06 518 PHE C CA 1
ATOM 2624 C C . PHE C 1 26 ? 23.470 -25.963 -32.625 1.00 12.63 518 PHE C C 1
ATOM 2625 O O . PHE C 1 26 ? 23.373 -25.669 -33.813 1.00 15.23 518 PHE C O 1
ATOM 2633 N N . MET C 1 27 ? 22.445 -25.946 -31.785 1.00 11.92 519 MET C N 1
ATOM 2634 C CA . MET C 1 27 ? 21.091 -25.600 -32.140 1.00 11.50 519 MET C CA 1
ATOM 2635 C C . MET C 1 27 ? 20.852 -24.109 -31.864 1.00 10.81 519 MET C C 1
ATOM 2636 O O . MET C 1 27 ? 20.896 -23.650 -30.736 1.00 10.39 519 MET C O 1
ATOM 2641 N N . SER C 1 28 ? 20.540 -23.388 -32.924 1.00 10.42 520 SER C N 1
ATOM 2642 C CA . SER C 1 28 ? 20.311 -21.939 -32.890 1.00 9.00 520 SER C CA 1
ATOM 2643 C C . SER C 1 28 ? 19.543 -21.494 -34.112 1.00 9.32 520 SER C C 1
ATOM 2644 O O . SER C 1 28 ? 19.622 -22.107 -35.146 1.00 10.74 520 SER C O 1
ATOM 2647 N N . ASN C 1 29 ? 18.786 -20.410 -33.976 1.00 8.92 521 ASN C N 1
ATOM 2648 C CA . ASN C 1 29 ? 18.148 -19.793 -35.140 1.00 9.15 521 ASN C CA 1
ATOM 2649 C C . ASN C 1 29 ? 18.969 -18.651 -35.709 1.00 8.95 521 ASN C C 1
ATOM 2650 O O . ASN C 1 29 ? 18.511 -17.947 -36.607 1.00 10.19 521 ASN C O 1
ATOM 2655 N N . MET C 1 30 ? 20.195 -18.473 -35.234 1.00 10.15 522 MET C N 1
ATOM 2656 C CA . MET C 1 30 ? 21.087 -17.416 -35.727 1.00 10.46 522 MET C CA 1
ATOM 2657 C C . MET C 1 30 ? 22.338 -17.977 -36.330 1.00 10.38 522 MET C C 1
ATOM 2658 O O . MET C 1 30 ? 22.771 -19.065 -35.993 1.00 11.38 522 MET C O 1
ATOM 2663 N N . THR C 1 31 ? 22.917 -17.201 -37.232 1.00 10.61 523 THR C N 1
ATOM 2664 C CA . THR C 1 31 ? 24.092 -17.622 -37.977 1.00 10.82 523 THR C CA 1
ATOM 2665 C C . THR C 1 31 ? 25.146 -16.508 -38.019 1.00 10.56 523 THR C C 1
ATOM 2666 O O . THR C 1 31 ? 25.027 -15.517 -37.287 1.00 10.90 523 THR C O 1
ATOM 2670 N N . GLY C 1 32 ? 26.155 -16.656 -38.866 1.00 10.84 524 GLY C N 1
ATOM 2671 C CA . GLY C 1 32 ? 27.198 -15.651 -38.945 1.00 10.51 524 GLY C CA 1
ATOM 2672 C C . GLY C 1 32 ? 28.033 -15.464 -37.687 1.00 10.23 524 GLY C C 1
ATOM 2673 O O . GLY C 1 32 ? 28.592 -14.393 -37.458 1.00 11.59 524 GLY C O 1
ATOM 2674 N N . TRP C 1 33 ? 28.128 -16.532 -36.904 1.00 9.16 525 TRP C N 1
ATOM 2675 C CA . TRP C 1 33 ? 28.864 -16.512 -35.642 1.00 8.91 525 TRP C CA 1
ATOM 2676 C C . TRP C 1 33 ? 30.314 -16.252 -35.881 1.00 9.68 525 TRP C C 1
ATOM 2677 O O . TRP C 1 33 ? 30.961 -17.006 -36.610 1.00 12.60 525 TRP C O 1
ATOM 2688 N N . THR C 1 34 ? 30.817 -15.179 -35.283 1.00 9.22 526 THR C N 1
ATOM 2689 C CA . THR C 1 34 ? 32.172 -14.711 -35.529 1.00 9.44 526 THR C CA 1
ATOM 2690 C C . THR C 1 34 ? 32.806 -14.326 -34.209 1.00 8.35 526 THR C C 1
ATOM 2691 O O . THR C 1 34 ? 32.293 -13.474 -33.473 1.00 8.82 526 THR C O 1
ATOM 2695 N N . THR C 1 35 ? 33.916 -14.985 -33.886 1.00 8.92 527 THR C N 1
ATOM 2696 C CA . THR C 1 35 ? 34.638 -14.728 -32.658 1.00 8.54 527 THR C CA 1
ATOM 2697 C C . THR C 1 35 ? 35.166 -13.327 -32.591 1.00 8.17 527 THR C C 1
ATOM 2698 O O . THR C 1 35 ? 35.816 -12.867 -33.536 1.00 10.27 527 THR C O 1
ATOM 2702 N N . VAL C 1 36 ? 34.870 -12.629 -31.509 1.00 7.77 528 VAL C N 1
ATOM 2703 C CA . VAL C 1 36 ? 35.558 -11.405 -31.165 1.00 7.80 528 VAL C CA 1
ATOM 2704 C C . VAL C 1 36 ? 36.896 -11.749 -30.490 1.00 7.44 528 VAL C C 1
ATOM 2705 O O . VAL C 1 36 ? 37.989 -11.336 -30.971 1.00 8.63 528 VAL C O 1
ATOM 2709 N N . ASN C 1 37 ? 36.832 -12.498 -29.394 1.00 7.33 529 ASN C N 1
ATOM 2710 C CA . ASN C 1 37 ? 38.018 -13.022 -28.744 1.00 7.22 529 ASN C CA 1
ATOM 2711 C C . ASN C 1 37 ? 37.606 -14.291 -27.969 1.00 7.04 529 ASN C C 1
ATOM 2712 O O . ASN C 1 37 ? 36.421 -14.663 -27.885 1.00 8.49 529 ASN C O 1
ATOM 2717 N N . GLY C 1 38 ? 38.596 -14.944 -27.409 1.00 7.93 530 GLY C N 1
ATOM 2718 C CA . GLY C 1 38 ? 38.460 -16.193 -26.718 1.00 7.41 530 GLY C CA 1
ATOM 2719 C C . GLY C 1 38 ? 38.594 -17.355 -27.657 1.00 7.87 530 GLY C C 1
ATOM 2720 O O . GLY C 1 38 ? 39.155 -17.213 -28.745 1.00 12.11 530 GLY C O 1
ATOM 2721 N N . THR C 1 39 ? 38.172 -18.533 -27.223 1.00 8.46 531 THR C N 1
ATOM 2722 C CA . THR C 1 39 ? 38.242 -19.746 -28.009 1.00 9.68 531 THR C CA 1
ATOM 2723 C C . THR C 1 39 ? 36.862 -20.387 -28.007 1.00 9.07 531 THR C C 1
ATOM 2724 O O . THR C 1 39 ? 36.362 -20.784 -26.946 1.00 10.51 531 THR C O 1
ATOM 2728 N N . TRP C 1 40 ? 36.245 -20.451 -29.166 1.00 8.30 532 TRP C N 1
ATOM 2729 C CA . TRP C 1 40 ? 34.874 -20.917 -29.323 1.00 8.39 532 TRP C CA 1
ATOM 2730 C C . TRP C 1 40 ? 34.821 -22.070 -30.280 1.00 8.90 532 TRP C C 1
ATOM 2731 O O . TRP C 1 40 ? 35.506 -22.060 -31.323 1.00 10.35 532 TRP C O 1
ATOM 2742 N N . ALA C 1 41 ? 34.015 -23.092 -29.992 1.00 8.76 533 ALA C N 1
ATOM 2743 C CA . ALA C 1 41 ? 33.879 -24.223 -30.909 1.00 9.60 533 ALA C CA 1
ATOM 2744 C C . ALA C 1 41 ? 32.552 -24.901 -30.673 1.00 9.43 533 ALA C C 1
ATOM 2745 O O . ALA C 1 41 ? 32.098 -24.999 -29.542 1.00 10.08 533 ALA C O 1
ATOM 2747 N N . ASP C 1 42 ? 31.943 -25.426 -31.713 1.00 9.69 534 ASP C N 1
ATOM 2748 C CA . ASP C 1 42 ? 30.700 -26.181 -31.584 1.00 10.07 534 ASP C CA 1
ATOM 2749 C C . ASP C 1 42 ? 31.003 -27.626 -31.218 1.00 11.54 534 ASP C C 1
ATOM 2750 O O . ASP C 1 42 ? 31.929 -28.247 -31.739 1.00 14.30 534 ASP C O 1
ATOM 2755 N N . THR C 1 43 ? 30.211 -28.139 -30.294 1.00 10.62 535 THR C N 1
ATOM 2756 C CA . THR C 1 43 ? 30.332 -29.479 -29.741 1.00 11.08 535 THR C CA 1
ATOM 2757 C C . THR C 1 43 ? 28.910 -30.059 -29.741 1.00 12.06 535 THR C C 1
ATOM 2758 O O . THR C 1 43 ? 27.929 -29.337 -29.921 1.00 12.73 535 THR C O 1
ATOM 2762 N N . ILE C 1 44 ? 28.801 -31.356 -29.506 1.00 13.91 536 ILE C N 1
ATOM 2763 C CA . ILE C 1 44 ? 27.486 -32.016 -29.444 1.00 13.59 536 ILE C CA 1
ATOM 2764 C C . ILE C 1 44 ? 26.601 -31.430 -28.354 1.00 11.47 536 ILE C C 1
ATOM 2765 O O . ILE C 1 44 ? 25.373 -31.435 -28.475 1.00 14.96 536 ILE C O 1
ATOM 2770 N N . GLU C 1 45 ? 27.226 -30.866 -27.325 1.00 10.63 537 GLU C N 1
ATOM 2771 C CA . GLU C 1 45 ? 26.499 -30.247 -26.244 1.00 10.73 537 GLU C CA 1
ATOM 2772 C C . GLU C 1 45 ? 26.160 -28.783 -26.496 1.00 9.90 537 GLU C C 1
ATOM 2773 O O . GLU C 1 45 ? 25.442 -28.185 -25.689 1.00 11.02 537 GLU C O 1
ATOM 2779 N N . GLY C 1 46 ? 26.646 -28.213 -27.592 1.00 9.18 538 GLY C N 1
ATOM 2780 C CA . GLY C 1 46 ? 26.395 -26.836 -27.915 1.00 10.35 538 GLY C CA 1
ATOM 2781 C C . GLY C 1 46 ? 27.687 -26.090 -28.173 1.00 8.90 538 GLY C C 1
ATOM 2782 O O . GLY C 1 46 ? 28.763 -26.691 -28.293 1.00 9.91 538 GLY C O 1
ATOM 2783 N N . LYS C 1 47 ? 27.586 -24.767 -28.292 1.00 7.71 539 LYS C N 1
ATOM 2784 C CA . LYS C 1 47 ? 28.768 -23.943 -28.550 1.00 8.02 539 LYS C CA 1
ATOM 2785 C C . LYS C 1 47 ? 29.488 -23.704 -27.231 1.00 7.53 539 LYS C C 1
ATOM 2786 O O . LYS C 1 47 ? 28.910 -23.163 -26.274 1.00 8.84 539 LYS C O 1
ATOM 2792 N N . GLN C 1 48 ? 30.769 -24.069 -27.203 1.00 7.68 540 GLN C N 1
ATOM 2793 C CA . GLN C 1 48 ? 31.616 -23.920 -26.034 1.00 8.04 540 GLN C CA 1
ATOM 2794 C C . GLN C 1 48 ? 32.545 -22.734 -26.185 1.00 7.31 540 GLN C C 1
ATOM 2795 O O . GLN C 1 48 ? 33.204 -22.599 -27.237 1.00 9.57 540 GLN C O 1
ATOM 2801 N N . GLY C 1 49 ? 32.609 -21.894 -25.155 1.00 7.60 541 GLY C N 1
ATOM 2802 C CA . GLY C 1 49 ? 33.632 -20.862 -25.050 1.00 7.05 541 GLY C CA 1
ATOM 2803 C C . GLY C 1 49 ? 34.488 -21.037 -23.827 1.00 7.23 541 GLY C C 1
ATOM 2804 O O . GLY C 1 49 ? 34.042 -21.627 -22.846 1.00 8.15 541 GLY C O 1
ATOM 2805 N N . ARG C 1 50 ? 35.680 -20.465 -23.870 1.00 7.67 542 ARG C N 1
ATOM 2806 C CA . ARG C 1 50 ? 36.596 -20.514 -22.772 1.00 8.13 542 ARG C CA 1
ATOM 2807 C C . ARG C 1 50 ? 37.491 -19.280 -22.799 1.00 8.20 542 ARG C C 1
ATOM 2808 O O . ARG C 1 50 ? 38.104 -18.953 -23.799 1.00 9.01 542 ARG C O 1
ATOM 2816 N N . SER C 1 51 ? 37.577 -18.619 -21.647 1.00 7.81 543 SER C N 1
ATOM 2817 C CA . SER C 1 51 ? 38.503 -17.510 -21.461 1.00 7.95 543 SER C CA 1
ATOM 2818 C C . SER C 1 51 ? 38.714 -17.208 -19.973 1.00 7.55 543 SER C C 1
ATOM 2819 O O . SER C 1 51 ? 37.864 -17.460 -19.132 1.00 8.24 543 SER C O 1
ATOM 2822 N N . ASP C 1 52 ? 39.884 -16.653 -19.665 1.00 7.77 544 ASP C N 1
ATOM 2823 C CA . ASP C 1 52 ? 40.202 -16.251 -18.284 1.00 7.37 544 ASP C CA 1
ATOM 2824 C C . ASP C 1 52 ? 39.472 -14.940 -17.945 1.00 7.22 544 ASP C C 1
ATOM 2825 O O . ASP C 1 52 ? 38.892 -14.821 -16.849 1.00 7.91 544 ASP C O 1
ATOM 2830 N N . GLY C 1 53 ? 39.511 -13.961 -18.833 1.00 7.61 545 GLY C N 1
ATOM 2831 C CA . GLY C 1 53 ? 38.736 -12.741 -18.716 1.00 7.58 545 GLY C CA 1
ATOM 2832 C C . GLY C 1 53 ? 37.436 -12.889 -19.487 1.00 7.62 545 GLY C C 1
ATOM 2833 O O . GLY C 1 53 ? 36.935 -14.002 -19.683 1.00 7.63 545 GLY C O 1
ATOM 2834 N N . ASP C 1 54 ? 36.911 -11.760 -19.932 1.00 7.10 546 ASP C N 1
ATOM 2835 C CA . ASP C 1 54 ? 35.700 -11.748 -20.765 1.00 7.29 546 ASP C CA 1
ATOM 2836 C C . ASP C 1 54 ? 36.051 -12.112 -22.189 1.00 7.29 546 ASP C C 1
ATOM 2837 O O . ASP C 1 54 ? 37.075 -11.649 -22.730 1.00 8.21 546 ASP C O 1
ATOM 2842 N N . SER C 1 55 ? 35.231 -12.923 -22.842 1.00 7.47 547 SER C N 1
ATOM 2843 C CA . SER C 1 55 ? 35.348 -13.191 -24.261 1.00 7.42 547 SER C CA 1
ATOM 2844 C C . SER C 1 55 ? 33.978 -13.221 -24.892 1.00 7.31 547 SER C C 1
ATOM 2845 O O . SER C 1 55 ? 32.938 -13.378 -24.152 1.00 7.23 547 SER C O 1
ATOM 2848 N N . PHE C 1 56 ? 33.947 -13.022 -26.211 1.00 7.18 548 PHE C N 1
ATOM 2849 C CA . PHE C 1 56 ? 32.697 -12.721 -26.863 1.00 7.21 548 PHE C CA 1
ATOM 2850 C C . PHE C 1 56 ? 32.669 -13.341 -28.240 1.00 7.27 548 PHE C C 1
ATOM 2851 O O . PHE C 1 56 ? 33.714 -13.372 -28.970 1.00 7.57 548 PHE C O 1
ATOM 2859 N N . ILE C 1 57 ? 31.510 -13.815 -28.654 1.00 7.47 549 ILE C N 1
ATOM 2860 C CA . ILE C 1 57 ? 31.246 -14.219 -30.035 1.00 7.15 549 ILE C CA 1
ATOM 2861 C C . ILE C 1 57 ? 29.929 -13.576 -30.451 1.00 6.92 549 ILE C C 1
ATOM 2862 O O . ILE C 1 57 ? 28.972 -13.543 -29.628 1.00 8.32 549 ILE C O 1
ATOM 2867 N N . LEU C 1 58 ? 29.872 -13.002 -31.650 1.00 7.01 550 LEU C N 1
ATOM 2868 C CA . LEU C 1 58 ? 28.682 -12.341 -32.109 1.00 7.65 550 LEU C CA 1
ATOM 2869 C C . LEU C 1 58 ? 28.104 -13.036 -33.316 1.00 7.66 550 LEU C C 1
ATOM 2870 O O . LEU C 1 58 ? 28.812 -13.491 -34.204 1.00 8.98 550 LEU C O 1
ATOM 2875 N N . SER C 1 59 ? 26.790 -13.056 -33.410 1.00 8.30 551 SER C N 1
ATOM 2876 C CA A SER C 1 59 ? 26.034 -13.449 -34.581 0.50 7.67 551 SER C CA 1
ATOM 2877 C CA B SER C 1 59 ? 26.127 -13.472 -34.623 0.50 8.31 551 SER C CA 1
ATOM 2878 C C . SER C 1 59 ? 25.869 -12.250 -35.516 1.00 8.42 551 SER C C 1
ATOM 2879 O O . SER C 1 59 ? 25.984 -11.086 -35.089 1.00 10.38 551 SER C O 1
ATOM 2884 N N . SER C 1 60 ? 25.538 -12.520 -36.779 1.00 9.83 552 SER C N 1
ATOM 2885 C CA . SER C 1 60 ? 25.145 -11.463 -37.703 1.00 10.70 552 SER C CA 1
ATOM 2886 C C . SER C 1 60 ? 23.738 -10.916 -37.387 1.00 11.21 552 SER C C 1
ATOM 2887 O O . SER C 1 60 ? 23.374 -9.829 -37.857 1.00 15.18 552 SER C O 1
ATOM 2890 N N . ALA C 1 61 ? 22.966 -11.643 -36.598 1.00 11.42 553 ALA C N 1
ATOM 2891 C CA . ALA C 1 61 ? 21.621 -11.226 -36.296 1.00 11.59 553 ALA C CA 1
ATOM 2892 C C . ALA C 1 61 ? 21.644 -9.985 -35.405 1.00 9.54 553 ALA C C 1
ATOM 2893 O O . ALA C 1 61 ? 22.497 -9.830 -34.532 1.00 10.11 553 ALA C O 1
ATOM 2895 N N . SER C 1 62 ? 20.684 -9.093 -35.641 1.00 11.34 554 SER C N 1
ATOM 2896 C CA . SER C 1 62 ? 20.547 -7.876 -34.862 1.00 10.61 554 SER C CA 1
ATOM 2897 C C . SER C 1 62 ? 19.081 -7.639 -34.558 1.00 10.97 554 SER C C 1
ATOM 2898 O O . SER C 1 62 ? 18.171 -8.254 -35.139 1.00 13.83 554 SER C O 1
ATOM 2901 N N . GLY C 1 63 ? 18.845 -6.740 -33.614 1.00 10.69 555 GLY C N 1
ATOM 2902 C CA . GLY C 1 63 ? 17.502 -6.370 -33.253 1.00 11.55 555 GLY C CA 1
ATOM 2903 C C . GLY C 1 63 ? 17.427 -5.240 -32.256 1.00 11.09 555 GLY C C 1
ATOM 2904 O O . GLY C 1 63 ? 18.435 -4.713 -31.780 1.00 11.20 555 GLY C O 1
ATOM 2905 N N . SER C 1 64 ? 16.183 -4.925 -31.906 1.00 11.08 556 SER C N 1
ATOM 2906 C CA A SER C 1 64 ? 15.863 -3.846 -30.990 0.50 11.27 556 SER C CA 1
ATOM 2907 C CA B SER C 1 64 ? 15.859 -3.848 -31.005 0.50 10.79 556 SER C CA 1
ATOM 2908 C C . SER C 1 64 ? 15.048 -4.426 -29.825 1.00 10.15 556 SER C C 1
ATOM 2909 O O . SER C 1 64 ? 15.545 -4.528 -28.706 1.00 10.91 556 SER C O 1
ATOM 2914 N N . ASP C 1 65 ? 13.800 -4.841 -30.084 1.00 9.67 557 ASP C N 1
ATOM 2915 C CA . ASP C 1 65 ? 12.935 -5.478 -29.113 1.00 9.62 557 ASP C CA 1
ATOM 2916 C C . ASP C 1 65 ? 12.816 -6.946 -29.511 1.00 8.87 557 ASP C C 1
ATOM 2917 O O . ASP C 1 65 ? 12.596 -7.280 -30.691 1.00 11.05 557 ASP C O 1
ATOM 2922 N N . PHE C 1 66 ? 12.951 -7.819 -28.538 1.00 8.65 558 PHE C N 1
ATOM 2923 C CA . PHE C 1 66 ? 13.036 -9.235 -28.793 1.00 8.45 558 PHE C CA 1
ATOM 2924 C C . PHE C 1 66 ? 12.944 -10.018 -27.494 1.00 8.14 558 PHE C C 1
ATOM 2925 O O . PHE C 1 66 ? 13.006 -9.457 -26.396 1.00 9.08 558 PHE C O 1
ATOM 2933 N N . THR C 1 67 ? 12.846 -11.332 -27.637 1.00 8.48 559 THR C N 1
ATOM 2934 C CA A THR C 1 67 ? 13.172 -12.287 -26.590 0.50 8.57 559 THR C CA 1
ATOM 2935 C CA B THR C 1 67 ? 13.214 -12.263 -26.577 0.50 8.29 559 THR C CA 1
ATOM 2936 C C . THR C 1 67 ? 14.459 -12.998 -27.062 1.00 8.34 559 THR C C 1
ATOM 2937 O O . THR C 1 67 ? 14.659 -13.207 -28.256 1.00 9.91 559 THR C O 1
ATOM 2944 N N . TYR C 1 68 ? 15.345 -13.318 -26.128 1.00 7.81 560 TYR C N 1
ATOM 2945 C CA . TYR C 1 68 ? 16.586 -13.988 -26.425 1.00 7.52 560 TYR C CA 1
ATOM 2946 C C . TYR C 1 68 ? 16.902 -14.934 -25.310 1.00 7.31 560 TYR C C 1
ATOM 2947 O O . TYR C 1 68 ? 16.844 -14.543 -24.152 1.00 8.45 560 TYR C O 1
ATOM 2956 N N . GLU C 1 69 ? 17.168 -16.195 -25.612 1.00 7.93 561 GLU C N 1
ATOM 2957 C CA . GLU C 1 69 ? 17.342 -17.170 -24.550 1.00 7.99 561 GLU C CA 1
ATOM 2958 C C . GLU C 1 69 ? 18.306 -18.270 -24.986 1.00 7.54 561 GLU C C 1
ATOM 2959 O O . GLU C 1 69 ? 18.532 -18.493 -26.153 1.00 8.64 561 GLU C O 1
ATOM 2965 N N . SER C 1 70 ? 18.793 -18.979 -23.985 1.00 8.12 562 SER C N 1
ATOM 2966 C CA . SER C 1 70 ? 19.736 -20.070 -24.157 1.00 8.43 562 SER C CA 1
ATOM 2967 C C . SER C 1 70 ? 19.738 -20.976 -22.942 1.00 7.63 562 SER C C 1
ATOM 2968 O O . SER C 1 70 ? 19.482 -20.540 -21.829 1.00 8.96 562 SER C O 1
ATOM 2971 N N . ASP C 1 71 ? 20.089 -22.244 -23.173 1.00 8.35 563 ASP C N 1
ATOM 2972 C CA . ASP C 1 71 ? 20.611 -23.084 -22.113 1.00 9.00 563 ASP C CA 1
ATOM 2973 C C . ASP C 1 71 ? 22.094 -22.743 -21.938 1.00 8.06 563 ASP C C 1
ATOM 2974 O O . ASP C 1 71 ? 22.820 -22.562 -22.921 1.00 8.88 563 ASP C O 1
ATOM 2979 N N . ILE C 1 72 ? 22.521 -22.629 -20.683 1.00 8.45 564 ILE C N 1
ATOM 2980 C CA . ILE C 1 72 ? 23.891 -22.269 -20.333 1.00 7.82 564 ILE C CA 1
ATOM 2981 C C . ILE C 1 72 ? 24.353 -23.242 -19.250 1.00 8.07 564 ILE C C 1
ATOM 2982 O O . ILE C 1 72 ? 23.694 -23.409 -18.220 1.00 8.43 564 ILE C O 1
ATOM 2987 N N . THR C 1 73 ? 25.496 -23.899 -19.485 1.00 7.97 565 THR C N 1
ATOM 2988 C CA . THR C 1 73 ? 26.147 -24.780 -18.510 1.00 8.44 565 THR C CA 1
ATOM 2989 C C . THR C 1 73 ? 27.596 -24.309 -18.315 1.00 8.22 565 THR C C 1
ATOM 2990 O O . THR C 1 73 ? 28.361 -24.229 -19.297 1.00 9.38 565 THR C O 1
ATOM 2994 N N . ILE C 1 74 ? 27.959 -23.975 -17.084 1.00 7.75 566 ILE C N 1
ATOM 2995 C CA A ILE C 1 74 ? 29.320 -23.613 -16.755 0.25 6.85 566 ILE C CA 1
ATOM 2996 C CA B ILE C 1 74 ? 29.325 -23.614 -16.778 0.25 8.21 566 ILE C CA 1
ATOM 2997 C CA C ILE C 1 74 ? 29.324 -23.605 -16.712 0.50 8.54 566 ILE C CA 1
ATOM 2998 C C . ILE C 1 74 ? 30.045 -24.903 -16.400 1.00 8.04 566 ILE C C 1
ATOM 2999 O O . ILE C 1 74 ? 29.607 -25.657 -15.540 1.00 10.33 566 ILE C O 1
ATOM 3012 N N . LYS C 1 75 ? 31.141 -25.186 -17.082 1.00 9.27 567 LYS C N 1
ATOM 3013 C CA . LYS C 1 75 ? 31.817 -26.435 -16.836 1.00 10.98 567 LYS C CA 1
ATOM 3014 C C . LYS C 1 75 ? 32.787 -26.353 -15.660 1.00 13.11 567 LYS C C 1
ATOM 3015 O O . LYS C 1 75 ? 33.161 -25.276 -15.218 1.00 13.45 567 LYS C O 1
ATOM 3021 N N . ASP C 1 76 ? 33.153 -27.521 -15.137 1.00 18.02 568 ASP C N 1
ATOM 3022 C CA . ASP C 1 76 ? 33.999 -27.618 -13.949 1.00 21.34 568 ASP C CA 1
ATOM 3023 C C . ASP C 1 76 ? 35.462 -27.366 -14.334 1.00 24.26 568 ASP C C 1
ATOM 3024 O O . ASP C 1 76 ? 35.776 -27.100 -15.497 1.00 27.35 568 ASP C O 1
ATOM 3029 N N . GLY C 1 77 ? 36.348 -27.438 -13.344 1.00 30.86 569 GLY C N 1
ATOM 3030 C CA . GLY C 1 77 ? 37.779 -27.258 -13.550 1.00 31.37 569 GLY C CA 1
ATOM 3031 C C . GLY C 1 77 ? 38.166 -25.793 -13.478 1.00 30.85 569 GLY C C 1
ATOM 3032 O O . GLY C 1 77 ? 37.873 -25.111 -12.484 1.00 29.81 569 GLY C O 1
ATOM 3033 N N . ASN C 1 78 ? 38.841 -25.341 -14.535 1.00 32.41 570 ASN C N 1
ATOM 3034 C CA . ASN C 1 78 ? 39.256 -23.950 -14.739 1.00 28.93 570 ASN C CA 1
ATOM 3035 C C . ASN C 1 78 ? 38.167 -22.919 -14.477 1.00 21.51 570 ASN C C 1
ATOM 3036 O O . ASN C 1 78 ? 37.091 -22.996 -15.065 1.00 31.20 570 ASN C O 1
ATOM 3041 N N . GLY C 1 79 ? 38.450 -21.963 -13.596 1.00 15.68 571 GLY C N 1
ATOM 3042 C CA . GLY C 1 79 ? 37.716 -20.720 -13.545 1.00 14.59 571 GLY C CA 1
ATOM 3043 C C . GLY C 1 79 ? 36.360 -20.775 -12.864 1.00 11.92 571 GLY C C 1
ATOM 3044 O O . GLY C 1 79 ? 36.157 -20.124 -11.862 1.00 14.47 571 GLY C O 1
ATOM 3045 N N . ARG C 1 80 ? 35.435 -21.519 -13.435 1.00 11.34 572 ARG C N 1
ATOM 3046 C CA . ARG C 1 80 ? 34.119 -21.701 -12.819 1.00 9.82 572 ARG C CA 1
ATOM 3047 C C . ARG C 1 80 ? 33.324 -20.382 -12.616 1.00 8.49 572 ARG C C 1
ATOM 3048 O O . ARG C 1 80 ? 32.571 -20.237 -11.666 1.00 9.39 572 ARG C O 1
ATOM 3056 N N . GLY C 1 81 ? 33.473 -19.503 -13.591 1.00 8.53 573 GLY C N 1
ATOM 3057 C CA . GLY C 1 81 ? 32.959 -18.146 -13.623 1.00 7.97 573 GLY C CA 1
ATOM 3058 C C . GLY C 1 81 ? 31.531 -18.046 -14.149 1.00 7.62 573 GLY C C 1
ATOM 3059 O O . GLY C 1 81 ? 30.590 -18.509 -13.481 1.00 9.29 573 GLY C O 1
ATOM 3060 N N . ALA C 1 82 ? 31.352 -17.439 -15.310 1.00 6.87 574 ALA C N 1
ATOM 3061 C CA . ALA C 1 82 ? 30.046 -17.054 -15.814 1.00 6.77 574 ALA C CA 1
ATOM 3062 C C . ALA C 1 82 ? 29.906 -17.307 -17.289 1.00 6.69 574 ALA C C 1
ATOM 3063 O O . ALA C 1 82 ? 30.918 -17.341 -18.062 1.00 7.23 574 ALA C O 1
ATOM 3065 N N . GLY C 1 83 ? 28.679 -17.438 -17.723 1.00 6.72 575 GLY C N 1
ATOM 3066 C CA . GLY C 1 83 ? 28.303 -17.503 -19.131 1.00 6.37 575 GLY C CA 1
ATOM 3067 C C . GLY C 1 83 ? 27.121 -16.588 -19.365 1.00 6.54 575 GLY C C 1
ATOM 3068 O O . GLY C 1 83 ? 26.219 -16.495 -18.462 1.00 6.86 575 GLY C O 1
ATOM 3069 N N . ALA C 1 84 ? 27.095 -15.893 -20.496 1.00 7.04 576 ALA C N 1
ATOM 3070 C CA . ALA C 1 84 ? 26.151 -14.786 -20.677 1.00 6.86 576 ALA C CA 1
ATOM 3071 C C . ALA C 1 84 ? 25.573 -14.738 -22.087 1.00 6.54 576 ALA C C 1
ATOM 3072 O O . ALA C 1 84 ? 26.232 -15.058 -23.119 1.00 6.96 576 ALA C O 1
ATOM 3074 N N . LEU C 1 85 ? 24.325 -14.267 -22.156 1.00 7.06 577 LEU C N 1
ATOM 3075 C CA . LEU C 1 85 ? 23.743 -13.676 -23.349 1.00 7.26 577 LEU C CA 1
ATOM 3076 C C . LEU C 1 85 ? 24.238 -12.256 -23.534 1.00 7.06 577 LEU C C 1
ATOM 3077 O O . LEU C 1 85 ? 24.327 -11.513 -22.545 1.00 8.03 577 LEU C O 1
ATOM 3082 N N . MET C 1 86 ? 24.578 -11.871 -24.773 1.00 7.16 578 MET C N 1
ATOM 3083 C CA . MET C 1 86 ? 24.891 -10.479 -25.084 1.00 7.20 578 MET C CA 1
ATOM 3084 C C . MET C 1 86 ? 23.918 -9.976 -26.135 1.00 7.35 578 MET C C 1
ATOM 3085 O O . MET C 1 86 ? 23.567 -10.693 -27.045 1.00 7.49 578 MET C O 1
ATOM 3090 N N . PHE C 1 87 ? 23.515 -8.731 -26.018 1.00 7.01 579 PHE C N 1
ATOM 3091 C CA . PHE C 1 87 ? 22.491 -8.200 -26.887 1.00 7.15 579 PHE C CA 1
ATOM 3092 C C . PHE C 1 87 ? 22.569 -6.681 -26.988 1.00 7.22 579 PHE C C 1
ATOM 3093 O O . PHE C 1 87 ? 23.230 -6.013 -26.188 1.00 7.67 579 PHE C O 1
ATOM 3101 N N . ARG C 1 88 ? 21.990 -6.150 -28.071 1.00 7.19 580 ARG C N 1
ATOM 3102 C CA . ARG C 1 88 ? 22.095 -4.758 -28.457 1.00 7.29 580 ARG C CA 1
ATOM 3103 C C . ARG C 1 88 ? 23.563 -4.334 -28.477 1.00 7.42 580 ARG C C 1
ATOM 3104 O O . ARG C 1 88 ? 23.927 -3.271 -28.030 1.00 8.92 580 ARG C O 1
ATOM 3112 N N . SER C 1 89 ? 24.413 -5.195 -29.050 1.00 7.67 581 SER C N 1
ATOM 3113 C CA . SER C 1 89 ? 25.854 -4.985 -29.091 1.00 7.98 581 SER C CA 1
ATOM 3114 C C . SER C 1 89 ? 26.318 -4.277 -30.354 1.00 8.14 581 SER C C 1
ATOM 3115 O O . SER C 1 89 ? 25.756 -4.470 -31.448 1.00 9.48 581 SER C O 1
ATOM 3118 N N . ASP C 1 90 ? 27.415 -3.525 -30.202 1.00 8.51 582 ASP C N 1
ATOM 3119 C CA . ASP C 1 90 ? 28.134 -3.060 -31.346 1.00 9.56 582 ASP C CA 1
ATOM 3120 C C . ASP C 1 90 ? 28.959 -4.218 -31.941 1.00 8.75 582 ASP C C 1
ATOM 3121 O O . ASP C 1 90 ? 29.024 -5.329 -31.431 1.00 9.67 582 ASP C O 1
ATOM 3126 N N . LYS C 1 91 ? 29.593 -3.945 -33.065 1.00 10.67 583 LYS C N 1
ATOM 3127 C CA . LYS C 1 91 ? 30.274 -4.972 -33.829 1.00 11.93 583 LYS C CA 1
ATOM 3128 C C . LYS C 1 91 ? 31.517 -5.548 -33.130 1.00 11.41 583 LYS C C 1
ATOM 3129 O O . LYS C 1 91 ? 31.974 -6.639 -33.494 1.00 16.81 583 LYS C O 1
ATOM 3135 N N . ASP C 1 92 ? 32.066 -4.794 -32.189 1.00 10.27 584 ASP C N 1
ATOM 3136 C CA . ASP C 1 92 ? 33.253 -5.184 -31.448 1.00 11.20 584 ASP C CA 1
ATOM 3137 C C . ASP C 1 92 ? 32.972 -5.735 -30.054 1.00 10.07 584 ASP C C 1
ATOM 3138 O O . ASP C 1 92 ? 33.917 -6.066 -29.354 1.00 10.71 584 ASP C O 1
ATOM 3143 N N . ALA C 1 93 ? 31.695 -5.819 -29.630 1.00 9.05 585 ALA C N 1
ATOM 3144 C CA . ALA C 1 93 ? 31.341 -6.245 -28.287 1.00 9.31 585 ALA C CA 1
ATOM 3145 C C . ALA C 1 93 ? 31.991 -5.383 -27.230 1.00 9.56 585 ALA C C 1
ATOM 3146 O O . ALA C 1 93 ? 32.236 -5.853 -26.124 1.00 10.69 585 ALA C O 1
ATOM 3148 N N . LYS C 1 94 ? 32.186 -4.113 -27.554 1.00 8.64 586 LYS C N 1
ATOM 3149 C CA . LYS C 1 94 ? 32.644 -3.098 -26.607 1.00 8.17 586 LYS C CA 1
ATOM 3150 C C . LYS C 1 94 ? 31.540 -2.276 -25.983 1.00 7.46 586 LYS C C 1
ATOM 3151 O O . LYS C 1 94 ? 31.780 -1.568 -25.022 1.00 8.57 586 LYS C O 1
ATOM 3157 N N . ASN C 1 95 ? 30.343 -2.340 -26.567 1.00 7.83 587 ASN C N 1
ATOM 3158 C CA . ASN C 1 95 ? 29.185 -1.566 -26.104 1.00 8.73 587 ASN C CA 1
ATOM 3159 C C . ASN C 1 95 ? 27.977 -2.457 -26.275 1.00 8.29 587 ASN C C 1
ATOM 3160 O O . ASN C 1 95 ? 27.755 -2.938 -27.381 1.00 11.69 587 ASN C O 1
ATOM 3165 N N . GLY C 1 96 ? 27.265 -2.760 -25.209 1.00 8.18 588 GLY C N 1
ATOM 3166 C CA . GLY C 1 96 ? 26.075 -3.600 -25.309 1.00 7.66 588 GLY C CA 1
ATOM 3167 C C . GLY C 1 96 ? 25.694 -4.061 -23.922 1.00 7.39 588 GLY C C 1
ATOM 3168 O O . GLY C 1 96 ? 26.304 -3.682 -22.937 1.00 8.44 588 GLY C O 1
ATOM 3169 N N . TYR C 1 97 ? 24.649 -4.878 -23.880 1.00 7.54 589 TYR C N 1
ATOM 3170 C CA . TYR C 1 97 ? 24.125 -5.446 -22.649 1.00 7.05 589 TYR C CA 1
ATOM 3171 C C . TYR C 1 97 ? 24.422 -6.916 -22.559 1.00 6.65 589 TYR C C 1
ATOM 3172 O O . TYR C 1 97 ? 24.462 -7.622 -23.554 1.00 7.09 589 TYR C O 1
ATOM 3181 N N . LEU C 1 98 ? 24.483 -7.398 -21.303 1.00 7.18 590 LEU C N 1
ATOM 3182 C CA . LEU C 1 98 ? 24.624 -8.798 -21.037 1.00 6.87 590 LEU C CA 1
ATOM 3183 C C . LEU C 1 98 ? 23.720 -9.215 -19.893 1.00 6.74 590 LEU C C 1
ATOM 3184 O O . LEU C 1 98 ? 23.476 -8.446 -18.945 1.00 7.68 590 LEU C O 1
ATOM 3189 N N . ALA C 1 99 ? 23.268 -10.449 -19.971 1.00 6.84 591 ALA C N 1
ATOM 3190 C CA . ALA C 1 99 ? 22.566 -11.125 -18.882 1.00 6.84 591 ALA C CA 1
ATOM 3191 C C . ALA C 1 99 ? 23.269 -12.442 -18.667 1.00 6.57 591 ALA C C 1
ATOM 3192 O O . ALA C 1 99 ? 23.478 -13.175 -19.624 1.00 6.83 591 ALA C O 1
ATOM 3194 N N . ASN C 1 100 ? 23.652 -12.788 -17.445 1.00 7.09 592 ASN C N 1
ATOM 3195 C CA . ASN C 1 100 ? 24.462 -13.975 -17.227 1.00 6.93 592 ASN C CA 1
ATOM 3196 C C . ASN C 1 100 ? 23.959 -14.848 -16.077 1.00 7.00 592 ASN C C 1
ATOM 3197 O O . ASN C 1 100 ? 23.052 -14.467 -15.277 1.00 7.35 592 ASN C O 1
ATOM 3202 N N . VAL C 1 101 ? 24.530 -16.042 -16.010 1.00 7.16 593 VAL C N 1
ATOM 3203 C CA . VAL C 1 101 ? 24.603 -16.832 -14.801 1.00 7.28 593 VAL C CA 1
ATOM 3204 C C . VAL C 1 101 ? 26.051 -16.906 -14.362 1.00 7.18 593 VAL C C 1
ATOM 3205 O O . VAL C 1 101 ? 26.947 -17.165 -15.209 1.00 7.66 593 VAL C O 1
ATOM 3209 N N . ASP C 1 102 ? 26.303 -16.685 -13.084 1.00 7.01 594 ASP C N 1
ATOM 3210 C CA . ASP C 1 102 ? 27.681 -16.562 -12.553 1.00 7.42 594 ASP C CA 1
ATOM 3211 C C . ASP C 1 102 ? 27.762 -17.547 -11.379 1.00 7.44 594 ASP C C 1
ATOM 3212 O O . ASP C 1 102 ? 27.199 -17.325 -10.285 1.00 7.50 594 ASP C O 1
ATOM 3217 N N . ALA C 1 103 ? 28.516 -18.632 -11.591 1.00 7.99 595 ALA C N 1
ATOM 3218 C CA . ALA C 1 103 ? 28.686 -19.670 -10.587 1.00 7.95 595 ALA C CA 1
ATOM 3219 C C . ALA C 1 103 ? 29.596 -19.215 -9.453 1.00 8.16 595 ALA C C 1
ATOM 3220 O O . ALA C 1 103 ? 29.368 -19.532 -8.290 1.00 10.29 595 ALA C O 1
ATOM 3222 N N . LYS C 1 104 ? 30.627 -18.465 -9.796 1.00 8.52 596 LYS C N 1
ATOM 3223 C CA . LYS C 1 104 ? 31.579 -17.996 -8.836 1.00 8.65 596 LYS C CA 1
ATOM 3224 C C . LYS C 1 104 ? 30.929 -17.071 -7.805 1.00 8.49 596 LYS C C 1
ATOM 3225 O O . LYS C 1 104 ? 31.213 -17.152 -6.630 1.00 9.93 596 LYS C O 1
ATOM 3231 N N . HIS C 1 105 ? 30.059 -16.173 -8.268 1.00 7.97 597 HIS C N 1
ATOM 3232 C CA . HIS C 1 105 ? 29.439 -15.164 -7.396 1.00 8.43 597 HIS C CA 1
ATOM 3233 C C . HIS C 1 105 ? 28.019 -15.490 -7.004 1.00 7.77 597 HIS C C 1
ATOM 3234 O O . HIS C 1 105 ? 27.445 -14.778 -6.170 1.00 9.55 597 HIS C O 1
ATOM 3241 N N . ASP C 1 106 ? 27.452 -16.576 -7.514 1.00 7.38 598 ASP C N 1
ATOM 3242 C CA . ASP C 1 106 ? 26.076 -16.979 -7.201 1.00 7.67 598 ASP C CA 1
ATOM 3243 C C . ASP C 1 106 ? 25.088 -15.866 -7.479 1.00 7.60 598 ASP C C 1
ATOM 3244 O O . ASP C 1 106 ? 24.379 -15.360 -6.591 1.00 8.54 598 ASP C O 1
ATOM 3249 N N . LEU C 1 107 ? 25.041 -15.495 -8.754 1.00 7.84 599 LEU C N 1
ATOM 3250 C CA . LEU C 1 107 ? 24.052 -14.516 -9.168 1.00 8.58 599 LEU C CA 1
ATOM 3251 C C . LEU C 1 107 ? 23.718 -14.594 -10.624 1.00 7.35 599 LEU C C 1
ATOM 3252 O O . LEU C 1 107 ? 24.412 -15.237 -11.420 1.00 7.80 599 LEU C O 1
ATOM 3257 N N . VAL C 1 108 ? 22.589 -13.969 -10.954 1.00 7.06 600 VAL C N 1
ATOM 3258 C CA . VAL C 1 108 ? 22.225 -13.566 -12.317 1.00 7.09 600 VAL C CA 1
ATOM 3259 C C . VAL C 1 108 ? 22.470 -12.079 -12.374 1.00 6.44 600 VAL C C 1
ATOM 3260 O O . VAL C 1 108 ? 21.949 -11.309 -11.529 1.00 7.58 600 VAL C O 1
ATOM 3264 N N . LYS C 1 109 ? 23.287 -11.645 -13.348 1.00 7.39 601 LYS C N 1
ATOM 3265 C CA . LYS C 1 109 ? 23.629 -10.246 -13.475 1.00 7.40 601 LYS C CA 1
ATOM 3266 C C . LYS C 1 109 ? 23.110 -9.695 -14.805 1.00 7.56 601 LYS C C 1
ATOM 3267 O O . LYS C 1 109 ? 23.251 -10.342 -15.857 1.00 9.48 601 LYS C O 1
ATOM 3273 N N . PHE C 1 110 ? 22.584 -8.479 -14.762 1.00 7.40 602 PHE C N 1
ATOM 3274 C CA . PHE C 1 110 ? 22.264 -7.677 -15.929 1.00 7.33 602 PHE C CA 1
ATOM 3275 C C . PHE C 1 110 ? 23.224 -6.510 -15.872 1.00 6.83 602 PHE C C 1
ATOM 3276 O O . PHE C 1 110 ? 23.266 -5.760 -14.917 1.00 7.23 602 PHE C O 1
ATOM 3284 N N . PHE C 1 111 ? 24.032 -6.370 -16.934 1.00 7.21 603 PHE C N 1
ATOM 3285 C CA . PHE C 1 111 ? 25.077 -5.355 -16.924 1.00 7.22 603 PHE C CA 1
ATOM 3286 C C . PHE C 1 111 ? 25.302 -4.848 -18.335 1.00 7.43 603 PHE C C 1
ATOM 3287 O O . PHE C 1 111 ? 24.761 -5.364 -19.299 1.00 7.46 603 PHE C O 1
ATOM 3295 N N . LYS C 1 112 ? 26.108 -3.791 -18.424 1.00 8.08 604 LYS C N 1
ATOM 3296 C CA . LYS C 1 112 ? 26.444 -3.209 -19.709 1.00 8.28 604 LYS C CA 1
ATOM 3297 C C . LYS C 1 112 ? 27.931 -2.993 -19.811 1.00 8.19 604 LYS C C 1
ATOM 3298 O O . LYS C 1 112 ? 28.611 -2.810 -18.833 1.00 9.17 604 LYS C O 1
ATOM 3304 N N . PHE C 1 113 ? 28.413 -3.006 -21.048 1.00 7.92 605 PHE C N 1
ATOM 3305 C CA . PHE C 1 113 ? 29.722 -2.482 -21.385 1.00 7.74 605 PHE C CA 1
ATOM 3306 C C . PHE C 1 113 ? 29.560 -1.155 -22.107 1.00 8.74 605 PHE C C 1
ATOM 3307 O O . PHE C 1 113 ? 28.705 -1.030 -22.989 1.00 9.39 605 PHE C O 1
ATOM 3315 N N . GLU C 1 114 ? 30.383 -0.182 -21.711 1.00 8.67 606 GLU C N 1
ATOM 3316 C CA . GLU C 1 114 ? 30.447 1.110 -22.361 1.00 9.68 606 GLU C CA 1
ATOM 3317 C C . GLU C 1 114 ? 31.944 1.334 -22.655 1.00 8.86 606 GLU C C 1
ATOM 3318 O O . GLU C 1 114 ? 32.755 1.415 -21.745 1.00 10.04 606 GLU C O 1
ATOM 3324 N N . ASN C 1 115 ? 32.307 1.347 -23.928 1.00 9.79 607 ASN C N 1
ATOM 3325 C CA . ASN C 1 115 ? 33.730 1.426 -24.354 1.00 10.11 607 ASN C CA 1
ATOM 3326 C C . ASN C 1 115 ? 34.589 0.422 -23.599 1.00 9.48 607 ASN C C 1
ATOM 3327 O O . ASN C 1 115 ? 35.680 0.747 -23.105 1.00 11.62 607 ASN C O 1
ATOM 3332 N N . GLY C 1 116 ? 34.092 -0.795 -23.443 1.00 9.05 608 GLY C N 1
ATOM 3333 C CA . GLY C 1 116 ? 34.873 -1.830 -22.794 1.00 8.99 608 GLY C CA 1
ATOM 3334 C C . GLY C 1 116 ? 34.864 -1.875 -21.290 1.00 8.70 608 GLY C C 1
ATOM 3335 O O . GLY C 1 116 ? 35.423 -2.796 -20.723 1.00 10.72 608 GLY C O 1
ATOM 3336 N N . ALA C 1 117 ? 34.167 -0.935 -20.630 1.00 8.82 609 ALA C N 1
ATOM 3337 C CA . ALA C 1 117 ? 34.102 -0.854 -19.171 1.00 9.30 609 ALA C CA 1
ATOM 3338 C C . ALA C 1 117 ? 32.736 -1.382 -18.745 1.00 9.20 609 ALA C C 1
ATOM 3339 O O . ALA C 1 117 ? 31.707 -0.901 -19.232 1.00 9.35 609 ALA C O 1
ATOM 3341 N N . ALA C 1 118 ? 32.727 -2.345 -17.830 1.00 10.22 610 ALA C N 1
ATOM 3342 C CA . ALA C 1 118 ? 31.479 -2.938 -17.343 1.00 9.74 610 ALA C CA 1
ATOM 3343 C C . ALA C 1 118 ? 30.881 -2.123 -16.204 1.00 9.58 610 ALA C C 1
ATOM 3344 O O . ALA C 1 118 ? 31.585 -1.605 -15.352 1.00 13.04 610 ALA C O 1
ATOM 3346 N N . SER C 1 119 ? 29.563 -2.026 -16.225 1.00 9.83 611 SER C N 1
ATOM 3347 C CA . SER C 1 119 ? 28.779 -1.448 -15.126 1.00 10.26 611 SER C CA 1
ATOM 3348 C C . SER C 1 119 ? 27.575 -2.374 -14.877 1.00 8.93 611 SER C C 1
ATOM 3349 O O . SER C 1 119 ? 26.808 -2.664 -15.778 1.00 9.97 611 SER C O 1
ATOM 3352 N N . VAL C 1 120 ? 27.352 -2.741 -13.618 1.00 8.44 612 VAL C N 1
ATOM 3353 C CA . VAL C 1 120 ? 26.206 -3.548 -13.234 1.00 7.92 612 VAL C CA 1
ATOM 3354 C C . VAL C 1 120 ? 24.965 -2.663 -13.267 1.00 7.91 612 VAL C C 1
ATOM 3355 O O . VAL C 1 120 ? 25.000 -1.518 -12.816 1.00 9.53 612 VAL C O 1
ATOM 3359 N N . ILE C 1 121 ? 23.870 -3.212 -13.766 1.00 6.97 613 ILE C N 1
ATOM 3360 C CA . ILE C 1 121 ? 22.550 -2.561 -13.704 1.00 6.62 613 ILE C CA 1
ATOM 3361 C C . ILE C 1 121 ? 21.654 -3.220 -12.648 1.00 6.69 613 ILE C C 1
ATOM 3362 O O . ILE C 1 121 ? 21.077 -2.510 -11.828 1.00 7.63 613 ILE C O 1
ATOM 3367 N N . ALA C 1 122 ? 21.570 -4.538 -12.660 1.00 7.26 614 ALA C N 1
ATOM 3368 C CA . ALA C 1 122 ? 20.725 -5.240 -11.679 1.00 7.54 614 ALA C CA 1
ATOM 3369 C C . ALA C 1 122 ? 21.287 -6.627 -11.423 1.00 7.98 614 ALA C C 1
ATOM 3370 O O . ALA C 1 122 ? 22.034 -7.186 -12.258 1.00 8.22 614 ALA C O 1
ATOM 3372 N N . GLU C 1 123 ? 20.956 -7.203 -10.271 1.00 7.63 615 GLU C N 1
ATOM 3373 C CA . GLU C 1 123 ? 21.342 -8.543 -9.954 1.00 8.01 615 GLU C CA 1
ATOM 3374 C C . GLU C 1 123 ? 20.239 -9.259 -9.190 1.00 6.96 615 GLU C C 1
ATOM 3375 O O . GLU C 1 123 ? 19.426 -8.614 -8.500 1.00 7.36 615 GLU C O 1
ATOM 3381 N N . TYR C 1 124 ? 20.252 -10.568 -9.272 1.00 6.90 616 TYR C N 1
ATOM 3382 C CA . TYR C 1 124 ? 19.474 -11.466 -8.439 1.00 7.21 616 TYR C CA 1
ATOM 3383 C C . TYR C 1 124 ? 20.425 -12.498 -7.847 1.00 7.26 616 TYR C C 1
ATOM 3384 O O . TYR C 1 124 ? 21.195 -13.136 -8.595 1.00 7.69 616 TYR C O 1
ATOM 3393 N N . LYS C 1 125 ? 20.407 -12.645 -6.524 1.00 6.90 617 LYS C N 1
ATOM 3394 C CA A LYS C 1 125 ? 21.285 -13.558 -5.812 0.45 7.11 617 LYS C CA 1
ATOM 3395 C CA B LYS C 1 125 ? 21.338 -13.553 -5.870 0.45 6.89 617 LYS C CA 1
ATOM 3396 C C . LYS C 1 125 ? 20.689 -14.935 -5.783 1.00 8.05 617 LYS C C 1
ATOM 3397 O O . LYS C 1 125 ? 19.553 -15.079 -5.291 1.00 9.87 617 LYS C O 1
ATOM 3408 N N . THR C 1 126 ? 21.396 -15.952 -6.262 1.00 8.18 618 THR C N 1
ATOM 3409 C CA . THR C 1 126 ? 20.859 -17.297 -6.267 1.00 9.48 618 THR C CA 1
ATOM 3410 C C . THR C 1 126 ? 22.014 -18.264 -6.443 1.00 8.24 618 THR C C 1
ATOM 3411 O O . THR C 1 126 ? 22.971 -17.924 -7.109 1.00 8.65 618 THR C O 1
ATOM 3415 N N . PRO C 1 127 ? 21.939 -19.474 -5.863 1.00 8.94 619 PRO C N 1
ATOM 3416 C CA A PRO C 1 127 ? 23.071 -20.366 -6.127 0.50 8.69 619 PRO C CA 1
ATOM 3417 C CA B PRO C 1 127 ? 22.984 -20.482 -6.114 0.50 8.46 619 PRO C CA 1
ATOM 3418 C C . PRO C 1 127 ? 23.131 -20.814 -7.604 1.00 8.53 619 PRO C C 1
ATOM 3419 O O . PRO C 1 127 ? 22.113 -21.139 -8.223 1.00 9.71 619 PRO C O 1
ATOM 3426 N N . ILE C 1 128 ? 24.336 -20.745 -8.167 1.00 7.98 620 ILE C N 1
ATOM 3427 C CA . ILE C 1 128 ? 24.578 -21.143 -9.521 1.00 8.36 620 ILE C CA 1
ATOM 3428 C C . ILE C 1 128 ? 25.740 -22.119 -9.450 1.00 8.33 620 ILE C C 1
ATOM 3429 O O . ILE C 1 128 ? 26.803 -21.794 -8.937 1.00 9.01 620 ILE C O 1
ATOM 3434 N N . ASP C 1 129 ? 25.521 -23.334 -9.945 1.00 8.72 621 ASP C N 1
ATOM 3435 C CA . ASP C 1 129 ? 26.493 -24.406 -9.863 1.00 8.92 621 ASP C CA 1
ATOM 3436 C C . ASP C 1 129 ? 27.141 -24.711 -11.209 1.00 8.54 621 ASP C C 1
ATOM 3437 O O . ASP C 1 129 ? 26.528 -24.544 -12.259 1.00 11.05 621 ASP C O 1
ATOM 3442 N N . VAL C 1 130 ? 28.362 -25.239 -11.153 1.00 9.07 622 VAL C N 1
ATOM 3443 C CA . VAL C 1 130 ? 28.974 -25.816 -12.345 1.00 9.21 622 VAL C CA 1
ATOM 3444 C C . VAL C 1 130 ? 28.288 -27.140 -12.663 1.00 9.45 622 VAL C C 1
ATOM 3445 O O . VAL C 1 130 ? 27.751 -27.825 -11.792 1.00 10.20 622 VAL C O 1
ATOM 3449 N N . ASN C 1 131 ? 28.296 -27.469 -13.931 1.00 10.15 623 ASN C N 1
ATOM 3450 C CA . ASN C 1 131 ? 27.706 -28.685 -14.467 1.00 10.96 623 ASN C CA 1
ATOM 3451 C C . ASN C 1 131 ? 26.225 -28.856 -14.207 1.00 12.66 623 ASN C C 1
ATOM 3452 O O . ASN C 1 131 ? 25.737 -29.971 -14.124 1.00 18.91 623 ASN C O 1
ATOM 3457 N N . LYS C 1 132 ? 25.525 -27.736 -14.092 1.00 12.50 624 LYS C N 1
ATOM 3458 C CA . LYS C 1 132 ? 24.058 -27.675 -14.055 1.00 11.77 624 LYS C CA 1
ATOM 3459 C C . LYS C 1 132 ? 23.588 -26.833 -15.230 1.00 10.00 624 LYS C C 1
ATOM 3460 O O . LYS C 1 132 ? 24.036 -25.709 -15.418 1.00 10.25 624 LYS C O 1
ATOM 3466 N N . LYS C 1 133 ? 22.649 -27.352 -16.010 1.00 10.10 625 LYS C N 1
ATOM 3467 C CA . LYS C 1 133 ? 22.092 -26.573 -17.101 1.00 9.55 625 LYS C CA 1
ATOM 3468 C C . LYS C 1 133 ? 21.070 -25.576 -16.567 1.00 9.72 625 LYS C C 1
ATOM 3469 O O . LYS C 1 133 ? 20.127 -25.953 -15.856 1.00 11.98 625 LYS C O 1
ATOM 3475 N N . TYR C 1 134 ? 21.282 -24.309 -16.888 1.00 8.81 626 TYR C N 1
ATOM 3476 C CA . TYR C 1 134 ? 20.343 -23.222 -16.580 1.00 8.19 626 TYR C CA 1
ATOM 3477 C C . TYR C 1 134 ? 19.715 -22.724 -17.872 1.00 8.31 626 TYR C C 1
ATOM 3478 O O . TYR C 1 134 ? 20.381 -22.633 -18.881 1.00 10.41 626 TYR C O 1
ATOM 3487 N N . HIS C 1 135 ? 18.447 -22.362 -17.826 1.00 8.69 627 HIS C N 1
ATOM 3488 C CA . HIS C 1 135 ? 17.799 -21.666 -18.903 1.00 8.44 627 HIS C CA 1
ATOM 3489 C C . HIS C 1 135 ? 17.716 -20.205 -18.560 1.00 7.93 627 HIS C C 1
ATOM 3490 O O . HIS C 1 135 ? 17.158 -19.843 -17.521 1.00 11.72 627 HIS C O 1
ATOM 3497 N N . LEU C 1 136 ? 18.274 -19.353 -19.410 1.00 7.52 628 LEU C N 1
ATOM 3498 C CA . LEU C 1 136 ? 18.254 -17.922 -19.193 1.00 7.65 628 LEU C CA 1
ATOM 3499 C C . LEU C 1 136 ? 17.565 -17.245 -20.364 1.00 7.43 628 LEU C C 1
ATOM 3500 O O . LEU C 1 136 ? 17.922 -17.507 -21.513 1.00 8.24 628 LEU C O 1
ATOM 3505 N N . LYS C 1 137 ? 16.585 -16.387 -20.052 1.00 7.88 629 LYS C N 1
ATOM 3506 C CA . LYS C 1 137 ? 15.813 -15.684 -21.064 1.00 7.95 629 LYS C CA 1
ATOM 3507 C C . LYS C 1 137 ? 15.756 -14.213 -20.770 1.00 8.16 629 LYS C C 1
ATOM 3508 O O . LYS C 1 137 ? 15.481 -13.829 -19.619 1.00 9.52 629 LYS C O 1
ATOM 3514 N N . THR C 1 138 ? 15.999 -13.382 -21.779 1.00 8.11 630 THR C N 1
ATOM 3515 C CA A THR C 1 138 ? 15.838 -11.944 -21.700 0.50 7.83 630 THR C CA 1
ATOM 3516 C CA C THR C 1 138 ? 15.769 -11.955 -21.645 0.50 8.41 630 THR C CA 1
ATOM 3517 C C . THR C 1 138 ? 14.700 -11.504 -22.615 1.00 8.21 630 THR C C 1
ATOM 3518 O O . THR C 1 138 ? 14.665 -11.917 -23.763 1.00 9.51 630 THR C O 1
ATOM 3525 N N . GLU C 1 139 ? 13.817 -10.642 -22.113 1.00 8.55 631 GLU C N 1
ATOM 3526 C CA . GLU C 1 139 ? 12.827 -9.939 -22.926 1.00 8.82 631 GLU C CA 1
ATOM 3527 C C . GLU C 1 139 ? 13.175 -8.455 -22.886 1.00 9.07 631 GLU C C 1
ATOM 3528 O O . GLU C 1 139 ? 13.224 -7.878 -21.805 1.00 11.31 631 GLU C O 1
ATOM 3534 N N . ALA C 1 140 ? 13.491 -7.867 -24.030 1.00 8.86 632 ALA C N 1
ATOM 3535 C CA . ALA C 1 140 ? 13.895 -6.491 -24.124 1.00 9.75 632 ALA C CA 1
ATOM 3536 C C . ALA C 1 140 ? 12.812 -5.737 -24.888 1.00 9.39 632 ALA C C 1
ATOM 3537 O O . ALA C 1 140 ? 12.489 -6.113 -26.022 1.00 10.73 632 ALA C O 1
ATOM 3539 N N . GLU C 1 141 ? 12.287 -4.673 -24.285 1.00 9.20 633 GLU C N 1
ATOM 3540 C CA . GLU C 1 141 ? 11.271 -3.853 -24.939 1.00 9.96 633 GLU C CA 1
ATOM 3541 C C . GLU C 1 141 ? 11.559 -2.412 -24.605 1.00 8.96 633 GLU C C 1
ATOM 3542 O O . GLU C 1 141 ? 11.390 -2.008 -23.444 1.00 9.50 633 GLU C O 1
ATOM 3548 N N . GLY C 1 142 ? 11.978 -1.623 -25.584 1.00 9.15 634 GLY C N 1
ATOM 3549 C CA . GLY C 1 142 ? 12.357 -0.272 -25.288 1.00 9.43 634 GLY C CA 1
ATOM 3550 C C . GLY C 1 142 ? 13.491 -0.256 -24.277 1.00 8.94 634 GLY C C 1
ATOM 3551 O O . GLY C 1 142 ? 14.481 -0.944 -24.404 1.00 10.47 634 GLY C O 1
ATOM 3552 N N . ASP C 1 143 ? 13.284 0.491 -23.203 1.00 9.22 635 ASP C N 1
ATOM 3553 C CA . ASP C 1 143 ? 14.281 0.607 -22.125 1.00 9.30 635 ASP C CA 1
ATOM 3554 C C . ASP C 1 143 ? 14.057 -0.330 -20.954 1.00 9.08 635 ASP C C 1
ATOM 3555 O O . ASP C 1 143 ? 14.638 -0.116 -19.897 1.00 10.51 635 ASP C O 1
ATOM 3560 N N . ARG C 1 144 ? 13.218 -1.348 -21.138 1.00 9.21 636 ARG C N 1
ATOM 3561 C CA . ARG C 1 144 ? 12.915 -2.263 -20.070 1.00 8.42 636 ARG C CA 1
ATOM 3562 C C . ARG C 1 144 ? 13.307 -3.691 -20.404 1.00 8.33 636 ARG C C 1
ATOM 3563 O O . ARG C 1 144 ? 13.109 -4.165 -21.529 1.00 10.04 636 ARG C O 1
ATOM 3571 N N . PHE C 1 145 ? 13.857 -4.377 -19.409 1.00 8.18 637 PHE C N 1
ATOM 3572 C CA . PHE C 1 145 ? 14.487 -5.685 -19.589 1.00 8.22 637 PHE C CA 1
ATOM 3573 C C . PHE C 1 145 ? 13.998 -6.619 -18.495 1.00 8.25 637 PHE C C 1
ATOM 3574 O O . PHE C 1 145 ? 14.152 -6.331 -17.299 1.00 10.44 637 PHE C O 1
ATOM 3582 N N . LYS C 1 146 ? 13.373 -7.714 -18.908 1.00 7.96 638 LYS C N 1
ATOM 3583 C CA . LYS C 1 146 ? 12.948 -8.757 -18.015 1.00 8.30 638 LYS C CA 1
ATOM 3584 C C . LYS C 1 146 ? 13.848 -9.961 -18.217 1.00 8.72 638 LYS C C 1
ATOM 3585 O O . LYS C 1 146 ? 14.052 -10.373 -19.342 1.00 10.56 638 LYS C O 1
ATOM 3591 N N . ILE C 1 147 ? 14.409 -10.504 -17.143 1.00 8.01 639 ILE C N 1
ATOM 3592 C CA . ILE C 1 147 ? 15.291 -11.657 -17.209 1.00 7.76 639 ILE C CA 1
ATOM 3593 C C . ILE C 1 147 ? 14.701 -12.775 -16.359 1.00 6.90 639 ILE C C 1
ATOM 3594 O O . ILE C 1 147 ? 14.333 -12.540 -15.193 1.00 7.80 639 ILE C O 1
ATOM 3599 N N . TYR C 1 148 ? 14.610 -13.954 -16.963 1.00 7.88 640 TYR C N 1
ATOM 3600 C CA . TYR C 1 148 ? 14.054 -15.136 -16.365 1.00 7.90 640 TYR C CA 1
ATOM 3601 C C . TYR C 1 148 ? 15.141 -16.183 -16.226 1.00 7.53 640 TYR C C 1
ATOM 3602 O O . TYR C 1 148 ? 15.858 -16.460 -17.171 1.00 8.74 640 TYR C O 1
ATOM 3611 N N . LEU C 1 149 ? 15.161 -16.832 -15.062 1.00 7.71 641 LEU C N 1
ATOM 3612 C CA . LEU C 1 149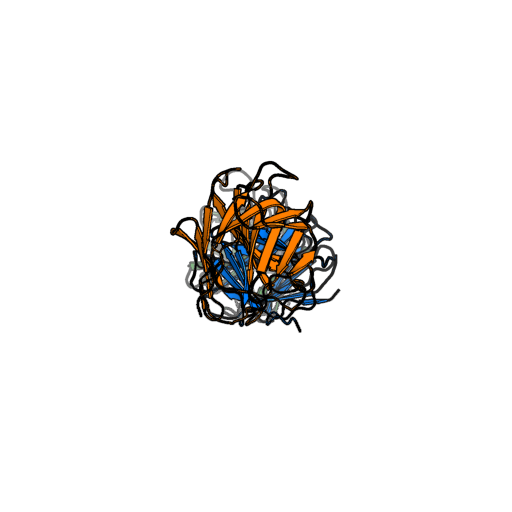 ? 16.085 -17.932 -14.797 1.00 7.63 641 LEU C CA 1
ATOM 3613 C C . LEU C 1 149 ? 15.209 -19.161 -14.557 1.00 8.36 641 LEU C C 1
ATOM 3614 O O . LEU C 1 149 ? 14.360 -19.148 -13.646 1.00 9.32 641 LEU C O 1
ATOM 3619 N N . ASP C 1 150 ? 15.373 -20.210 -15.347 1.00 9.46 642 ASP C N 1
ATOM 3620 C CA . ASP C 1 150 ? 14.612 -21.457 -15.164 1.00 11.81 642 ASP C CA 1
ATOM 3621 C C . ASP C 1 150 ? 13.112 -21.152 -15.100 1.00 11.35 642 ASP C C 1
ATOM 3622 O O . ASP C 1 150 ? 12.393 -21.687 -14.253 1.00 13.63 642 ASP C O 1
ATOM 3627 N N . ASP C 1 151 ? 12.688 -20.276 -16.010 1.00 10.40 643 ASP C N 1
ATOM 3628 C CA . ASP C 1 151 ? 11.290 -19.922 -16.223 1.00 11.80 643 ASP C CA 1
ATOM 3629 C C . ASP C 1 151 ? 10.655 -19.064 -15.113 1.00 10.85 643 ASP C C 1
ATOM 3630 O O . ASP C 1 151 ? 9.424 -19.004 -15.031 1.00 14.98 643 ASP C O 1
ATOM 3635 N N . ARG C 1 152 ? 11.458 -18.425 -14.258 1.00 8.88 644 ARG C N 1
ATOM 3636 C CA . ARG C 1 152 ? 10.973 -17.539 -13.219 1.00 9.36 644 ARG C CA 1
ATOM 3637 C C . ARG C 1 152 ? 11.619 -16.177 -13.404 1.00 8.51 644 ARG C C 1
ATOM 3638 O O . ARG C 1 152 ? 12.821 -16.069 -13.544 1.00 8.67 644 ARG C O 1
ATOM 3646 N N . LEU C 1 153 ? 10.802 -15.127 -13.324 1.00 8.17 645 LEU C N 1
ATOM 3647 C CA . LEU C 1 153 ? 11.287 -13.768 -13.461 1.00 7.73 645 LEU C CA 1
ATOM 3648 C C . LEU C 1 153 ? 12.180 -13.424 -12.279 1.00 7.65 645 LEU C C 1
ATOM 3649 O O . LEU C 1 153 ? 11.754 -13.588 -11.100 1.00 8.44 645 LEU C O 1
ATOM 3654 N N . VAL C 1 154 ? 13.372 -12.920 -12.526 1.00 7.47 646 VAL C N 1
ATOM 3655 C CA . VAL C 1 154 ? 14.279 -12.549 -11.459 1.00 7.76 646 VAL C CA 1
ATOM 3656 C C . VAL C 1 154 ? 14.787 -11.127 -11.516 1.00 7.40 646 VAL C C 1
ATOM 3657 O O . VAL C 1 154 ? 15.276 -10.635 -10.513 1.00 7.58 646 VAL C O 1
ATOM 3661 N N . ILE C 1 155 ? 14.724 -10.469 -12.685 1.00 7.48 647 ILE C N 1
ATOM 3662 C CA . ILE C 1 155 ? 15.144 -9.082 -12.883 1.00 7.70 647 ILE C CA 1
ATOM 3663 C C . ILE C 1 155 ? 14.110 -8.411 -13.789 1.00 7.46 647 ILE C C 1
ATOM 3664 O O . ILE C 1 155 ? 13.689 -8.989 -14.770 1.00 7.55 647 ILE C O 1
ATOM 3669 N N . ASP C 1 156 ? 13.726 -7.192 -13.442 1.00 8.75 648 ASP C N 1
ATOM 3670 C CA . ASP C 1 156 ? 12.876 -6.348 -14.271 1.00 8.13 648 ASP C CA 1
ATOM 3671 C C . ASP C 1 156 ? 13.344 -4.916 -14.048 1.00 7.65 648 ASP C C 1
ATOM 3672 O O . ASP C 1 156 ? 12.961 -4.264 -13.076 1.00 9.45 648 ASP C O 1
ATOM 3677 N N . ALA C 1 157 ? 14.219 -4.457 -14.944 1.00 8.32 649 ALA C N 1
ATOM 3678 C CA . ALA C 1 157 ? 14.935 -3.215 -14.735 1.00 8.97 649 ALA C CA 1
ATOM 3679 C C . ALA C 1 157 ? 14.881 -2.363 -15.982 1.00 8.53 649 ALA C C 1
ATOM 3680 O O . ALA C 1 157 ? 14.515 -2.825 -17.050 1.00 10.25 649 ALA C O 1
ATOM 3682 N N . HIS C 1 158 ? 15.278 -1.104 -15.846 1.00 8.90 650 HIS C N 1
ATOM 3683 C CA . HIS C 1 158 ? 15.351 -0.194 -16.986 1.00 9.60 650 HIS C CA 1
ATOM 3684 C C . HIS C 1 158 ? 16.744 0.347 -17.209 1.00 8.70 650 HIS C C 1
ATOM 3685 O O . HIS C 1 158 ? 17.510 0.505 -16.250 1.00 9.79 650 HIS C O 1
ATOM 3692 N N . ASP C 1 159 ? 17.062 0.611 -18.469 1.00 9.53 651 ASP C N 1
ATOM 3693 C CA . ASP C 1 159 ? 18.291 1.260 -18.860 1.00 9.83 651 ASP C CA 1
ATOM 3694 C C . ASP C 1 159 ? 18.075 1.786 -20.261 1.00 9.82 651 ASP C C 1
ATOM 3695 O O . ASP C 1 159 ? 17.440 1.132 -21.042 1.00 10.89 651 ASP C O 1
ATOM 3700 N N . SER C 1 160 ? 18.598 2.974 -20.565 1.00 10.87 652 SER C N 1
ATOM 3701 C CA . SER C 1 160 ? 18.301 3.635 -21.825 1.00 10.44 652 SER C CA 1
ATOM 3702 C C . SER C 1 160 ? 19.485 3.814 -22.771 1.00 9.93 652 SER C C 1
ATOM 3703 O O . SER C 1 160 ? 19.329 4.446 -23.806 1.00 13.26 652 SER C O 1
ATOM 3706 N N . VAL C 1 161 ? 20.642 3.240 -22.471 1.00 10.62 653 VAL C N 1
ATOM 3707 C CA A VAL C 1 161 ? 21.839 3.573 -23.207 0.50 10.72 653 VAL C CA 1
ATOM 3708 C CA B VAL C 1 161 ? 21.830 3.584 -23.216 0.50 9.30 653 VAL C CA 1
ATOM 3709 C C . VAL C 1 161 ? 21.881 2.963 -24.621 1.00 10.67 653 VAL C C 1
ATOM 3710 O O . VAL C 1 161 ? 22.309 3.620 -25.556 1.00 12.96 653 VAL C O 1
ATOM 3717 N N . PHE C 1 162 ? 21.452 1.712 -24.784 1.00 9.88 654 PHE C N 1
ATOM 3718 C CA . PHE C 1 162 ? 21.507 1.046 -26.105 1.00 9.60 654 PHE C CA 1
ATOM 3719 C C . PHE C 1 162 ? 20.102 0.638 -26.542 1.00 9.90 654 PHE C C 1
ATOM 3720 O O . PHE C 1 162 ? 19.348 0.057 -25.765 1.00 10.47 654 PHE C O 1
ATOM 3728 N N . SER C 1 163 ? 19.801 0.907 -27.806 1.00 11.01 655 SER C N 1
ATOM 3729 C CA . SER C 1 163 ? 18.484 0.622 -28.347 1.00 11.66 655 SER C CA 1
ATOM 3730 C C . SER C 1 163 ? 18.451 -0.539 -29.338 1.00 11.04 655 SER C C 1
ATOM 3731 O O . SER C 1 163 ? 17.410 -1.128 -29.559 1.00 12.28 655 SER C O 1
ATOM 3734 N N . GLU C 1 164 ? 19.586 -0.850 -29.959 1.00 10.94 656 GLU C N 1
ATOM 3735 C CA . GLU C 1 164 ? 19.670 -1.841 -31.028 1.00 10.62 656 GLU C CA 1
ATOM 3736 C C . GLU C 1 164 ? 21.074 -2.378 -31.157 1.00 9.21 656 GLU C C 1
ATOM 3737 O O . GLU C 1 164 ? 22.021 -1.721 -30.747 1.00 12.05 656 GLU C O 1
ATOM 3743 N N . GLY C 1 165 ? 21.186 -3.582 -31.681 1.00 8.71 657 GLY C N 1
ATOM 3744 C CA . GLY C 1 165 ? 22.493 -4.108 -32.019 1.00 8.85 657 GLY C CA 1
ATOM 3745 C C . GLY C 1 165 ? 22.478 -5.598 -32.230 1.00 8.05 657 GLY C C 1
ATOM 3746 O O . GLY C 1 165 ? 21.413 -6.228 -32.281 1.00 9.50 657 GLY C O 1
ATOM 3747 N N . GLN C 1 166 ? 23.679 -6.160 -32.283 1.00 7.65 658 GLN C N 1
ATOM 3748 C CA . GLN C 1 166 ? 23.855 -7.573 -32.509 1.00 8.26 658 GLN C CA 1
ATOM 3749 C C . GLN C 1 166 ? 23.629 -8.409 -31.243 1.00 7.31 658 GLN C C 1
ATOM 3750 O O . GLN C 1 166 ? 23.773 -7.938 -30.104 1.00 8.10 658 GLN C O 1
ATOM 3756 N N . PHE C 1 167 ? 23.309 -9.672 -31.501 1.00 7.46 659 PHE C N 1
ATOM 3757 C CA . PHE C 1 167 ? 23.208 -10.722 -30.491 1.00 7.26 659 PHE C CA 1
ATOM 3758 C C . PHE C 1 167 ? 24.524 -11.482 -30.439 1.00 7.27 659 PHE C C 1
ATOM 3759 O O . PHE C 1 167 ? 25.194 -11.671 -31.465 1.00 9.36 659 PHE C O 1
ATOM 3767 N N . GLY C 1 168 ? 24.861 -11.966 -29.267 1.00 7.59 660 GLY C N 1
ATOM 3768 C CA . GLY C 1 168 ? 26.025 -12.795 -29.104 1.00 7.71 660 GLY C CA 1
ATOM 3769 C C . GLY C 1 168 ? 26.033 -13.541 -27.797 1.00 6.75 660 GLY C C 1
ATOM 3770 O O . GLY C 1 168 ? 24.989 -13.628 -27.076 1.00 7.57 660 GLY C O 1
ATOM 3771 N N . LEU C 1 169 ? 27.192 -14.071 -27.434 1.00 6.62 661 LEU C N 1
ATOM 3772 C CA . LEU C 1 169 ? 27.423 -14.882 -26.247 1.00 6.84 661 LEU C CA 1
ATOM 3773 C C . LEU C 1 169 ? 28.716 -14.476 -25.630 1.00 6.65 661 LEU C C 1
ATOM 3774 O O . LEU C 1 169 ? 29.617 -13.964 -26.341 1.00 7.24 661 LEU C O 1
ATOM 3779 N N . ASN C 1 170 ? 28.856 -14.675 -24.314 1.00 6.56 662 ASN C N 1
ATOM 3780 C CA . ASN C 1 170 ? 30.089 -14.319 -23.612 1.00 6.59 662 ASN C CA 1
ATOM 3781 C C . ASN C 1 170 ? 30.400 -15.352 -22.573 1.00 6.59 662 ASN C C 1
ATOM 3782 O O . ASN C 1 170 ? 29.482 -16.030 -22.047 1.00 6.81 662 ASN C O 1
ATOM 3787 N N . VAL C 1 171 ? 31.684 -15.531 -22.298 1.00 6.55 663 VAL C N 1
ATOM 3788 C CA A VAL C 1 171 ? 32.072 -16.249 -21.096 0.50 6.45 663 VAL C CA 1
ATOM 3789 C CA B VAL C 1 171 ? 32.150 -16.315 -21.184 0.50 6.89 663 VAL C CA 1
ATOM 3790 C C . VAL C 1 171 ? 33.085 -15.432 -20.363 1.00 6.41 663 VAL C C 1
ATOM 3791 O O . VAL C 1 171 ? 33.773 -14.581 -20.925 1.00 6.85 663 VAL C O 1
ATOM 3798 N N . TRP C 1 172 ? 33.099 -15.628 -19.038 1.00 6.72 664 TRP C N 1
ATOM 3799 C CA . TRP C 1 172 ? 34.035 -14.920 -18.189 1.00 6.90 664 TRP C CA 1
ATOM 3800 C C . TRP C 1 172 ? 34.632 -15.863 -17.171 1.00 6.89 664 TRP C C 1
ATOM 3801 O O . TRP C 1 172 ? 33.910 -16.534 -16.419 1.00 7.29 664 TRP C O 1
ATOM 3812 N N . ASP C 1 173 ? 35.953 -15.977 -17.124 1.00 6.77 665 ASP C N 1
ATOM 3813 C CA . ASP C 1 173 ? 36.647 -16.833 -16.150 1.00 7.05 665 ASP C CA 1
ATOM 3814 C C . ASP C 1 173 ? 36.062 -18.231 -16.098 1.00 7.49 665 ASP C C 1
ATOM 3815 O O . ASP C 1 173 ? 35.791 -18.754 -15.023 1.00 7.53 665 ASP C O 1
ATOM 3820 N N . ALA C 1 174 ? 35.861 -18.845 -17.258 1.00 7.62 666 ALA C N 1
ATOM 3821 C CA . ALA C 1 174 ? 35.125 -20.083 -17.342 1.00 8.15 666 ALA C CA 1
ATOM 3822 C C . ALA C 1 174 ? 35.343 -20.766 -18.668 1.00 8.03 666 ALA C C 1
ATOM 3823 O O . ALA C 1 174 ? 35.799 -20.165 -19.624 1.00 8.89 666 ALA C O 1
ATOM 3825 N N . THR C 1 175 ? 34.946 -22.030 -18.689 1.00 8.11 667 THR C N 1
ATOM 3826 C CA . THR C 1 175 ? 34.498 -22.717 -19.880 1.00 8.49 667 THR C CA 1
ATOM 3827 C C . THR C 1 175 ? 32.972 -22.878 -19.715 1.00 7.31 667 THR C C 1
ATOM 3828 O O . THR C 1 175 ? 32.530 -23.307 -18.657 1.00 8.63 667 THR C O 1
ATOM 3832 N N . ALA C 1 176 ? 32.186 -22.531 -20.729 1.00 7.61 668 ALA C N 1
ATOM 3833 C CA . ALA C 1 176 ? 30.738 -22.639 -20.657 1.00 7.15 668 ALA C CA 1
ATOM 3834 C C . ALA C 1 176 ? 30.209 -23.111 -22.005 1.00 7.18 668 ALA C C 1
ATOM 3835 O O . ALA C 1 176 ? 30.841 -22.872 -23.048 1.00 8.60 668 ALA C O 1
ATOM 3837 N N . VAL C 1 177 ? 29.059 -23.745 -22.005 1.00 7.56 669 VAL C N 1
ATOM 3838 C CA A VAL C 1 177 ? 28.474 -24.296 -23.215 0.50 8.14 669 VAL C CA 1
ATOM 3839 C CA B VAL C 1 177 ? 28.472 -24.328 -23.193 0.50 7.69 669 VAL C CA 1
ATOM 3840 C C . VAL C 1 177 ? 27.035 -23.793 -23.325 1.00 7.36 669 VAL C C 1
ATOM 3841 O O . VAL C 1 177 ? 26.253 -23.797 -22.343 1.00 8.06 669 VAL C O 1
ATOM 3848 N N . PHE C 1 178 ? 26.716 -23.314 -24.517 1.00 7.47 670 PHE C N 1
ATOM 3849 C CA . PHE C 1 178 ? 25.443 -22.722 -24.839 1.00 7.53 670 PHE C CA 1
ATOM 3850 C C . PHE C 1 178 ? 24.699 -23.600 -25.831 1.00 6.98 670 PHE C C 1
ATOM 3851 O O . PHE C 1 178 ? 25.250 -23.981 -26.841 1.00 8.36 670 PHE C O 1
ATOM 3859 N N . GLN C 1 179 ? 23.430 -23.877 -25.575 1.00 7.73 671 GLN C N 1
ATOM 3860 C CA . GLN C 1 179 ? 22.654 -24.743 -26.459 1.00 8.80 671 GLN C CA 1
ATOM 3861 C C . GLN C 1 179 ? 21.256 -24.149 -26.596 1.00 8.56 671 GLN C C 1
ATOM 3862 O O . GLN C 1 179 ? 20.736 -23.521 -25.674 1.00 8.69 671 GLN C O 1
ATOM 3868 N N . ASN C 1 180 ? 20.664 -24.336 -27.760 1.00 8.40 672 ASN C N 1
ATOM 3869 C CA . ASN C 1 180 ? 19.307 -23.866 -28.004 1.00 8.58 672 ASN C CA 1
ATOM 3870 C C . ASN C 1 180 ? 19.235 -22.360 -27.878 1.00 8.48 672 ASN C C 1
ATOM 3871 O O . ASN C 1 180 ? 18.389 -21.798 -27.180 1.00 9.66 672 ASN C O 1
ATOM 3876 N N . VAL C 1 181 ? 20.139 -21.703 -28.585 1.00 8.84 673 VAL C N 1
ATOM 3877 C CA . VAL C 1 181 ? 20.299 -20.258 -28.557 1.00 8.06 673 VAL C CA 1
ATOM 3878 C C . VAL C 1 181 ? 19.311 -19.686 -29.553 1.00 8.23 673 VAL C C 1
ATOM 3879 O O . VAL C 1 181 ? 19.495 -19.841 -30.771 1.00 9.22 673 VAL C O 1
ATOM 3883 N N . THR C 1 182 ? 18.284 -19.000 -29.065 1.00 8.98 674 THR C N 1
ATOM 3884 C CA A THR C 1 182 ? 17.139 -18.617 -29.887 0.25 8.86 674 THR C CA 1
ATOM 3885 C CA B THR C 1 182 ? 17.152 -18.613 -29.899 0.25 8.56 674 THR C CA 1
ATOM 3886 C CA C THR C 1 182 ? 17.209 -18.594 -29.947 0.50 8.69 674 THR C CA 1
ATOM 3887 C C . THR C 1 182 ? 16.714 -17.203 -29.601 1.00 7.94 674 THR C C 1
ATOM 3888 O O . THR C 1 182 ? 16.493 -16.859 -28.454 1.00 9.32 674 THR C O 1
ATOM 3898 N N . LYS C 1 183 ? 16.552 -16.397 -30.621 1.00 8.97 675 LYS C N 1
ATOM 3899 C CA . LYS C 1 183 ? 15.979 -15.079 -30.475 1.00 10.77 675 LYS C CA 1
ATOM 3900 C C . LYS C 1 183 ? 14.681 -15.013 -31.264 1.00 9.66 675 LYS C C 1
ATOM 3901 O O . LYS C 1 183 ? 14.544 -15.589 -32.335 1.00 10.99 675 LYS C O 1
ATOM 3907 N N . GLU C 1 184 ? 13.698 -14.329 -30.707 1.00 9.51 676 GLU C N 1
ATOM 3908 C CA . GLU C 1 184 ? 12.428 -14.132 -31.358 1.00 9.90 676 GLU C CA 1
ATOM 3909 C C . GLU C 1 184 ? 12.120 -12.659 -31.376 1.00 10.15 676 GLU C C 1
ATOM 3910 O O . GLU C 1 184 ? 12.443 -11.928 -30.446 1.00 11.60 676 GLU C O 1
ATOM 3916 N N . SER C 1 185 ? 11.431 -12.233 -32.427 1.00 13.22 677 SER C N 1
ATOM 3917 C CA . SER C 1 185 ? 11.020 -10.848 -32.547 1.00 15.55 677 SER C CA 1
ATOM 3918 C C . SER C 1 185 ? 9.760 -10.756 -33.405 1.00 17.58 677 SER C C 1
ATOM 3919 O O . SER C 1 185 ? 9.303 -11.750 -33.993 1.00 17.52 677 SER C O 1
#

Secondary structure (DSSP, 8-state):
----S--BS----EE-SSEEEEETTEEEEEEEEEEEEEEEEEESSEEEEEEEEEEEEEEEEEEEEEEEE-TTSSSEEEEEEETTTTEEEEEEEETTEEEEEEEEE----SS--EEEEEEEETTEEEEEETTEEEEEEE--S---EEEEEEEEEEEEEEEEEEEE-/--S--BS----EESSSEEEEETTEEEEEEEEEEEEEEEEEESSEEEEEEEEE-SSTTS-EEEEEEEE-TTSSSEEEEEEETTTTEEEEEEEETTEEEEEEEEE----TT--EEEEEEEETTEEEEEETTEEEEEEE--S---EEEEEEEEEEEEEEEEEEEE-/---BS----EEEESEEEEETTEEEEEEEEEEEEEEEEEESSEEEEEEEEE-SSS---EEEEEEEE-TTSSSEEEEEEETTTTEEEEEEEETTEEEEEEEEE----TT--EEEEEEEETTEEEEEETTEEEEEEE--S---EEEEEEEEEEEEEEEEEEEE-

Organism: Bacillus subtilis (strain 168) (NCBI:txid224308)

Foldseek 3Di:
DDDACFAEPFAQKAWLDFDWDGDVQHIKGDDQAKTKIWTPDKDFWKKWKWKKAFADDFQSFKKWKWHLADDNRQWTWIWIQTQVQQKTWIWIHDRNDIDTFDIAGHHDDHPDIWMWMWGHDQQWIWIDINRHTGDIGGDHDGGMTTIIMMDGRTIMHIHHTYIDD/DAPADEPFAQWAWLDADWDGDPFHIKGDDAFKTKIWTPDKDFWKKKKWKKAFADDFQSFKKWKWHLADPNRQWTWIWIQTQVQQWTWIWIHDNNDIDTDDIFHHHDHHPDIWMWMWGGDQQWIFIDINRHTGDTDGDHPGRMDTIIMMDGRTMMHIHHTYMDD/DAAEPFAQKAWLDFDWDADPLHIKTDDAFKTKIFTPDKDFWWKWKWWKAFADDWQQFKKWKWHLADPNNQWTWIWMQTQVQQKTWIWTHDRNDIDTFDIAHHHDHHPDIWMWMWGDDAQWIWIDINRHTGDIGGDHDGRMDTIIMMDGRTIMGIHNTYMGD

CATH classification: 2.60.120.560

Sequence (489 aa):
HMTTPFMMSNMMTGWTTVNGTWADTIEGKQGRSDGDSFILSSASGSDFTYESDITIKDGNGRGAGALMFRSDKDAKNGYLANVDAKHDLVKFFKFENGAASSVIAEEYKTPIDVVNKKYHLKTEEAEGDRFKIYLDDRLVIDAHDSVFSEGQFGLNVWDATAVFQNVTKESTTPFMSNMMTGWTTVNGTWADTIEGKQGRSDGDSFILSSASGSDFTTYESDITIKDGNGRGAGALMFRSDKDDAKNGYLANVDAKHDLVKFFKFEENGAASVIAEYKTPIDVNKKYHLKTTEAEGDRFKIYLDDRLVIDAHDSSVFSEGQFGLNVWDATAVFQNVTTKESPFMSNMTGWTTVNGTWADTIEGKQGRSDGDSFILSSSASGSSDFTTYESDITIIIKDGNGRGAGALMFRSDKDAKNGYLANVDAKHDLVKFFKFENGAASVIAEYKKTPPIDVNKKYHLKTTEAEGDRFKIYLDDRLVIDAHDSVVFSEGQFGLNVVWDATAVVFQNVTTTKES

Radius of gyration: 30.06 Å; Cα contacts (8 Å, |Δi|>4): 1699; chains: 3; bounding box: 45×62×94 Å

InterPro domains:
  IPR001362 Glycoside hydrolase, family 32 [SM00640] (39-473)
  IPR010496 3-keto-alpha-glucoside-1,2-lyase/3-keto-2-hydroxy-glucal hydratase domain [PF06439] (521-674)
  IPR013148 Glycosyl hydrolase family 32, N-terminal [PF00251] (39-349)
  IPR013189 Glycosyl hydrolase family 32, C-terminal [PF08244] (352-507)
  IPR013320 Concanavalin A-like lectin/glucanase domain superfamily [SSF49899] (349-513)
  IPR018053 Glycoside hydrolase, family 32, active site [PS00609] (39-52)
  IPR023296 Glycosyl hydrolase, five-bladed beta-propeller domain superfamily [G3DSA:2.115.10.20] (30-352)
  IPR023296 Glycosyl hydrolase, five-bladed beta-propeller domain superfamily [SSF75005] (29-350)

Nearest PDB structures (foldseek):
  4b1m-assembly3_C  TM=9.992E-01  e=5.885E-30  Bacillus subtilis
  3vv1-assembly1_B  TM=6.578E-01  e=2.155E-06  Caenorhabditis elegans
  4gxl-assembly1_A  TM=7.262E-01  e=3.144E-05  Homo sapiens
  5glt-assembly2_B  TM=7.730E-01  e=9.090E-05  Toxascaris leonina
  1x50-assembly1_A  TM=6.447E-01  e=8.880E-06  Homo sapiens

Solvent-accessible surface area: 19819 Å² total; per-residue (Å²): 227,47,99,50,41,15,118,41,92,9,101,42,33,86,26,53,64,28,22,3,5,8,8,121,85,0,13,36,0,76,20,104,40,51,0,19,2,2,0,73,22,67,18,51,59,4,36,0,41,0,17,0,18,0,54,80,29,69,20,115,0,1,0,0,0,0,0,6,4,53,151,88,2,115,32,0,0,0,0,6,0,3,13,96,81,45,11,0,43,0,16,37,12,70,129,38,65,65,46,49,8,2,28,16,81,32,108,7,62,35,92,107,127,10,55,0,41,0,38,0,100,43,62,57,0,68,0,31,20,73,114,103,19,1,4,5,0,28,22,101,63,35,79,123,15,18,0,0,0,2,0,76,26,0,15,0,8,0,27,61,0,42,44,129,120,199,78,61,19,114,37,81,11,104,42,46,89,65,60,67,38,64,28,48,61,40,176,88,0,21,47,0,107,16,111,36,55,0,19,5,8,1,76,17,66,20,49,68,11,35,0,37,0,23,0,16,0,49,92,30,54,16,123,0,1,0,0,0,0,0,6,3,50,177,55,4,114,13,0,0,0,0,6,0,2,13,100,91,63,14,0,38,0,15,4,15,34,110,46,62,62,21,33,0,6,73,61,150,20,98,4,76,42,84,99,137,9,56,0,38,0,53,3,133,42,38,98,0,54,0,29,7,72,119,117,74,19,10,50,1,78,0,25,14,19,76,120,14,41,1,0,0,1,0,73,28,0,11,0,9,0,24,52,0,41,44,106,121,107,28,107,40,90,14,102,37,49,90,64,62,64,36,81,30,58,74,41,141,110,0,11,61,0,123,18,127,36,49,0,20,6,6,0,74,22,68,22,51,73,12,32,0,33,0,18,0,22,0,76,79,54,79,36,117,0,0,0,0,0,0,0,6,4,49,152,66,2,110,42,0,0,0,0,7,0,2,14,116,79,45,16,0,40,0,16,30,12,72,133,32,61,63,50,48,5,2,35,14,91,22,102,4,75,32,88,99,124,6,59,0,44,0,52,3,132,42,55,58,0,70,0,34,17,66,121,104,20,1,4,7,0,28,17,99,64,37,79,123,12,43,0,0,0,1,0,72,24,1,10,0,12,0,25,62,0,46,38,114,131

B-factor: mean 12.39, std 6.84, range [3.04, 70.65]